Protein AF-A0A4P7NWT8-F1 (afdb_monomer)

Nearest PDB structures (foldseek):
  7plk-assembly1_A  TM=3.158E-01  e=3.268E+00  Bos taurus
  7odd-assembly1_A  TM=3.317E-01  e=7.642E+00  Bos taurus
  3gts-assembly1_C  TM=2.173E-01  e=6.448E+00  Stenotrophomonas maltophilia

Mean predicted aligned error: 17.66 Å

Structure (mmCIF, N/CA/C/O backbone):
data_AF-A0A4P7NWT8-F1
#
_entry.id   AF-A0A4P7NWT8-F1
#
loop_
_atom_site.group_PDB
_atom_site.id
_atom_site.type_symbol
_atom_site.label_atom_id
_atom_site.label_alt_id
_atom_site.label_comp_id
_atom_site.label_asym_id
_atom_site.label_entity_id
_atom_site.label_seq_id
_atom_site.pdbx_PDB_ins_code
_atom_site.Cartn_x
_atom_site.Cartn_y
_atom_site.Cartn_z
_atom_site.occupancy
_atom_site.B_iso_or_equiv
_atom_site.auth_seq_id
_atom_site.auth_comp_id
_atom_site.auth_asym_id
_atom_site.auth_atom_id
_atom_site.pdbx_PDB_model_num
ATOM 1 N N . MET A 1 1 ? 10.588 -19.090 16.408 1.00 28.27 1 MET A N 1
ATOM 2 C CA . MET A 1 1 ? 9.713 -18.128 17.111 1.00 28.27 1 MET A CA 1
ATOM 3 C C . MET A 1 1 ? 10.069 -16.781 16.525 1.00 28.27 1 MET A C 1
ATOM 5 O O . MET A 1 1 ? 11.246 -16.466 16.586 1.00 28.27 1 MET A O 1
ATOM 9 N N . ALA A 1 2 ? 9.125 -16.090 15.881 1.00 33.56 2 ALA A N 1
ATOM 10 C CA . ALA A 1 2 ? 9.376 -14.777 15.281 1.00 33.56 2 ALA A CA 1
ATOM 11 C C . ALA A 1 2 ? 9.919 -13.799 16.335 1.00 33.56 2 ALA A C 1
ATOM 13 O O . ALA A 1 2 ? 9.496 -13.862 17.500 1.00 33.56 2 ALA A O 1
ATOM 14 N N . GLU A 1 3 ? 10.863 -12.943 15.944 1.00 46.31 3 GLU A N 1
ATOM 15 C CA . GLU A 1 3 ? 11.406 -11.901 16.815 1.00 46.31 3 GLU A CA 1
ATOM 16 C C . GLU A 1 3 ? 10.260 -10.985 17.278 1.00 46.31 3 GLU A C 1
ATOM 18 O O . GLU A 1 3 ? 9.373 -10.598 16.512 1.00 46.31 3 GLU A O 1
ATOM 23 N N . LYS A 1 4 ? 10.201 -10.679 18.580 1.00 60.69 4 LYS A N 1
ATOM 24 C CA . LYS A 1 4 ? 9.101 -9.874 19.125 1.00 60.69 4 LYS A CA 1
ATOM 25 C C . LYS A 1 4 ? 9.410 -8.397 18.932 1.00 60.69 4 LYS A C 1
ATOM 27 O O . LYS A 1 4 ? 10.168 -7.819 19.703 1.00 60.69 4 LYS A O 1
ATOM 32 N N . PHE A 1 5 ? 8.771 -7.790 17.934 1.00 71.38 5 PHE A N 1
ATOM 33 C CA . PHE A 1 5 ? 8.735 -6.340 17.757 1.00 71.38 5 PHE A CA 1
ATOM 34 C C . PHE A 1 5 ? 8.366 -5.620 19.065 1.00 71.38 5 PHE A C 1
ATOM 36 O O . PHE A 1 5 ? 7.435 -6.018 19.778 1.00 71.38 5 PHE A O 1
ATOM 43 N N . LYS A 1 6 ? 9.098 -4.549 19.375 1.00 78.12 6 LYS A N 1
ATOM 44 C CA . LYS A 1 6 ? 8.936 -3.759 20.592 1.00 78.12 6 LYS A CA 1
ATOM 45 C C . LYS A 1 6 ? 8.785 -2.275 20.281 1.00 78.12 6 LYS A C 1
ATOM 47 O O . LYS A 1 6 ? 9.673 -1.622 19.730 1.00 78.12 6 LYS A O 1
ATOM 52 N N . LEU A 1 7 ? 7.661 -1.723 20.718 1.00 81.50 7 LEU A N 1
ATOM 53 C CA . LEU A 1 7 ? 7.388 -0.294 20.720 1.00 81.50 7 LEU A CA 1
ATOM 54 C C . LEU A 1 7 ? 8.038 0.342 21.944 1.00 81.50 7 LEU A C 1
ATOM 56 O O . LEU A 1 7 ? 7.560 0.192 23.072 1.00 81.50 7 LEU A O 1
ATOM 60 N N . LYS A 1 8 ? 9.115 1.090 21.716 1.00 79.69 8 LYS A N 1
ATOM 61 C CA . LYS A 1 8 ? 9.849 1.777 22.781 1.00 79.69 8 LYS A CA 1
ATOM 62 C C . LYS A 1 8 ? 8.971 2.801 23.503 1.00 79.69 8 LYS A C 1
ATOM 64 O O . LYS A 1 8 ? 8.842 2.738 24.721 1.00 79.69 8 LYS A O 1
ATOM 69 N N . ASN A 1 9 ? 8.272 3.648 22.745 1.00 80.94 9 ASN A N 1
ATOM 70 C CA . ASN A 1 9 ? 7.366 4.660 23.299 1.00 80.94 9 ASN A CA 1
ATOM 71 C C . ASN A 1 9 ? 6.251 4.041 24.150 1.00 80.94 9 ASN A C 1
ATOM 73 O O . ASN A 1 9 ? 5.823 4.642 25.131 1.00 80.94 9 ASN A O 1
ATOM 77 N N . PHE A 1 10 ? 5.797 2.834 23.796 1.00 85.38 10 PHE A N 1
ATOM 78 C CA . PHE A 1 10 ? 4.856 2.094 24.627 1.00 85.38 10 PHE A CA 1
ATOM 79 C C . PHE A 1 10 ? 5.516 1.683 25.942 1.00 85.38 10 PHE A C 1
ATOM 81 O O . PHE A 1 10 ? 4.969 1.974 26.997 1.00 85.38 10 PHE A O 1
ATOM 88 N N . ALA A 1 11 ? 6.684 1.033 25.893 1.00 84.56 11 ALA A N 1
ATOM 89 C CA . ALA A 1 11 ? 7.383 0.555 27.089 1.00 84.56 11 ALA A CA 1
ATOM 90 C C . ALA A 1 11 ? 7.729 1.686 28.076 1.00 84.56 11 ALA A C 1
ATOM 92 O O . ALA A 1 11 ? 7.771 1.451 29.279 1.00 84.56 11 ALA A O 1
ATOM 93 N N . GLU A 1 12 ? 7.957 2.901 27.573 1.00 87.25 12 GLU A N 1
ATOM 94 C CA . GLU A 1 12 ? 8.257 4.087 28.382 1.00 87.25 12 GLU A CA 1
ATOM 95 C C . GLU A 1 12 ? 7.019 4.733 29.023 1.00 87.25 12 GLU A C 1
ATOM 97 O O . GLU A 1 12 ? 7.140 5.353 30.078 1.00 87.25 12 GLU A O 1
ATOM 102 N N . GLN A 1 13 ? 5.842 4.614 28.399 1.00 89.62 13 GLN A N 1
ATOM 103 C CA . GLN A 1 13 ? 4.621 5.311 28.832 1.00 89.62 13 GLN A CA 1
ATOM 104 C C . GLN A 1 13 ? 3.587 4.395 29.495 1.00 89.62 13 GLN A C 1
ATOM 106 O O . GLN A 1 13 ? 2.712 4.879 30.211 1.00 89.62 13 GLN A O 1
ATOM 111 N N . CYS A 1 14 ? 3.652 3.084 29.259 1.00 90.69 14 CYS A N 1
ATOM 112 C CA . CYS A 1 14 ? 2.733 2.128 29.861 1.00 90.69 14 CYS A CA 1
ATOM 113 C C . CYS A 1 14 ? 3.093 1.837 31.323 1.00 90.69 14 CYS A C 1
ATOM 115 O O . CYS A 1 14 ? 4.263 1.815 31.705 1.00 90.69 14 CYS A O 1
ATOM 117 N N . GLU A 1 15 ? 2.087 1.511 32.130 1.00 90.94 15 GLU A N 1
ATOM 118 C CA . GLU A 1 15 ? 2.321 0.903 33.439 1.00 90.94 15 GLU A CA 1
ATOM 119 C C . GLU A 1 15 ? 3.072 -0.439 33.305 1.00 90.94 15 GLU A C 1
ATOM 121 O O . GLU A 1 15 ? 2.617 -1.315 32.554 1.00 90.94 15 GLU A O 1
ATOM 126 N N . PRO A 1 16 ? 4.179 -0.638 34.050 1.00 89.88 16 PRO A N 1
ATOM 127 C CA . PRO A 1 16 ? 4.937 -1.880 34.014 1.00 89.88 16 PRO A CA 1
ATOM 128 C C . PRO A 1 16 ? 4.078 -3.094 34.360 1.00 89.88 16 PRO A C 1
ATOM 130 O O . PRO A 1 16 ? 3.268 -3.076 35.286 1.00 89.88 16 PRO A O 1
ATOM 133 N N . ASP A 1 17 ? 4.291 -4.169 33.611 1.00 88.56 17 ASP A N 1
ATOM 134 C CA . ASP A 1 17 ? 3.651 -5.469 33.780 1.00 88.56 17 ASP A CA 1
ATOM 135 C C . ASP A 1 17 ? 2.124 -5.511 33.645 1.00 88.56 17 ASP A C 1
ATOM 137 O O . ASP A 1 17 ? 1.514 -6.549 33.922 1.00 88.56 17 ASP A O 1
ATOM 141 N N . LYS A 1 18 ? 1.515 -4.444 33.130 1.00 93.50 18 LYS A N 1
ATOM 142 C CA . LYS A 1 18 ? 0.091 -4.405 32.805 1.00 93.50 18 LYS A CA 1
ATOM 143 C C . LYS A 1 18 ? -0.190 -4.835 31.370 1.00 93.50 18 LYS A C 1
ATOM 145 O O . LYS A 1 18 ? 0.626 -4.647 30.466 1.00 93.50 18 LYS A O 1
ATOM 150 N N . PHE A 1 19 ? -1.382 -5.384 31.165 1.00 92.88 19 PHE A N 1
ATOM 151 C CA . PHE A 1 19 ? -1.878 -5.751 29.844 1.00 92.88 19 PHE A CA 1
ATOM 152 C C . PHE A 1 19 ? -2.690 -4.620 29.221 1.00 92.88 19 PHE A C 1
ATOM 154 O O . PHE A 1 19 ? -3.622 -4.093 29.830 1.00 92.88 19 PHE A O 1
ATOM 161 N N . TYR A 1 20 ? -2.381 -4.312 27.967 1.00 93.25 20 TYR A N 1
ATOM 162 C CA . TYR A 1 20 ? -3.104 -3.342 27.152 1.00 93.25 20 TYR A CA 1
ATOM 163 C C . TYR A 1 20 ? -3.642 -4.010 25.896 1.00 93.25 20 TYR A C 1
ATOM 165 O O . TYR A 1 20 ? -3.072 -4.977 25.392 1.00 93.25 20 TYR A O 1
ATOM 173 N N . ARG A 1 21 ? -4.721 -3.464 25.352 1.00 91.75 21 ARG A N 1
ATOM 174 C CA . ARG A 1 21 ? -5.255 -3.823 24.039 1.00 91.75 21 ARG A CA 1
ATOM 175 C C . ARG A 1 21 ? -4.975 -2.692 23.059 1.00 91.75 21 ARG A C 1
ATOM 177 O O . ARG A 1 21 ? -5.242 -1.538 23.385 1.00 91.75 21 ARG A O 1
ATOM 184 N N . LEU A 1 22 ? -4.464 -3.006 21.871 1.00 91.50 22 LEU A N 1
ATOM 185 C CA . LEU A 1 22 ? -4.384 -2.034 20.778 1.00 91.50 22 LEU A CA 1
ATOM 186 C C . LEU A 1 22 ? -5.789 -1.824 20.204 1.00 91.50 22 LEU A C 1
ATOM 188 O O . LEU A 1 22 ? -6.348 -2.734 19.601 1.00 91.50 22 LEU A O 1
ATOM 192 N N . ASP A 1 23 ? -6.375 -0.644 20.368 1.00 89.75 23 ASP A N 1
ATOM 193 C CA . ASP A 1 23 ? -7.777 -0.419 20.009 1.00 89.75 23 ASP A CA 1
ATOM 194 C C . ASP A 1 23 ? -7.965 0.019 18.564 1.00 89.75 23 ASP A C 1
ATOM 196 O O . ASP A 1 23 ? -8.865 -0.481 17.876 1.00 89.75 23 ASP A O 1
ATOM 200 N N . ILE A 1 24 ? -7.159 0.981 18.111 1.00 90.62 24 ILE A N 1
ATOM 201 C CA . ILE A 1 24 ? -7.237 1.527 16.757 1.00 90.62 24 ILE A CA 1
ATOM 202 C C . ILE A 1 24 ? -5.976 2.315 16.386 1.00 90.62 24 ILE A C 1
ATOM 204 O O . ILE A 1 24 ? -5.365 2.978 17.227 1.00 90.62 24 ILE A O 1
ATOM 208 N N . LEU A 1 25 ? -5.637 2.292 15.096 1.00 92.75 25 LEU A N 1
ATOM 209 C CA . LEU A 1 25 ? -4.708 3.232 14.474 1.00 92.75 25 LEU A CA 1
ATOM 210 C C . LEU A 1 25 ? -5.519 4.444 14.013 1.00 92.75 25 LEU A C 1
ATOM 212 O O . LEU A 1 25 ? -6.368 4.320 13.125 1.00 92.75 25 LEU A O 1
ATOM 216 N N . ARG A 1 26 ? -5.290 5.597 14.638 1.00 89.44 26 ARG A N 1
ATOM 217 C CA . ARG A 1 26 ? -6.160 6.772 14.538 1.00 89.44 26 ARG A CA 1
ATOM 218 C C . ARG A 1 26 ? -5.916 7.578 13.269 1.00 89.44 26 ARG A C 1
ATOM 220 O O . ARG A 1 26 ? -6.823 7.761 12.458 1.00 89.44 26 ARG A O 1
ATOM 227 N N . GLY A 1 27 ? -4.696 8.071 13.105 1.00 89.44 27 GLY A N 1
ATOM 228 C CA . GLY A 1 27 ? -4.334 8.975 12.021 1.00 89.44 27 GLY A CA 1
ATOM 229 C C . GLY A 1 27 ? -2.906 9.482 12.144 1.00 89.44 27 GLY A C 1
ATOM 230 O O . GLY A 1 27 ? -2.163 9.051 13.016 1.00 89.44 27 GLY A O 1
ATOM 231 N N . VAL A 1 28 ? -2.524 10.382 11.251 1.00 91.50 28 VAL A N 1
ATOM 232 C CA . VAL A 1 28 ? -1.189 10.972 11.173 1.00 91.50 28 VAL A CA 1
ATOM 233 C C . VAL A 1 28 ? -1.182 12.327 11.872 1.00 91.50 28 VAL A C 1
ATOM 235 O O . VAL A 1 28 ? -2.040 13.165 11.596 1.00 91.50 28 VAL A O 1
ATOM 238 N N . SER A 1 29 ? -0.201 12.543 12.746 1.00 89.25 29 SER A N 1
ATOM 239 C CA . SER A 1 29 ? 0.081 13.837 13.374 1.00 89.25 29 SER A CA 1
ATOM 240 C C . SER A 1 29 ? 0.807 14.767 12.398 1.00 89.25 29 SER A C 1
ATOM 242 O O . SER A 1 29 ? 1.692 14.340 11.652 1.00 89.25 29 SER A O 1
ATOM 244 N N . PHE A 1 30 ? 0.463 16.053 12.415 1.00 86.56 30 PHE A N 1
ATOM 245 C CA . PHE A 1 30 ? 1.136 17.102 11.644 1.00 86.56 30 PHE A CA 1
ATOM 246 C C . PHE A 1 30 ? 2.146 17.908 12.469 1.00 86.56 30 PHE A C 1
ATOM 248 O O . PHE A 1 30 ? 2.922 18.661 11.878 1.00 86.56 30 PHE A O 1
ATOM 255 N N . ASP A 1 31 ? 2.165 17.722 13.790 1.00 75.44 31 ASP A N 1
ATOM 256 C CA . ASP A 1 31 ? 2.935 18.538 14.738 1.00 75.44 31 ASP A CA 1
ATOM 257 C C . ASP A 1 31 ? 4.455 18.257 14.711 1.00 75.44 31 ASP A C 1
ATOM 259 O O . ASP A 1 31 ? 5.233 18.996 15.306 1.00 75.44 31 ASP A O 1
ATOM 263 N N . GLU A 1 32 ? 4.901 17.213 14.001 1.00 61.78 32 GLU A N 1
ATOM 264 C CA . GLU A 1 32 ? 6.276 16.675 14.065 1.00 61.78 32 GLU A CA 1
ATOM 265 C C . GLU A 1 32 ? 6.970 16.550 12.694 1.00 61.78 32 GLU A C 1
ATOM 267 O O . GLU A 1 32 ? 7.904 15.769 12.514 1.00 61.78 32 GLU A O 1
ATOM 272 N N . ALA A 1 33 ? 6.555 17.335 11.696 1.00 56.91 33 ALA A N 1
ATOM 273 C CA . ALA A 1 33 ? 7.225 17.364 10.392 1.00 56.91 33 ALA A CA 1
ATOM 274 C C . ALA A 1 33 ? 8.557 18.146 10.455 1.00 56.91 33 ALA A C 1
ATOM 276 O O . ALA A 1 33 ? 8.646 19.268 9.963 1.00 56.91 33 ALA A O 1
ATOM 277 N N . TYR A 1 34 ? 9.593 17.565 11.072 1.00 47.34 34 TYR A N 1
ATOM 278 C CA . TYR A 1 34 ? 10.941 18.158 11.153 1.00 47.34 34 TYR A CA 1
ATOM 279 C C . TYR A 1 34 ? 11.623 18.257 9.773 1.00 47.34 34 TYR A C 1
ATOM 281 O O . TYR A 1 34 ? 12.502 19.086 9.558 1.00 47.34 34 TYR A O 1
ATOM 289 N N . ASP A 1 35 ? 11.183 17.421 8.829 1.00 61.75 35 ASP A N 1
ATOM 290 C CA . ASP A 1 35 ? 11.680 17.340 7.461 1.00 61.75 35 ASP A CA 1
ATOM 291 C C . ASP A 1 35 ? 10.555 17.671 6.456 1.00 61.75 35 ASP A C 1
ATOM 293 O O . ASP A 1 35 ? 9.595 16.904 6.325 1.00 61.75 35 ASP A O 1
ATOM 297 N N . PRO A 1 36 ? 10.657 18.786 5.707 1.00 62.72 36 PRO A N 1
ATOM 298 C CA . PRO A 1 36 ? 9.683 19.161 4.683 1.00 62.72 36 PRO A CA 1
ATOM 299 C C . PRO A 1 36 ? 9.519 18.131 3.556 1.00 62.72 36 PRO A C 1
ATOM 301 O O . PRO A 1 36 ? 8.478 18.120 2.895 1.00 62.72 36 PRO A O 1
ATOM 304 N N . SER A 1 37 ? 10.528 17.287 3.316 1.00 63.28 37 SER A N 1
ATOM 305 C CA . SER A 1 37 ? 10.500 16.234 2.295 1.00 63.28 37 SER A CA 1
ATOM 306 C C . SER A 1 37 ? 9.741 14.981 2.749 1.00 63.28 37 SER A C 1
ATOM 308 O O . SER A 1 37 ? 9.270 14.209 1.911 1.00 63.28 37 SER A O 1
ATOM 310 N N . MET A 1 38 ? 9.550 14.828 4.063 1.00 71.12 38 MET A N 1
ATOM 311 C CA . MET A 1 38 ? 8.790 13.747 4.684 1.00 71.12 38 MET A CA 1
ATOM 312 C C . MET A 1 38 ? 7.783 14.305 5.704 1.00 71.12 38 MET A C 1
ATOM 314 O O . MET A 1 38 ? 7.946 14.134 6.914 1.00 71.12 38 MET A O 1
ATOM 318 N N . PRO A 1 39 ? 6.735 15.004 5.235 1.00 74.75 39 PRO A N 1
ATOM 319 C CA . PRO A 1 39 ? 5.802 15.719 6.101 1.00 74.75 39 PRO A CA 1
ATOM 320 C C . PRO A 1 39 ? 4.871 14.823 6.932 1.00 74.75 39 PRO A C 1
ATOM 322 O O . PRO A 1 39 ? 4.141 15.355 7.771 1.00 74.75 39 PRO A O 1
ATOM 325 N N . PHE A 1 40 ? 4.850 13.510 6.687 1.00 88.25 40 PHE A N 1
ATOM 326 C CA . PHE A 1 40 ? 3.929 12.556 7.306 1.00 88.25 40 PHE A CA 1
ATOM 327 C C . PHE A 1 40 ? 4.705 11.351 7.863 1.00 88.25 40 PHE A C 1
ATOM 329 O O . PHE A 1 40 ? 4.826 10.323 7.198 1.00 88.25 40 PHE A O 1
ATOM 336 N N . ARG A 1 41 ? 5.270 11.501 9.071 1.00 84.19 41 ARG A N 1
ATOM 337 C CA . ARG A 1 41 ? 6.076 10.463 9.750 1.00 84.19 41 ARG A CA 1
ATOM 338 C C . ARG A 1 41 ? 5.423 9.872 10.995 1.00 84.19 41 ARG A C 1
ATOM 340 O O . ARG A 1 41 ? 5.677 8.718 11.300 1.00 84.19 41 ARG A O 1
ATOM 347 N N . THR A 1 42 ? 4.581 10.627 11.696 1.00 89.12 42 THR A N 1
ATOM 348 C CA . THR A 1 42 ? 4.054 10.205 12.999 1.00 89.12 42 THR A CA 1
ATOM 349 C C . THR A 1 42 ? 2.627 9.679 12.874 1.00 89.12 42 THR A C 1
ATOM 351 O O . THR A 1 42 ? 1.712 10.432 12.542 1.00 89.12 42 THR A O 1
ATOM 354 N N . LEU A 1 43 ? 2.422 8.403 13.184 1.00 91.12 43 LEU A N 1
ATOM 355 C CA . LEU A 1 43 ? 1.124 7.756 13.349 1.00 91.12 43 LEU A CA 1
ATOM 356 C C . LEU A 1 43 ? 0.702 7.794 14.823 1.00 91.12 43 LEU A C 1
ATOM 358 O O . LEU A 1 43 ? 1.497 7.525 15.719 1.00 91.12 43 LEU A O 1
ATOM 362 N N . ILE A 1 44 ? -0.566 8.095 15.073 1.00 92.56 44 ILE A N 1
ATOM 363 C CA . ILE A 1 44 ? -1.169 8.083 16.402 1.00 92.56 44 ILE A CA 1
ATOM 364 C C . ILE A 1 44 ? -1.963 6.791 16.574 1.00 92.56 44 ILE A C 1
ATOM 366 O O . ILE A 1 44 ? -2.807 6.449 15.737 1.00 92.56 44 ILE A O 1
ATOM 370 N N . VAL A 1 45 ? -1.712 6.082 17.668 1.00 92.62 45 VAL A N 1
ATOM 371 C CA . VAL A 1 45 ? -2.369 4.819 18.014 1.00 92.62 45 VAL A CA 1
ATOM 372 C C . VAL A 1 45 ? -2.910 4.865 19.434 1.00 92.62 45 VAL A C 1
ATOM 374 O O . VAL A 1 45 ? -2.340 5.514 20.308 1.00 92.62 45 VAL A O 1
ATOM 377 N N . ASN A 1 46 ? -4.012 4.159 19.663 1.00 93.06 46 ASN A N 1
ATOM 378 C CA . ASN A 1 46 ? -4.664 4.114 20.964 1.00 93.06 46 ASN A CA 1
ATOM 379 C C . ASN A 1 46 ? -4.532 2.730 21.585 1.00 93.06 46 ASN A C 1
ATOM 381 O O . ASN A 1 46 ? -4.915 1.733 20.968 1.00 93.06 46 ASN A O 1
ATOM 385 N N . PHE A 1 47 ? -4.096 2.698 22.835 1.00 92.94 47 PHE A N 1
ATOM 386 C CA . PHE A 1 47 ? -4.118 1.518 23.679 1.00 92.94 47 PHE A CA 1
ATOM 387 C C . PHE A 1 47 ? -5.068 1.722 24.852 1.00 92.94 47 PHE A C 1
ATOM 389 O O . PHE A 1 47 ? -5.122 2.803 25.432 1.00 92.94 47 PHE A O 1
ATOM 396 N N . SER A 1 48 ? -5.779 0.669 25.235 1.00 92.25 48 SER A N 1
ATOM 397 C CA . SER A 1 48 ? -6.617 0.678 26.431 1.00 92.25 48 SER A CA 1
ATOM 398 C C . SER A 1 48 ? -6.133 -0.362 27.426 1.00 92.25 48 SER A C 1
ATOM 400 O O . SER A 1 48 ? -5.916 -1.524 27.075 1.00 92.25 48 SER A O 1
ATOM 402 N N . LEU A 1 49 ? -5.952 0.076 28.670 1.00 92.94 49 LEU A N 1
ATOM 403 C CA . LEU A 1 49 ? -5.552 -0.768 29.789 1.00 92.94 49 LEU A CA 1
ATOM 404 C C . LEU A 1 49 ? -6.684 -1.746 30.118 1.00 92.94 49 LEU A C 1
ATOM 406 O O . LEU A 1 49 ? -7.840 -1.343 30.239 1.00 92.94 49 LEU A O 1
ATOM 410 N N . TYR A 1 50 ? -6.378 -3.033 30.265 1.00 91.88 50 TYR A N 1
ATOM 411 C CA . TYR A 1 50 ? -7.356 -3.992 30.776 1.00 91.88 50 TYR A CA 1
ATOM 412 C C . TYR A 1 50 ? -7.697 -3.694 32.241 1.00 91.88 50 TYR A C 1
ATOM 414 O O . TYR A 1 50 ? -6.835 -3.317 33.031 1.00 91.88 50 TYR A O 1
ATOM 422 N N . LYS A 1 51 ? -8.952 -3.905 32.642 1.00 90.75 51 LYS A N 1
ATOM 423 C CA . LYS A 1 51 ? -9.364 -3.732 34.044 1.00 90.75 51 LYS A CA 1
ATOM 424 C C . LYS A 1 51 ? -8.590 -4.666 34.982 1.00 90.75 51 LYS A C 1
ATOM 426 O O . LYS A 1 51 ? -8.130 -5.714 34.535 1.00 90.75 51 LYS A O 1
ATOM 431 N N . PRO A 1 52 ? -8.543 -4.384 36.299 1.00 89.50 52 PRO A N 1
ATOM 432 C CA . PRO A 1 52 ? -7.786 -5.187 37.265 1.00 89.50 52 PRO A CA 1
ATOM 433 C C . PRO A 1 52 ? -8.088 -6.696 37.271 1.00 89.50 52 PRO A C 1
ATOM 435 O O . PRO A 1 52 ? -7.207 -7.478 37.599 1.00 89.50 52 PRO A O 1
ATOM 438 N N . PHE A 1 53 ? -9.306 -7.104 36.894 1.00 88.38 53 PHE A N 1
ATOM 439 C CA . PHE A 1 53 ? -9.714 -8.515 36.794 1.00 88.38 53 PHE A CA 1
ATOM 440 C C . PHE A 1 53 ? -9.198 -9.234 35.526 1.00 88.38 53 PHE A C 1
ATOM 442 O O . PHE A 1 53 ? -9.349 -10.440 35.403 1.00 88.38 53 PHE A O 1
ATOM 449 N N . TYR A 1 54 ? -8.621 -8.507 34.567 1.00 87.75 54 TYR A N 1
ATOM 450 C CA . TYR A 1 54 ? -8.070 -9.039 33.315 1.00 87.75 54 TYR A CA 1
ATOM 451 C C . TYR A 1 54 ? -6.575 -8.709 33.214 1.00 87.75 54 TYR A C 1
ATOM 453 O O . TYR A 1 54 ? -6.115 -8.139 32.227 1.00 87.75 54 TYR A O 1
ATOM 461 N N . GLN A 1 55 ? -5.818 -9.003 34.272 1.00 88.81 55 GLN A N 1
ATOM 462 C CA . GLN A 1 55 ? -4.380 -8.709 34.352 1.00 88.81 55 GLN A CA 1
ATOM 463 C C . GLN A 1 55 ? -3.509 -9.974 34.352 1.00 88.81 55 GLN A C 1
ATOM 465 O O . GLN A 1 55 ? -2.312 -9.902 34.625 1.00 88.81 55 GLN A O 1
ATOM 470 N N . SER A 1 56 ? -4.079 -11.124 33.987 1.00 90.62 56 SER A N 1
ATOM 471 C CA . SER A 1 56 ? -3.340 -12.310 33.548 1.00 90.62 56 SER A CA 1
ATOM 472 C C . SER A 1 56 ? -3.677 -12.661 32.099 1.00 90.62 56 SER A C 1
ATOM 474 O O . SER A 1 56 ? -4.768 -12.376 31.597 1.00 90.62 56 SER A O 1
ATOM 476 N N . LEU A 1 57 ? -2.735 -13.306 31.408 1.00 87.81 57 LEU A N 1
ATOM 477 C CA . LEU A 1 57 ? -2.956 -13.703 30.022 1.00 87.81 57 LEU A CA 1
ATOM 478 C C . LEU A 1 57 ? -4.004 -14.820 29.922 1.00 87.81 57 LEU A C 1
ATOM 480 O O . LEU A 1 57 ? -4.735 -14.893 28.939 1.00 87.81 57 LEU A O 1
ATOM 484 N N . GLU A 1 58 ? -4.091 -15.677 30.935 1.00 90.50 58 GLU A N 1
ATOM 485 C CA . GLU A 1 58 ? -5.079 -16.745 31.060 1.00 90.50 58 GLU A CA 1
ATOM 486 C C . GLU A 1 58 ? -6.504 -16.185 31.142 1.00 90.50 58 GLU A C 1
ATOM 488 O O . GLU A 1 58 ? -7.378 -16.643 30.408 1.00 90.50 58 GLU A O 1
ATOM 493 N N . GLU A 1 59 ? -6.733 -15.161 31.971 1.00 90.56 59 GLU A N 1
ATOM 494 C CA . GLU A 1 59 ? -8.034 -14.485 32.074 1.00 90.56 59 GLU A CA 1
ATOM 495 C C . GLU A 1 59 ? -8.415 -13.802 30.763 1.00 90.56 59 GLU A C 1
ATOM 497 O O . GLU A 1 59 ? -9.559 -13.908 30.327 1.00 90.56 59 GLU A O 1
ATOM 502 N N . ILE A 1 60 ? -7.457 -13.141 30.106 1.00 88.25 60 ILE A N 1
ATOM 503 C CA . ILE A 1 60 ? -7.690 -12.481 28.816 1.00 88.25 60 ILE A CA 1
ATOM 504 C C . ILE A 1 60 ? -8.028 -13.512 27.733 1.00 88.25 60 ILE A C 1
ATOM 506 O O . ILE A 1 60 ? -8.977 -13.322 26.978 1.00 88.25 60 ILE A O 1
ATOM 510 N N . LYS A 1 61 ? -7.306 -14.637 27.678 1.00 87.62 61 LYS A N 1
ATOM 511 C CA . LYS A 1 61 ? -7.575 -15.740 26.736 1.00 87.62 61 LYS A CA 1
ATOM 512 C C . LYS A 1 61 ? -8.913 -16.431 26.985 1.00 87.62 61 LYS A C 1
ATOM 514 O O . LYS A 1 61 ? -9.465 -17.021 26.061 1.00 87.62 61 LYS A O 1
ATOM 519 N N . ALA A 1 62 ? -9.423 -16.386 28.214 1.00 87.31 62 ALA A N 1
ATOM 520 C CA . ALA A 1 62 ? -10.735 -16.923 28.555 1.00 87.31 62 ALA A CA 1
ATOM 521 C C . ALA A 1 62 ? -11.890 -16.025 28.077 1.00 87.31 62 ALA A C 1
ATOM 523 O O . ALA A 1 62 ? -13.042 -16.467 28.068 1.00 87.31 62 ALA A O 1
ATOM 524 N N . ILE A 1 63 ? -11.610 -14.782 27.669 1.00 83.88 63 ILE A N 1
ATOM 525 C CA . ILE A 1 63 ? -12.611 -13.896 27.083 1.00 83.88 63 ILE A CA 1
ATOM 526 C C . ILE A 1 63 ? -13.012 -14.448 25.706 1.00 83.88 63 ILE A C 1
ATOM 528 O O . ILE A 1 63 ? -12.147 -14.618 24.845 1.00 83.88 63 ILE A O 1
ATOM 532 N N . PRO A 1 64 ? -14.312 -14.683 25.441 1.00 76.12 64 PRO A N 1
ATOM 533 C CA . PRO A 1 64 ? -14.765 -15.037 24.101 1.00 76.12 64 PRO A CA 1
ATOM 534 C C . PRO A 1 64 ? -14.313 -13.976 23.094 1.00 76.12 64 PRO A C 1
ATOM 536 O O . PRO A 1 64 ? -14.475 -12.784 23.354 1.00 76.12 64 PRO A O 1
ATOM 539 N N . ALA A 1 65 ? -13.778 -14.364 21.936 1.00 66.75 65 ALA A N 1
ATOM 540 C CA . ALA A 1 65 ? -13.220 -13.389 20.997 1.00 66.75 65 ALA A CA 1
ATOM 541 C C . ALA A 1 65 ? -14.280 -12.394 20.475 1.00 66.75 65 ALA A C 1
ATOM 543 O O . ALA A 1 65 ? -13.995 -11.202 20.375 1.00 66.75 65 ALA A O 1
ATOM 544 N N . LYS A 1 66 ? -15.544 -12.810 20.327 1.00 67.31 66 LYS A N 1
ATOM 545 C CA . LYS A 1 66 ? -16.689 -11.891 20.117 1.00 67.31 66 LYS A CA 1
ATOM 546 C C . LYS A 1 66 ? -16.876 -10.799 21.189 1.00 67.31 66 LYS A C 1
ATOM 548 O O . LYS A 1 66 ? -17.530 -9.789 20.935 1.00 67.31 66 LYS A O 1
ATOM 553 N N . ASP A 1 67 ? -16.370 -11.017 22.401 1.00 73.50 67 ASP A N 1
ATOM 554 C CA . ASP A 1 67 ? -16.547 -10.145 23.561 1.00 73.50 67 ASP A CA 1
ATOM 555 C C . ASP A 1 67 ? -15.288 -9.341 23.894 1.00 73.50 67 ASP A C 1
ATOM 557 O O . ASP A 1 67 ? -15.406 -8.353 24.612 1.00 73.50 67 ASP A O 1
ATOM 561 N N . ILE A 1 68 ? -14.112 -9.702 23.367 1.00 67.88 68 ILE A N 1
ATOM 562 C CA . ILE A 1 68 ? -12.799 -9.142 23.758 1.00 67.88 68 ILE A CA 1
ATOM 563 C C . ILE A 1 68 ? -12.602 -7.651 23.465 1.00 67.88 68 ILE A C 1
ATOM 565 O O . ILE A 1 68 ? -11.659 -6.998 23.917 1.00 67.88 68 ILE A O 1
ATOM 569 N N . PHE A 1 69 ? -13.526 -7.088 22.701 1.00 67.50 69 PHE A N 1
ATOM 570 C CA . PHE A 1 69 ? -13.536 -5.691 22.305 1.00 67.50 69 PHE A CA 1
ATOM 571 C C . PHE A 1 69 ? -14.610 -4.875 23.013 1.00 67.50 69 PHE A C 1
ATOM 573 O O . PHE A 1 69 ? -14.812 -3.705 22.691 1.00 67.50 69 PHE A O 1
ATOM 580 N N . LYS A 1 70 ? -15.300 -5.448 24.002 1.00 75.06 70 LYS A N 1
ATOM 581 C CA . LYS A 1 70 ? -16.310 -4.716 24.762 1.00 75.06 70 LYS A CA 1
ATOM 582 C C . LYS A 1 70 ? -15.647 -3.778 25.768 1.00 75.06 70 LYS A C 1
ATOM 584 O O . LYS A 1 70 ? -14.684 -4.123 26.449 1.00 75.06 70 LYS A O 1
ATOM 589 N N . SER A 1 71 ? -16.193 -2.569 25.885 1.00 68.19 71 SER A N 1
ATOM 590 C CA . SER A 1 71 ? -15.638 -1.508 26.737 1.00 68.19 71 SER A CA 1
ATOM 591 C C . SER A 1 71 ? -15.610 -1.861 28.223 1.00 68.19 71 SER A C 1
ATOM 593 O O . SER A 1 71 ? -14.815 -1.303 28.964 1.00 68.19 71 SER A O 1
ATOM 595 N N . PHE A 1 72 ? -16.435 -2.807 28.684 1.00 75.94 72 PHE A N 1
ATOM 596 C CA . PHE A 1 72 ? -16.451 -3.186 30.096 1.00 75.94 72 PHE A CA 1
ATOM 597 C C . PHE A 1 72 ? -15.200 -3.952 30.548 1.00 75.94 72 PHE A C 1
ATOM 599 O O . PHE A 1 72 ? -15.045 -4.132 31.755 1.00 75.94 72 PHE A O 1
ATOM 606 N N . GLN A 1 73 ? -14.342 -4.405 29.630 1.00 77.56 73 GLN A N 1
ATOM 607 C CA . GLN A 1 73 ? -13.109 -5.148 29.931 1.00 77.56 73 GLN A CA 1
ATOM 608 C C . GLN A 1 73 ? -11.891 -4.250 30.114 1.00 77.56 73 GLN A C 1
ATOM 610 O O . GLN A 1 73 ? -10.905 -4.682 30.703 1.00 77.56 73 GLN A O 1
ATOM 615 N N . VAL A 1 74 ? -11.970 -3.015 29.627 1.00 83.69 74 VAL A N 1
ATOM 616 C CA . VAL A 1 74 ? -10.882 -2.041 29.669 1.00 83.69 74 VAL A CA 1
ATOM 617 C C . VAL A 1 74 ? -11.251 -0.862 30.558 1.00 83.69 74 VAL A C 1
ATOM 619 O O . VAL A 1 74 ? -12.425 -0.633 30.863 1.00 83.69 74 VAL A O 1
ATOM 622 N N . GLU A 1 75 ? -10.245 -0.146 31.028 1.00 85.00 75 GLU A N 1
ATOM 623 C CA . GLU A 1 75 ? -10.424 1.109 31.742 1.00 85.00 75 GLU A CA 1
ATOM 624 C C . GLU A 1 75 ? -10.913 2.217 30.794 1.00 85.00 75 GLU A C 1
ATOM 626 O O . GLU A 1 75 ? -10.902 2.075 29.568 1.00 85.00 75 GLU A O 1
ATOM 631 N N . ASN A 1 76 ? -11.424 3.308 31.370 1.00 79.25 76 ASN A N 1
ATOM 632 C CA . ASN A 1 76 ? -11.941 4.445 30.599 1.00 79.25 76 ASN A CA 1
ATOM 633 C C . ASN A 1 76 ? -10.836 5.390 30.102 1.00 79.25 76 ASN A C 1
ATOM 635 O O . ASN A 1 76 ? -11.140 6.333 29.372 1.00 79.25 76 ASN A O 1
ATOM 639 N N . ASP A 1 77 ? -9.591 5.142 30.506 1.00 81.06 77 ASP A N 1
ATOM 640 C CA . ASP A 1 77 ? -8.438 5.926 30.097 1.00 81.06 77 ASP A CA 1
ATOM 641 C C . ASP A 1 77 ? -7.751 5.260 28.897 1.00 81.06 77 ASP A C 1
ATOM 643 O O . ASP A 1 77 ? -7.494 4.051 28.872 1.00 81.06 77 ASP A O 1
ATOM 647 N N . VAL A 1 78 ? -7.465 6.073 27.878 1.00 87.62 78 VAL A N 1
ATOM 648 C CA . VAL A 1 78 ? -6.741 5.662 26.671 1.00 87.62 78 VAL A CA 1
ATOM 649 C C . VAL A 1 78 ? -5.308 6.150 26.768 1.00 87.62 78 VAL A C 1
ATOM 651 O O . VAL A 1 78 ? -5.065 7.348 26.908 1.00 87.62 78 VAL A O 1
ATOM 654 N N . LEU A 1 79 ? -4.365 5.232 26.595 1.00 92.56 79 LEU A N 1
ATOM 655 C CA . LEU A 1 79 ? -2.976 5.560 26.326 1.00 92.56 79 LEU A CA 1
ATOM 656 C C . LEU A 1 79 ? -2.827 5.881 24.833 1.00 92.56 79 LEU A C 1
ATOM 658 O O . LEU A 1 79 ? -2.856 4.995 23.977 1.00 92.56 79 LEU A O 1
ATOM 662 N N . GLU A 1 80 ? -2.699 7.166 24.520 1.00 92.50 80 GLU A N 1
ATOM 663 C CA . GLU A 1 80 ? -2.385 7.649 23.177 1.00 92.50 80 GLU A CA 1
ATOM 664 C C . GLU A 1 80 ? -0.873 7.620 22.954 1.00 92.50 80 GLU A C 1
ATOM 666 O O . GLU A 1 80 ? -0.124 8.249 23.696 1.00 92.50 80 GLU A O 1
ATOM 671 N N . LEU A 1 81 ? -0.425 6.927 21.908 1.00 91.38 81 LEU A N 1
ATOM 672 C CA . LEU A 1 81 ? 0.984 6.853 21.542 1.00 91.38 81 LEU A CA 1
ATOM 673 C C . LEU A 1 81 ? 1.216 7.391 20.140 1.00 91.38 81 LEU A C 1
ATOM 675 O O . LEU A 1 81 ? 0.493 7.078 19.195 1.00 91.38 81 LEU A O 1
ATOM 679 N N . LYS A 1 82 ? 2.298 8.151 20.011 1.00 90.06 82 LYS A N 1
ATOM 680 C CA . LYS A 1 82 ? 2.870 8.562 18.735 1.00 90.06 82 LYS A CA 1
ATOM 681 C C . LYS A 1 82 ? 3.972 7.583 18.357 1.00 90.06 82 LYS A C 1
ATOM 683 O O . LYS A 1 82 ? 4.892 7.349 19.141 1.00 90.06 82 LYS A O 1
ATOM 688 N N . VAL A 1 83 ? 3.868 6.995 17.177 1.00 88.25 83 VAL A N 1
ATOM 689 C CA . VAL A 1 83 ? 4.829 6.030 16.634 1.00 88.25 83 VAL A CA 1
ATOM 690 C C . VAL A 1 83 ? 5.193 6.412 15.208 1.00 88.25 83 VAL A C 1
ATOM 692 O O . VAL A 1 83 ? 4.460 7.157 14.561 1.00 88.25 83 VAL A O 1
ATOM 695 N N . ASP A 1 84 ? 6.309 5.904 14.696 1.00 85.56 84 ASP A N 1
ATOM 696 C CA . ASP A 1 84 ? 6.627 6.092 13.281 1.00 85.56 84 ASP A CA 1
ATOM 697 C C . ASP A 1 84 ? 5.579 5.381 12.400 1.00 85.56 84 ASP A C 1
ATOM 699 O O . ASP A 1 84 ? 5.126 4.278 12.715 1.00 85.56 84 ASP A O 1
ATOM 703 N N . VAL A 1 85 ? 5.165 6.016 11.305 1.00 86.81 85 VAL A N 1
ATOM 704 C CA . VAL A 1 85 ? 4.153 5.503 10.373 1.00 86.81 85 VAL A CA 1
ATOM 705 C C . VAL A 1 85 ? 4.560 4.174 9.748 1.00 86.81 85 VAL A C 1
ATOM 707 O O . VAL A 1 85 ? 3.705 3.352 9.425 1.00 86.81 85 VAL A O 1
ATOM 710 N N . THR A 1 86 ? 5.859 3.913 9.644 1.00 82.88 86 THR A N 1
ATOM 711 C CA . THR A 1 86 ? 6.393 2.631 9.183 1.00 82.88 86 THR A CA 1
ATOM 712 C C . THR A 1 86 ? 6.026 1.468 10.101 1.00 82.88 86 THR A C 1
ATOM 714 O O . THR A 1 86 ? 5.862 0.350 9.615 1.00 82.88 86 THR A O 1
ATOM 717 N N . ASN A 1 87 ? 5.777 1.721 11.392 1.00 83.44 87 ASN A N 1
ATOM 718 C CA . ASN A 1 87 ? 5.352 0.686 12.336 1.00 83.44 87 ASN A CA 1
ATOM 719 C C . ASN A 1 87 ? 3.939 0.178 12.069 1.00 83.44 87 ASN A C 1
ATOM 721 O O . ASN A 1 87 ? 3.569 -0.866 12.598 1.00 83.44 87 ASN A O 1
ATOM 725 N N . GLN A 1 88 ? 3.148 0.879 11.250 1.00 86.62 88 GLN A N 1
ATOM 726 C CA . GLN A 1 88 ? 1.783 0.488 10.906 1.00 86.62 88 GLN A CA 1
ATOM 727 C C . GLN A 1 88 ? 1.683 -0.987 10.510 1.00 86.62 88 GLN A C 1
ATOM 729 O O . GLN A 1 88 ? 0.736 -1.652 10.921 1.00 86.62 88 GLN A O 1
ATOM 734 N N . ILE A 1 89 ? 2.678 -1.510 9.786 1.00 79.31 89 ILE A N 1
ATOM 735 C CA . ILE A 1 89 ? 2.744 -2.905 9.338 1.00 79.31 89 ILE A CA 1
ATOM 736 C C . ILE A 1 89 ? 2.662 -3.933 10.485 1.00 79.31 89 ILE A C 1
ATOM 738 O O . ILE A 1 89 ? 2.080 -5.003 10.293 1.00 79.31 89 ILE A O 1
ATOM 742 N N . PHE A 1 90 ? 3.171 -3.592 11.674 1.00 81.06 90 PHE A N 1
ATOM 743 C CA . PHE A 1 90 ? 3.218 -4.453 12.865 1.00 81.06 90 PHE A CA 1
ATOM 744 C C . PHE A 1 90 ? 2.014 -4.272 13.800 1.00 81.06 90 PHE A C 1
ATOM 746 O O . PHE A 1 90 ? 1.790 -5.069 14.710 1.00 81.06 90 PHE A O 1
ATOM 753 N N . LEU A 1 91 ? 1.228 -3.213 13.604 1.00 87.25 91 LEU A N 1
ATOM 754 C CA . LEU A 1 91 ? 0.175 -2.798 14.527 1.00 87.25 91 LEU A CA 1
ATOM 755 C C . LEU A 1 91 ? -1.177 -3.359 14.080 1.00 87.25 91 LEU A C 1
ATOM 757 O O . LEU A 1 91 ? -1.903 -2.720 13.322 1.00 87.25 91 LEU A O 1
ATOM 761 N N . LYS A 1 92 ? -1.528 -4.552 14.567 1.00 88.06 92 LYS A N 1
ATOM 762 C CA . LYS A 1 92 ? -2.846 -5.170 14.346 1.00 88.06 92 LYS A CA 1
ATOM 763 C C . LYS A 1 92 ? -3.839 -4.765 15.447 1.00 88.06 92 LYS A C 1
ATOM 765 O O . LYS A 1 92 ? -3.648 -5.185 16.595 1.00 88.06 92 LYS A O 1
ATOM 770 N N . PRO A 1 93 ? -4.908 -4.002 15.155 1.00 88.94 93 PRO A N 1
ATOM 771 C CA . PRO A 1 93 ? -5.955 -3.730 16.131 1.00 88.94 93 PRO A CA 1
ATOM 772 C C . PRO A 1 93 ? -6.505 -5.010 16.763 1.00 88.94 93 PRO A C 1
ATOM 774 O O . PRO A 1 93 ? -6.849 -5.981 16.098 1.00 88.94 93 PRO A O 1
ATOM 777 N N . GLY A 1 94 ? -6.590 -4.983 18.082 1.00 85.62 94 GLY A N 1
ATOM 778 C CA . GLY A 1 94 ? -7.109 -6.037 18.927 1.00 85.62 94 GLY A CA 1
ATOM 779 C C . GLY A 1 94 ? -6.087 -7.017 19.485 1.00 85.62 94 GLY A C 1
ATOM 780 O O . GLY A 1 94 ? -6.438 -7.864 20.305 1.00 85.62 94 GLY A O 1
ATOM 781 N N . THR A 1 95 ? -4.823 -6.854 19.113 1.00 88.38 95 THR A N 1
ATOM 782 C CA . THR A 1 95 ? -3.701 -7.516 19.780 1.00 88.38 95 THR A CA 1
ATOM 783 C C . THR A 1 95 ? -3.545 -7.042 21.224 1.00 88.38 95 THR A C 1
ATOM 785 O O . THR A 1 95 ? -3.868 -5.902 21.577 1.00 88.38 95 THR A O 1
ATOM 788 N N . VAL A 1 96 ? -3.035 -7.937 22.066 1.00 90.06 96 VAL A N 1
ATOM 789 C CA . VAL A 1 96 ? -2.756 -7.697 23.482 1.00 90.06 96 VAL A CA 1
ATOM 790 C C . VAL A 1 96 ? -1.263 -7.486 23.665 1.00 90.06 96 VAL A C 1
ATOM 792 O O . VAL A 1 96 ? -0.454 -8.265 23.163 1.00 90.06 96 VAL A O 1
ATOM 795 N N . TRP A 1 97 ? -0.913 -6.431 24.390 1.00 91.88 97 TRP A N 1
ATOM 796 C CA . TRP A 1 97 ? 0.443 -5.932 24.564 1.00 91.88 97 TRP A CA 1
ATOM 797 C C . TRP A 1 97 ? 0.817 -5.877 26.037 1.00 91.88 97 TRP A C 1
ATOM 799 O O . TRP A 1 97 ? -0.020 -5.593 26.896 1.00 91.88 97 TRP A O 1
ATOM 809 N N . LYS A 1 98 ? 2.094 -6.129 26.316 1.00 91.31 98 LYS A N 1
ATOM 810 C CA . LYS A 1 98 ? 2.702 -5.997 27.641 1.00 91.31 98 LYS A CA 1
ATOM 811 C C . LYS A 1 98 ? 4.150 -5.550 27.472 1.00 91.31 98 LYS A C 1
ATOM 813 O O . LYS A 1 98 ? 4.863 -6.102 26.637 1.00 91.31 98 LYS A O 1
ATOM 818 N N . ASN A 1 99 ? 4.585 -4.567 28.262 1.00 87.38 99 ASN A N 1
ATOM 819 C CA . ASN A 1 99 ? 5.975 -4.086 28.301 1.00 87.38 99 ASN A CA 1
ATOM 820 C C . ASN A 1 99 ? 6.567 -3.740 26.912 1.00 87.38 99 ASN A C 1
ATOM 822 O O . ASN A 1 99 ? 7.740 -3.995 26.641 1.00 87.38 99 ASN A O 1
ATOM 826 N N . GLY A 1 100 ? 5.748 -3.178 26.019 1.00 84.81 100 GLY A N 1
ATOM 827 C CA . GLY A 1 100 ? 6.175 -2.746 24.686 1.00 84.81 100 GLY A CA 1
ATOM 828 C C . GLY A 1 100 ? 6.033 -3.779 23.579 1.00 84.81 100 GLY A C 1
ATOM 829 O O . GLY A 1 100 ? 6.233 -3.406 22.431 1.00 84.81 100 GLY A O 1
ATOM 830 N N . SER A 1 101 ? 5.652 -5.025 23.866 1.00 86.31 101 SER A N 1
ATOM 831 C CA . SER A 1 101 ? 5.575 -6.084 22.849 1.00 86.31 101 SER A CA 1
ATOM 832 C C . SER A 1 101 ? 4.196 -6.744 22.785 1.00 86.31 101 SER A C 1
ATOM 834 O O . SER A 1 101 ? 3.517 -6.846 23.816 1.00 86.31 101 SER A O 1
ATOM 836 N N . PRO A 1 102 ? 3.781 -7.244 21.605 1.00 86.56 102 PRO A N 1
ATOM 837 C CA . PRO A 1 102 ? 2.584 -8.058 21.490 1.00 86.56 102 PRO A CA 1
ATOM 838 C C . PRO A 1 102 ? 2.822 -9.408 22.179 1.00 86.56 102 PRO A C 1
ATOM 840 O O . PRO A 1 102 ? 3.842 -10.073 21.982 1.00 86.56 102 PRO A O 1
ATOM 843 N N . VAL A 1 103 ? 1.874 -9.818 23.016 1.00 88.88 103 VAL A N 1
ATOM 844 C CA . VAL A 1 103 ? 1.937 -11.073 23.782 1.00 88.88 103 VAL A CA 1
ATOM 845 C C . VAL A 1 103 ? 0.860 -12.070 23.380 1.00 88.88 103 VAL A C 1
ATOM 847 O O . VAL A 1 103 ? 1.016 -13.258 23.664 1.00 88.88 103 VAL A O 1
ATOM 850 N N . TRP A 1 104 ? -0.212 -11.616 22.723 1.00 86.88 104 TRP A N 1
ATOM 851 C CA . TRP A 1 104 ? -1.281 -12.479 22.226 1.00 86.88 104 TRP A CA 1
ATOM 852 C C . TRP A 1 104 ? -2.172 -11.774 21.194 1.00 86.88 104 TRP A C 1
ATOM 854 O O . TRP A 1 104 ? -2.335 -10.552 21.232 1.00 86.88 104 TRP A O 1
ATOM 864 N N . GLU A 1 105 ? -2.777 -12.557 20.303 1.00 82.31 105 GLU A N 1
ATOM 865 C CA . GLU A 1 105 ? -3.757 -12.108 19.315 1.00 82.31 105 GLU A CA 1
ATOM 866 C C . GLU A 1 105 ? -4.991 -13.035 19.300 1.00 82.31 105 GLU A C 1
ATOM 868 O O . GLU A 1 105 ? -4.848 -14.242 19.524 1.00 82.31 105 GLU A O 1
ATOM 873 N N . PRO A 1 106 ? -6.204 -12.502 19.059 1.00 75.81 106 PRO A N 1
ATOM 874 C CA . PRO A 1 106 ? -7.402 -13.321 18.882 1.00 75.81 106 PRO A CA 1
ATOM 875 C C . PRO A 1 106 ? -7.335 -14.189 17.619 1.00 75.81 106 PRO A C 1
ATOM 877 O O . PRO A 1 106 ? -6.799 -13.763 16.603 1.00 75.81 106 PRO A O 1
ATOM 880 N N . SER A 1 107 ? -7.958 -15.370 17.662 1.00 75.50 107 SER A N 1
ATOM 881 C CA . SER A 1 107 ? -7.952 -16.346 16.559 1.00 75.50 107 SER A CA 1
ATOM 882 C C . SER A 1 107 ? -9.347 -16.705 16.018 1.00 75.50 107 SER A C 1
ATOM 884 O O . SER A 1 107 ? -9.500 -17.736 15.369 1.00 75.50 107 SER A O 1
ATOM 886 N N . GLU A 1 108 ? -10.389 -15.930 16.340 1.00 80.56 108 GLU A N 1
ATOM 887 C CA . GLU A 1 108 ? -11.753 -16.156 15.829 1.00 80.56 108 GLU A CA 1
ATOM 888 C C . GLU A 1 108 ? -12.006 -15.272 14.603 1.00 80.56 108 GLU A C 1
ATOM 890 O O . GLU A 1 108 ? -12.258 -14.073 14.737 1.00 80.56 108 GLU A O 1
ATOM 895 N N . PHE A 1 109 ? -11.936 -15.872 13.414 1.00 85.31 109 PHE A N 1
ATOM 896 C CA . PHE A 1 109 ? -12.122 -15.175 12.145 1.00 85.31 109 PHE A CA 1
ATOM 897 C C . PHE A 1 109 ? -13.562 -15.265 11.626 1.00 85.31 109 PHE A C 1
ATOM 899 O O . PHE A 1 109 ? -14.272 -16.249 11.838 1.00 85.31 109 PHE A O 1
ATOM 906 N N . PHE A 1 110 ? -13.979 -14.229 10.901 1.00 88.88 110 PHE A N 1
ATOM 907 C CA . PHE A 1 110 ? -15.258 -14.142 10.208 1.00 88.88 110 PHE A CA 1
ATOM 908 C C . PHE A 1 110 ? -15.029 -14.085 8.702 1.00 88.88 110 PHE A C 1
ATOM 910 O O . PHE A 1 110 ? -14.173 -13.338 8.232 1.00 88.88 110 PHE A O 1
ATOM 917 N N . ASN A 1 111 ? -15.862 -14.803 7.952 1.00 91.69 111 ASN A N 1
ATOM 918 C CA . ASN A 1 111 ? -15.931 -14.659 6.504 1.00 91.69 111 ASN A CA 1
ATOM 919 C C . ASN A 1 111 ? -16.930 -13.557 6.153 1.00 91.69 111 ASN A C 1
ATOM 921 O O . ASN A 1 111 ? -18.107 -13.625 6.528 1.00 91.69 111 ASN A O 1
ATOM 925 N N . VAL A 1 112 ? -16.449 -12.538 5.447 1.00 93.94 112 VAL A N 1
ATOM 926 C CA . VAL A 1 112 ? -17.238 -11.381 5.022 1.00 93.94 112 VAL A CA 1
ATOM 927 C C . VAL A 1 112 ? -17.229 -11.269 3.504 1.00 93.94 112 VAL A C 1
ATOM 929 O O . VAL A 1 112 ? -16.166 -11.295 2.893 1.00 93.94 112 VAL A O 1
ATOM 932 N N . SER A 1 113 ? -18.400 -11.080 2.901 1.00 95.12 113 SER A N 1
ATOM 933 C CA . SER A 1 113 ? -18.528 -10.754 1.476 1.00 95.12 113 SER A CA 1
ATOM 934 C C . SER A 1 113 ? -18.771 -9.258 1.328 1.00 95.12 113 SER A C 1
ATOM 936 O O . SER A 1 113 ? -19.843 -8.760 1.691 1.00 95.12 113 SER A O 1
ATOM 938 N N . ILE A 1 114 ? -17.784 -8.527 0.814 1.00 94.31 114 ILE A N 1
ATOM 939 C CA . ILE A 1 114 ? -17.822 -7.068 0.682 1.00 94.31 114 ILE A CA 1
ATOM 940 C C . ILE A 1 114 ? -18.588 -6.654 -0.574 1.00 94.31 114 ILE A C 1
ATOM 942 O O . ILE A 1 114 ? -18.265 -7.082 -1.682 1.00 94.31 114 ILE A O 1
ATOM 946 N N . ASN A 1 115 ? -19.552 -5.745 -0.415 1.00 93.12 115 ASN A N 1
ATOM 947 C CA . ASN A 1 115 ? -20.196 -5.052 -1.530 1.00 93.12 115 ASN A CA 1
ATOM 948 C C . ASN A 1 115 ? -19.600 -3.649 -1.726 1.00 93.12 115 ASN A C 1
ATOM 950 O O . ASN A 1 115 ? -19.799 -2.748 -0.910 1.00 93.12 115 ASN A O 1
ATOM 954 N N . GLN A 1 116 ? -18.901 -3.451 -2.841 1.00 91.44 116 GLN A N 1
ATOM 955 C CA . GLN A 1 116 ? -18.193 -2.201 -3.133 1.00 91.44 116 GLN A CA 1
ATOM 956 C C . GLN A 1 116 ? -19.020 -1.129 -3.851 1.00 91.44 116 GLN A C 1
ATOM 958 O O . GLN A 1 116 ? -18.679 0.053 -3.777 1.00 91.44 116 GLN A O 1
ATOM 963 N N . SER A 1 117 ? -20.130 -1.511 -4.490 1.00 88.25 117 SER A N 1
ATOM 964 C CA . SER A 1 117 ? -20.927 -0.634 -5.370 1.00 88.25 117 SER A CA 1
ATOM 965 C C . SER A 1 117 ? -21.466 0.631 -4.692 1.00 88.25 117 SER A C 1
ATOM 967 O O . SER A 1 117 ? -21.720 1.636 -5.352 1.00 88.25 117 SER A O 1
ATOM 969 N N . GLN A 1 118 ? -21.636 0.587 -3.369 1.00 89.12 118 GLN A N 1
ATOM 970 C CA . GLN A 1 118 ? -22.160 1.683 -2.549 1.00 89.12 118 GLN A CA 1
ATOM 971 C C . GLN A 1 118 ? -21.175 2.114 -1.456 1.00 89.12 118 GLN A C 1
ATOM 973 O O . GLN A 1 118 ? -21.581 2.674 -0.431 1.00 89.12 118 GLN A O 1
ATOM 978 N N . SER A 1 119 ? -19.887 1.821 -1.650 1.00 94.12 119 SER A N 1
ATOM 979 C CA . SER A 1 119 ? -18.864 2.159 -0.671 1.00 94.12 119 SER A CA 1
ATOM 980 C C . SER A 1 119 ? -18.749 3.674 -0.473 1.00 94.12 119 SER A C 1
ATOM 982 O O . SER A 1 119 ? -18.912 4.469 -1.402 1.00 94.12 119 SER A O 1
ATOM 984 N N . LYS A 1 120 ? -18.509 4.101 0.769 1.00 95.25 120 LYS A N 1
ATOM 985 C CA . LYS A 1 120 ? -18.326 5.521 1.096 1.00 95.25 120 LYS A CA 1
ATOM 986 C C . LYS A 1 120 ? -17.441 5.728 2.311 1.00 95.25 120 LYS A C 1
ATOM 988 O O . LYS A 1 120 ? -17.486 4.958 3.268 1.00 95.25 120 LYS A O 1
ATOM 993 N N . PHE A 1 121 ? -16.699 6.829 2.310 1.00 95.69 121 PHE A N 1
ATOM 994 C CA . PHE A 1 121 ? -15.972 7.275 3.492 1.00 95.69 121 PHE A CA 1
ATOM 995 C C . PHE A 1 121 ? -16.936 7.798 4.556 1.00 95.69 121 PHE A C 1
ATOM 997 O O . PHE A 1 121 ? -17.791 8.640 4.274 1.00 95.69 121 PHE A O 1
ATOM 1004 N N . VAL A 1 122 ? -16.761 7.338 5.791 1.00 95.31 122 VAL A N 1
ATOM 1005 C CA . VAL A 1 122 ? -17.488 7.828 6.966 1.00 95.31 122 VAL A CA 1
ATOM 1006 C C . VAL A 1 122 ? -16.507 8.134 8.092 1.00 95.31 122 VAL A C 1
ATOM 1008 O O . VAL A 1 122 ? -15.487 7.465 8.261 1.00 95.31 122 VAL A O 1
ATOM 1011 N N . THR A 1 123 ? -16.795 9.167 8.877 1.00 93.06 123 THR A N 1
ATOM 1012 C CA . THR A 1 123 ? -16.036 9.472 10.097 1.00 93.06 123 THR A CA 1
ATOM 1013 C C . THR A 1 123 ? -16.691 8.795 11.295 1.00 93.06 123 THR A C 1
ATOM 1015 O O . THR A 1 123 ? -17.916 8.622 11.317 1.00 93.06 123 THR A O 1
ATOM 1018 N N . LEU A 1 124 ? -15.916 8.516 12.347 1.00 91.56 124 LEU A N 1
ATOM 1019 C CA . LEU A 1 124 ? -16.481 8.053 13.621 1.00 91.56 124 LEU A CA 1
ATOM 1020 C C . LEU A 1 124 ? -17.586 8.988 14.135 1.00 91.56 124 LEU A C 1
ATOM 1022 O O . LEU A 1 124 ? -18.619 8.532 14.618 1.00 91.56 124 LEU A O 1
ATOM 1026 N N . SER A 1 125 ? -17.388 10.302 14.007 1.00 89.94 125 SER A N 1
ATOM 1027 C CA . SER A 1 125 ? -18.372 11.300 14.429 1.00 89.94 125 SER A CA 1
ATOM 1028 C C . SER A 1 125 ? -19.673 11.231 13.624 1.00 89.94 125 SER A C 1
ATOM 1030 O O . SER A 1 125 ? -20.745 11.395 14.200 1.00 89.94 125 SER A O 1
ATOM 1032 N N . SER A 1 126 ? -19.607 10.965 12.316 1.00 91.69 126 SER A N 1
ATOM 1033 C CA . SER A 1 126 ? -20.793 10.810 11.465 1.00 91.69 126 SER A CA 1
ATOM 1034 C C . SER A 1 126 ? -21.570 9.526 11.767 1.00 91.69 126 SER A C 1
ATOM 1036 O O . SER A 1 126 ? -22.799 9.556 11.817 1.00 91.69 126 SER A O 1
ATOM 1038 N N . GLU A 1 127 ? -20.872 8.427 12.061 1.00 92.50 127 GLU A N 1
ATOM 1039 C CA . GLU A 1 127 ? -21.499 7.160 12.449 1.00 92.50 127 GLU A CA 1
ATOM 1040 C C . GLU A 1 127 ? -22.146 7.263 13.836 1.00 92.50 127 GLU A C 1
ATOM 1042 O O . GLU A 1 127 ? -23.305 6.886 13.989 1.00 92.50 127 GLU A O 1
ATOM 1047 N N . LYS A 1 128 ? -21.471 7.885 14.818 1.00 90.00 128 LYS A N 1
ATOM 1048 C CA . LYS A 1 128 ? -22.067 8.160 16.140 1.00 90.00 128 LYS A CA 1
ATOM 1049 C C . LYS A 1 128 ? -23.326 9.031 16.031 1.00 90.00 128 LYS A C 1
ATOM 1051 O O . LYS A 1 128 ? -24.318 8.746 16.689 1.00 90.00 128 LYS A O 1
ATOM 1056 N N . LYS A 1 129 ? -23.326 10.056 15.165 1.00 90.50 129 LYS A N 1
ATOM 1057 C CA . LYS A 1 129 ? -24.523 10.880 14.883 1.00 90.50 129 LYS A CA 1
ATOM 1058 C C . LYS A 1 129 ? -25.659 10.096 14.224 1.00 90.50 129 LYS A C 1
ATOM 1060 O O . LYS A 1 129 ? -26.811 10.478 14.375 1.00 90.50 129 LYS A O 1
ATOM 1065 N N . SER A 1 130 ? -25.332 9.025 13.507 1.00 88.19 130 SER A N 1
ATOM 1066 C CA . SER A 1 130 ? -26.302 8.132 12.863 1.00 88.19 130 SER A CA 1
ATOM 1067 C C . SER A 1 130 ? -26.793 7.018 13.802 1.00 88.19 130 SER A C 1
ATOM 1069 O O . SER A 1 130 ? -27.448 6.087 13.348 1.00 88.19 130 SER A O 1
ATOM 1071 N N . GLY A 1 131 ? -26.456 7.082 15.096 1.00 89.25 131 GLY A N 1
ATOM 1072 C CA . GLY A 1 131 ? -26.857 6.100 16.105 1.00 89.25 131 GLY A CA 1
ATOM 1073 C C . GLY A 1 131 ? -25.940 4.877 16.209 1.00 89.25 131 GLY A C 1
ATOM 1074 O O . GLY A 1 131 ? -26.177 4.024 17.059 1.00 89.25 131 GLY A O 1
ATOM 1075 N N . THR A 1 132 ? -24.881 4.766 15.394 1.00 89.38 132 THR A N 1
ATOM 1076 C CA . THR A 1 132 ? -23.927 3.647 15.477 1.00 89.38 132 THR A CA 1
ATOM 1077 C C . THR A 1 132 ? -23.106 3.738 16.766 1.00 89.38 132 THR A C 1
ATOM 1079 O O . THR A 1 132 ? -22.390 4.714 17.014 1.00 89.38 132 THR A O 1
ATOM 1082 N N . LYS A 1 133 ? -23.156 2.682 17.585 1.00 88.31 133 LYS A N 1
ATOM 1083 C CA . LYS A 1 133 ? -22.458 2.612 18.876 1.00 88.31 133 LYS A CA 1
ATOM 1084 C C . LYS A 1 133 ? -21.093 1.949 18.715 1.00 88.31 133 LYS A C 1
ATOM 1086 O O . LYS A 1 133 ? -20.994 0.801 18.303 1.00 88.31 133 LYS A O 1
ATOM 1091 N N . MET A 1 134 ? -20.027 2.656 19.090 1.00 86.69 134 MET A N 1
ATOM 1092 C CA . MET A 1 134 ? -18.647 2.138 19.075 1.00 86.69 134 MET A CA 1
ATOM 1093 C C . MET A 1 134 ? -17.989 2.356 20.443 1.00 86.69 134 MET A C 1
ATOM 1095 O O . MET A 1 134 ? -17.174 3.267 20.599 1.00 86.69 134 MET A O 1
ATOM 1099 N N . PRO A 1 135 ? -18.376 1.571 21.466 1.00 78.75 135 PRO A N 1
ATOM 1100 C CA . PRO A 1 135 ? -18.024 1.850 22.862 1.00 78.75 135 PRO A CA 1
ATOM 1101 C C . PRO A 1 135 ? -16.530 1.673 23.174 1.00 78.75 135 PRO A C 1
ATOM 1103 O O . PRO A 1 135 ? -16.052 2.150 24.195 1.00 78.75 135 PRO A O 1
ATOM 1106 N N . PHE A 1 136 ? -15.795 1.001 22.294 1.00 79.00 136 PHE A N 1
ATOM 1107 C CA . PHE A 1 136 ? -14.363 0.732 22.411 1.00 79.00 136 PHE A CA 1
ATOM 1108 C C . PHE A 1 136 ? -13.482 1.809 21.765 1.00 79.00 136 PHE A C 1
ATOM 1110 O O . PHE A 1 136 ? -12.276 1.769 21.936 1.00 79.00 136 PHE A O 1
ATOM 1117 N N . ILE A 1 137 ? -14.041 2.764 21.009 1.00 84.12 137 ILE A N 1
ATOM 1118 C CA . ILE A 1 137 ? -13.274 3.926 20.527 1.00 84.12 137 ILE A CA 1
ATOM 1119 C C . ILE A 1 137 ? -13.635 5.112 21.413 1.00 84.12 137 ILE A C 1
ATOM 1121 O O . ILE A 1 137 ? -14.574 5.870 21.125 1.00 84.12 137 ILE A O 1
ATOM 1125 N N . GLN A 1 138 ? -12.897 5.228 22.516 1.00 75.69 138 GLN A N 1
ATOM 1126 C CA . GLN A 1 138 ? -13.069 6.285 23.511 1.00 75.69 138 GLN A CA 1
ATOM 1127 C C . GLN A 1 138 ? -12.576 7.632 22.954 1.00 75.69 138 GLN A C 1
ATOM 1129 O O . GLN A 1 138 ? -13.382 8.549 22.796 1.00 75.69 138 GLN A O 1
ATOM 1134 N N . ASN A 1 139 ? -11.309 7.721 22.525 1.00 79.56 139 ASN A N 1
ATOM 1135 C CA . ASN A 1 139 ? -10.796 8.839 21.726 1.00 79.56 139 ASN A CA 1
ATOM 1136 C C . ASN A 1 139 ? -10.733 8.440 20.248 1.00 79.56 139 ASN A C 1
ATOM 1138 O O . ASN A 1 139 ? -9.979 7.553 19.869 1.00 79.56 139 ASN A O 1
ATOM 1142 N N . GLY A 1 140 ? -11.521 9.082 19.394 1.00 76.56 140 GLY A N 1
ATOM 1143 C CA . GLY A 1 140 ? -11.513 8.780 17.964 1.00 76.56 140 GLY A CA 1
ATOM 1144 C C . GLY A 1 140 ? -11.504 10.015 17.090 1.00 76.56 140 GLY A C 1
ATOM 1145 O O . GLY A 1 140 ? -12.103 10.001 16.012 1.00 76.56 140 GLY A O 1
ATOM 1146 N N . LEU A 1 141 ? -10.858 11.086 17.561 1.00 81.31 141 LEU A N 1
ATOM 1147 C CA . LEU A 1 141 ? -10.538 12.220 16.702 1.00 81.31 141 LEU A CA 1
ATOM 1148 C C . LEU A 1 141 ? -9.790 11.711 15.462 1.00 81.31 141 LEU A C 1
ATOM 1150 O O . LEU A 1 141 ? -9.038 10.751 15.529 1.00 81.31 141 LEU A O 1
ATOM 1154 N N . GLY A 1 142 ? -10.096 12.247 14.287 1.00 76.69 142 GLY A N 1
ATOM 1155 C CA . GLY A 1 142 ? -9.467 11.791 13.048 1.00 76.69 142 GLY A CA 1
ATOM 1156 C C . GLY A 1 142 ? -9.938 10.431 12.512 1.00 76.69 142 GLY A C 1
ATOM 1157 O O . GLY A 1 142 ? -9.924 10.293 11.296 1.00 76.69 142 GLY A O 1
ATOM 1158 N N . VAL A 1 143 ? -10.432 9.481 13.322 1.00 89.38 143 VAL A N 1
ATOM 1159 C CA . VAL A 1 143 ? -10.782 8.110 12.878 1.00 89.38 143 VAL A CA 1
ATOM 1160 C C . VAL A 1 143 ? -11.788 8.100 11.724 1.00 89.38 143 VAL A C 1
ATOM 1162 O O . VAL A 1 143 ? -12.877 8.690 11.802 1.00 89.38 143 VAL A O 1
ATOM 1165 N N . GLN A 1 144 ? -11.442 7.359 10.670 1.00 93.31 144 GLN A N 1
ATOM 1166 C CA . GLN A 1 144 ? -12.259 7.182 9.474 1.00 93.31 144 GLN A CA 1
ATOM 1167 C C . GLN A 1 144 ? -12.344 5.721 9.040 1.00 93.31 144 GLN A C 1
ATOM 1169 O O . GLN A 1 144 ? -11.437 4.920 9.263 1.00 93.31 144 GLN A O 1
ATOM 1174 N N . PHE A 1 145 ? -13.457 5.409 8.384 1.00 95.94 145 PHE A N 1
ATOM 1175 C CA . PHE A 1 145 ? -13.765 4.096 7.844 1.00 95.94 145 PHE A CA 1
ATOM 1176 C C . PHE A 1 145 ? -14.193 4.222 6.386 1.00 95.94 145 PHE A C 1
ATOM 1178 O O . PHE A 1 145 ? -14.761 5.242 5.980 1.00 95.94 145 PHE A O 1
ATOM 1185 N N . VAL A 1 146 ? -14.006 3.148 5.629 1.00 96.94 146 VAL A N 1
ATOM 1186 C CA . VAL A 1 146 ? -14.814 2.887 4.442 1.00 96.94 146 VAL A CA 1
ATOM 1187 C C . VAL A 1 146 ? -15.986 2.014 4.870 1.00 96.94 146 VAL A C 1
ATOM 1189 O O . VAL A 1 146 ? -15.802 0.955 5.475 1.00 96.94 146 VAL A O 1
ATOM 1192 N N . LYS A 1 147 ? -17.196 2.497 4.599 1.00 97.12 147 LYS A N 1
ATOM 1193 C CA . LYS A 1 147 ? -18.443 1.776 4.824 1.00 97.12 147 LYS A CA 1
ATOM 1194 C C . LYS A 1 147 ? -18.840 1.049 3.551 1.00 97.12 147 LYS A C 1
ATOM 1196 O O . LYS A 1 147 ? -18.904 1.688 2.506 1.00 97.12 147 LYS A O 1
ATOM 1201 N N . TYR A 1 148 ? -19.173 -0.230 3.676 1.00 96.88 148 TYR A N 1
ATOM 1202 C CA . TYR A 1 148 ? -19.650 -1.119 2.618 1.00 96.88 148 TYR A CA 1
ATOM 1203 C C . TYR A 1 148 ? -21.066 -1.603 2.959 1.00 96.88 148 TYR A C 1
ATOM 1205 O O . TYR A 1 148 ? -21.225 -2.634 3.626 1.00 96.88 148 TYR A O 1
ATOM 1213 N N . PRO A 1 149 ? -22.106 -0.843 2.572 1.00 95.50 149 PRO A N 1
ATOM 1214 C CA . PRO A 1 149 ? -23.491 -1.227 2.805 1.00 95.50 149 PRO A CA 1
ATOM 1215 C C . PRO A 1 149 ? -23.865 -2.489 2.035 1.00 95.50 149 PRO A C 1
ATOM 1217 O O . PRO A 1 149 ? -23.303 -2.770 0.977 1.00 95.50 149 PRO A O 1
ATOM 1220 N N . ASN A 1 150 ? -24.873 -3.208 2.526 1.00 95.19 150 ASN A N 1
ATOM 1221 C CA . ASN A 1 150 ? -25.412 -4.396 1.860 1.00 95.19 150 ASN A CA 1
ATOM 1222 C C . ASN A 1 150 ? -24.358 -5.493 1.598 1.00 95.19 150 ASN A C 1
ATOM 1224 O O . ASN A 1 150 ? -24.434 -6.211 0.598 1.00 95.19 150 ASN A O 1
ATOM 1228 N N . SER A 1 151 ? -23.368 -5.600 2.482 1.00 96.62 151 SER A N 1
ATOM 1229 C CA . SER A 1 151 ? -22.389 -6.691 2.505 1.00 96.62 151 SER A CA 1
ATOM 1230 C C . SER A 1 151 ? -22.983 -7.913 3.214 1.00 96.62 151 SER A C 1
ATOM 1232 O O . SER A 1 151 ? -24.101 -7.835 3.728 1.00 96.62 151 SER A O 1
ATOM 1234 N N . LYS A 1 152 ? -22.288 -9.057 3.241 1.00 95.88 152 LYS A N 1
ATOM 1235 C CA . LYS A 1 152 ? -22.815 -10.282 3.870 1.00 95.88 152 LYS A CA 1
ATOM 1236 C C . LYS A 1 152 ? -21.872 -10.892 4.896 1.00 95.88 152 LYS A C 1
ATOM 1238 O O . LYS A 1 152 ? -20.672 -10.972 4.664 1.00 95.88 152 LYS A O 1
ATOM 1243 N N . ILE A 1 153 ? -22.451 -11.390 5.988 1.00 93.50 153 ILE A N 1
ATOM 1244 C CA . ILE A 1 153 ? -21.795 -12.272 6.963 1.00 93.50 153 ILE A CA 1
ATOM 1245 C C . ILE A 1 153 ? -22.728 -13.448 7.216 1.00 93.50 153 ILE A C 1
ATOM 1247 O O . ILE A 1 153 ? -23.870 -13.248 7.626 1.00 93.50 153 ILE A O 1
ATOM 1251 N N . ASN A 1 154 ? -22.267 -14.673 6.949 1.00 86.50 154 ASN A N 1
ATOM 1252 C CA . ASN A 1 154 ? -23.076 -15.894 7.082 1.00 86.50 154 ASN A CA 1
ATOM 1253 C C . ASN A 1 154 ? -24.447 -15.798 6.373 1.00 86.50 154 ASN A C 1
ATOM 1255 O O . ASN A 1 154 ? -25.455 -16.283 6.876 1.00 86.50 154 ASN A O 1
ATOM 1259 N N . GLY A 1 155 ? -24.495 -15.120 5.220 1.00 85.12 155 GLY A N 1
ATOM 1260 C CA . GLY A 1 155 ? -25.718 -14.899 4.438 1.00 85.12 155 GLY A CA 1
ATOM 1261 C C . GLY A 1 155 ? -26.584 -13.709 4.875 1.00 85.12 155 GLY A C 1
ATOM 1262 O O . GLY A 1 155 ? -27.421 -13.275 4.085 1.00 85.12 155 GLY A O 1
ATOM 1263 N N . ASN A 1 156 ? -26.353 -13.133 6.058 1.00 90.75 156 ASN A N 1
ATOM 1264 C CA . ASN A 1 156 ? -27.097 -11.973 6.554 1.00 90.75 156 ASN A CA 1
ATOM 1265 C C . ASN A 1 156 ? -26.561 -10.672 5.955 1.00 90.75 156 ASN A C 1
ATOM 1267 O O . ASN A 1 156 ? -25.349 -10.452 5.941 1.00 90.75 156 ASN A O 1
ATOM 1271 N N . THR A 1 157 ? -27.463 -9.807 5.489 1.00 95.00 157 THR A N 1
ATOM 1272 C CA . THR A 1 157 ? -27.120 -8.502 4.913 1.00 95.00 157 THR A CA 1
ATOM 1273 C C . THR A 1 157 ? -26.805 -7.487 6.002 1.00 95.00 157 THR A C 1
ATOM 1275 O O . THR A 1 157 ? -27.648 -7.230 6.857 1.00 95.00 157 THR A O 1
ATOM 1278 N N . VAL A 1 158 ? -25.611 -6.893 5.952 1.00 95.31 158 VAL A N 1
ATOM 1279 C CA . VAL A 1 158 ? -25.103 -5.987 6.991 1.00 95.31 158 VAL A CA 1
ATOM 1280 C C . VAL A 1 158 ? -24.253 -4.852 6.426 1.00 95.31 158 VAL A C 1
ATOM 1282 O O . VAL A 1 158 ? -23.705 -4.938 5.324 1.00 95.31 158 VAL A O 1
ATOM 1285 N N . ASP A 1 159 ? -24.123 -3.784 7.207 1.00 95.62 159 ASP A N 1
ATOM 1286 C CA . ASP A 1 159 ? -23.157 -2.716 6.965 1.00 95.62 159 ASP A CA 1
ATOM 1287 C C . ASP A 1 159 ? -21.780 -3.140 7.493 1.00 95.62 159 ASP A C 1
ATOM 1289 O O . ASP A 1 159 ? -21.634 -3.413 8.685 1.00 95.62 159 ASP A O 1
ATOM 1293 N N . ILE A 1 160 ? -20.752 -3.138 6.640 1.00 97.12 160 ILE A N 1
ATOM 1294 C CA . ILE A 1 160 ? -19.369 -3.394 7.069 1.00 97.12 160 ILE A CA 1
ATOM 1295 C C . ILE A 1 160 ? -18.579 -2.090 7.128 1.00 97.12 160 ILE A C 1
ATOM 1297 O O . ILE A 1 160 ? -18.589 -1.304 6.183 1.00 97.12 160 ILE A O 1
ATOM 1301 N N . LEU A 1 161 ? -17.873 -1.862 8.233 1.00 96.81 161 LEU A N 1
ATOM 1302 C CA . LEU A 1 161 ? -16.957 -0.739 8.423 1.00 96.81 161 LEU A CA 1
ATOM 1303 C C . LEU A 1 161 ? -15.518 -1.248 8.478 1.00 96.81 161 LEU A C 1
ATOM 1305 O O . LEU A 1 161 ? -15.194 -2.054 9.346 1.00 96.81 161 LEU A O 1
ATOM 1309 N N . ILE A 1 162 ? -14.648 -0.747 7.602 1.00 96.94 162 ILE A N 1
ATOM 1310 C CA . ILE A 1 162 ? -13.211 -1.060 7.619 1.00 96.94 162 ILE A CA 1
ATOM 1311 C C . ILE A 1 162 ? -12.426 0.233 7.872 1.00 96.94 162 ILE A C 1
ATOM 1313 O O . ILE A 1 162 ? -12.589 1.182 7.099 1.00 96.94 162 ILE A O 1
ATOM 1317 N N . PRO A 1 163 ? -11.590 0.322 8.924 1.00 95.50 163 PRO A N 1
ATOM 1318 C CA . PRO A 1 163 ? -10.701 1.460 9.125 1.00 95.50 163 PRO A CA 1
ATOM 1319 C C . PRO A 1 163 ? -9.815 1.678 7.897 1.00 95.50 163 PRO A C 1
ATOM 1321 O O . PRO A 1 163 ? -9.240 0.729 7.365 1.00 95.50 163 PRO A O 1
ATOM 1324 N N . THR A 1 164 ? -9.653 2.923 7.453 1.00 96.00 164 THR A N 1
ATOM 1325 C CA . THR A 1 164 ? -8.767 3.208 6.308 1.00 96.00 164 THR A CA 1
ATOM 1326 C C . THR A 1 164 ? -7.314 2.849 6.620 1.00 96.00 164 THR A C 1
ATOM 1328 O O . THR A 1 164 ? -6.589 2.385 5.745 1.00 96.00 164 THR A O 1
ATOM 1331 N N . THR A 1 165 ? -6.899 2.983 7.881 1.00 94.81 165 THR A N 1
ATOM 1332 C CA . THR A 1 165 ? -5.588 2.546 8.377 1.00 94.81 165 THR A CA 1
ATOM 1333 C C . THR A 1 165 ? -5.398 1.033 8.293 1.00 94.81 165 THR A C 1
ATOM 1335 O O . THR A 1 165 ? -4.285 0.576 8.046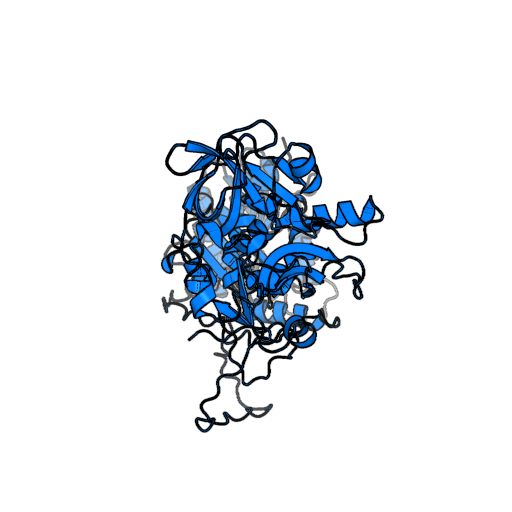 1.00 94.81 165 THR A O 1
ATOM 1338 N N . GLU A 1 166 ? -6.464 0.245 8.406 1.00 94.62 166 GLU A N 1
ATOM 1339 C CA . GLU A 1 166 ? -6.383 -1.204 8.222 1.00 94.62 166 GLU A CA 1
ATOM 1340 C C . GLU A 1 166 ? -6.227 -1.579 6.742 1.00 94.62 166 GLU A C 1
ATOM 1342 O O . GLU A 1 166 ? -5.407 -2.430 6.407 1.00 94.62 166 GLU A O 1
ATOM 1347 N N . ILE A 1 167 ? -6.924 -0.880 5.838 1.00 95.38 167 ILE A N 1
ATOM 1348 C CA . ILE A 1 167 ? -6.735 -1.059 4.388 1.00 95.38 167 ILE A CA 1
ATOM 1349 C C . ILE A 1 167 ? -5.277 -0.770 4.005 1.00 95.38 167 ILE A C 1
ATOM 1351 O O . ILE A 1 167 ? -4.665 -1.561 3.290 1.00 95.38 167 ILE A O 1
ATOM 1355 N N . ILE A 1 168 ? -4.702 0.324 4.518 1.00 94.25 168 ILE A N 1
ATOM 1356 C CA . ILE A 1 168 ? -3.295 0.673 4.276 1.00 94.25 168 ILE A CA 1
ATOM 1357 C C . ILE A 1 168 ? -2.365 -0.406 4.826 1.00 94.25 168 ILE A C 1
ATOM 1359 O O . ILE A 1 168 ? -1.517 -0.900 4.086 1.00 94.25 168 ILE A O 1
ATOM 1363 N N . ARG A 1 169 ? -2.550 -0.806 6.091 1.00 91.31 169 ARG A N 1
ATOM 1364 C CA . ARG A 1 169 ? -1.711 -1.824 6.732 1.00 91.31 169 ARG A CA 1
ATOM 1365 C C . ARG A 1 169 ? -1.709 -3.121 5.929 1.00 91.31 169 ARG A C 1
ATOM 1367 O O . ARG A 1 169 ? -0.648 -3.683 5.678 1.00 91.31 169 ARG A O 1
ATOM 1374 N N . TYR A 1 170 ? -2.890 -3.600 5.551 1.00 89.50 170 TYR A N 1
ATOM 1375 C CA . TYR A 1 170 ? -3.026 -4.894 4.902 1.00 89.50 170 TYR A CA 1
ATOM 1376 C C . TYR A 1 170 ? -2.546 -4.865 3.449 1.00 89.50 170 TYR A C 1
ATOM 1378 O O . TYR A 1 170 ? -1.702 -5.677 3.069 1.00 89.50 170 TYR A O 1
ATOM 1386 N N . TYR A 1 171 ? -3.055 -3.922 2.647 1.00 90.69 171 TYR A N 1
ATOM 1387 C CA . TYR A 1 171 ? -2.836 -3.914 1.200 1.00 90.69 171 TYR A CA 1
ATOM 1388 C C . TYR A 1 171 ? -1.609 -3.136 0.750 1.00 90.69 171 TYR A C 1
ATOM 1390 O O . TYR A 1 171 ? -1.128 -3.400 -0.345 1.00 90.69 171 TYR A O 1
ATOM 1398 N N . PHE A 1 172 ? -1.132 -2.158 1.521 1.00 89.06 172 PHE A N 1
ATOM 1399 C CA . PHE A 1 172 ? -0.160 -1.178 1.026 1.00 89.06 172 PHE A CA 1
ATOM 1400 C C . PHE A 1 172 ? 1.134 -1.127 1.846 1.00 89.06 172 PHE A C 1
ATOM 1402 O O . PHE A 1 172 ? 2.161 -0.715 1.319 1.00 89.06 172 PHE A O 1
ATOM 1409 N N . SER A 1 173 ? 1.134 -1.608 3.089 1.00 82.19 173 SER A N 1
ATOM 1410 C CA . SER A 1 173 ? 2.343 -1.699 3.914 1.00 82.19 173 SER A CA 1
ATOM 1411 C C . SER A 1 173 ? 3.061 -3.041 3.725 1.00 82.19 173 SER A C 1
ATOM 1413 O O . SER A 1 173 ? 2.786 -3.999 4.453 1.00 82.19 173 SER A O 1
ATOM 1415 N N . GLY A 1 174 ? 3.961 -3.103 2.735 1.00 72.88 174 GLY A N 1
ATOM 1416 C CA . GLY A 1 174 ? 4.842 -4.254 2.458 1.00 72.88 174 GLY A CA 1
ATOM 1417 C C . GLY A 1 174 ? 6.142 -4.234 3.268 1.00 72.88 174 GLY A C 1
ATOM 1418 O O . GLY A 1 174 ? 6.473 -5.214 3.928 1.00 72.88 174 GLY A O 1
ATOM 1419 N N . SER A 1 175 ? 6.812 -3.082 3.302 1.00 74.94 175 SER A N 1
ATOM 1420 C CA . SER A 1 175 ? 7.994 -2.810 4.123 1.00 74.94 175 SER A CA 1
ATOM 1421 C C . SER A 1 175 ? 7.886 -1.461 4.840 1.00 74.94 175 SER A C 1
ATOM 1423 O O . SER A 1 175 ? 7.009 -0.636 4.546 1.00 74.94 175 SER A O 1
ATOM 1425 N N . THR A 1 176 ? 8.803 -1.205 5.775 1.00 75.44 176 THR A N 1
ATOM 1426 C CA . THR A 1 176 ? 8.946 0.107 6.421 1.00 75.44 176 THR A CA 1
ATOM 1427 C C . THR A 1 176 ? 9.278 1.188 5.389 1.00 75.44 176 THR A C 1
ATOM 1429 O O . THR A 1 176 ? 8.594 2.210 5.339 1.00 75.44 176 THR A O 1
ATOM 1432 N N . TYR A 1 177 ? 10.240 0.935 4.495 1.00 75.69 177 TYR A N 1
ATOM 1433 C CA . TYR A 1 177 ? 10.629 1.874 3.440 1.00 75.69 177 TYR A CA 1
ATOM 1434 C C . TYR A 1 177 ? 9.455 2.221 2.521 1.00 75.69 177 TYR A C 1
ATOM 1436 O O . TYR A 1 177 ? 9.116 3.396 2.363 1.00 75.69 177 TYR A O 1
ATOM 1444 N N . PHE A 1 178 ? 8.780 1.222 1.948 1.00 80.44 178 PHE A N 1
ATOM 1445 C CA . PHE A 1 178 ? 7.673 1.474 1.027 1.00 80.44 178 PHE A CA 1
ATOM 1446 C C . PHE A 1 178 ? 6.501 2.171 1.719 1.00 80.44 178 PHE A C 1
ATOM 1448 O O . PHE A 1 178 ? 5.947 3.124 1.170 1.00 80.44 178 PHE A O 1
ATOM 1455 N N . THR A 1 179 ? 6.185 1.790 2.962 1.00 84.19 179 THR A N 1
ATOM 1456 C CA . THR A 1 179 ? 5.175 2.491 3.771 1.00 84.19 179 THR A CA 1
ATOM 1457 C C . THR A 1 179 ? 5.540 3.967 3.932 1.00 84.19 179 THR A C 1
ATOM 1459 O O . THR A 1 179 ? 4.721 4.838 3.640 1.00 84.19 179 THR A O 1
ATOM 1462 N N . GLN A 1 180 ? 6.783 4.284 4.303 1.00 84.38 180 GLN A N 1
ATOM 1463 C CA . GLN A 1 180 ? 7.249 5.669 4.414 1.00 84.38 180 GLN A CA 1
ATOM 1464 C C . GLN A 1 180 ? 7.091 6.432 3.090 1.00 84.38 180 GLN A C 1
ATOM 1466 O O . GLN A 1 180 ? 6.591 7.560 3.071 1.00 84.38 180 GLN A O 1
ATOM 1471 N N . GLN A 1 181 ? 7.475 5.815 1.970 1.00 84.62 181 GLN A N 1
ATOM 1472 C CA . GLN A 1 181 ? 7.384 6.414 0.638 1.00 84.62 181 GLN A CA 1
ATOM 1473 C C . GLN A 1 181 ? 5.932 6.670 0.201 1.00 84.62 181 GLN A C 1
ATOM 1475 O O . GLN A 1 181 ? 5.639 7.725 -0.372 1.00 84.62 181 GLN A O 1
ATOM 1480 N N . LEU A 1 182 ? 5.003 5.759 0.508 1.00 88.56 182 LEU A N 1
ATOM 1481 C CA . LEU A 1 182 ? 3.572 5.927 0.233 1.00 88.56 182 LEU A CA 1
ATOM 1482 C C . LEU A 1 182 ? 2.991 7.129 0.971 1.00 88.56 182 LEU A C 1
ATOM 1484 O O . LEU A 1 182 ? 2.339 7.980 0.360 1.00 88.56 182 LEU A O 1
ATOM 1488 N N . PHE A 1 183 ? 3.277 7.236 2.269 1.00 90.38 183 PHE A N 1
ATOM 1489 C CA . PHE A 1 183 ? 2.821 8.361 3.078 1.00 90.38 183 PHE A CA 1
ATOM 1490 C C . PHE A 1 183 ? 3.424 9.686 2.638 1.00 90.38 183 PHE A C 1
ATOM 1492 O O . PHE A 1 183 ? 2.806 10.708 2.896 1.00 90.38 183 PHE A O 1
ATOM 1499 N N . ASN A 1 184 ? 4.564 9.687 1.941 1.00 85.94 184 ASN A N 1
ATOM 1500 C CA . ASN A 1 184 ? 5.283 10.892 1.523 1.00 85.94 184 ASN A CA 1
ATOM 1501 C C . ASN A 1 184 ? 5.294 11.105 -0.004 1.00 85.94 184 ASN A C 1
ATOM 1503 O O . ASN A 1 184 ? 6.090 11.880 -0.534 1.00 85.94 184 ASN A O 1
ATOM 1507 N N . GLY A 1 185 ? 4.341 10.491 -0.713 1.00 84.44 185 GLY A N 1
ATOM 1508 C CA . GLY A 1 185 ? 3.969 10.888 -2.071 1.00 84.44 185 GLY A CA 1
ATOM 1509 C C . GLY A 1 185 ? 4.822 10.297 -3.189 1.00 84.44 185 GLY A C 1
ATOM 1510 O O . GLY A 1 185 ? 4.849 10.871 -4.277 1.00 84.44 185 GLY A O 1
ATOM 1511 N N . ALA A 1 186 ? 5.473 9.152 -2.975 1.00 82.88 186 ALA A N 1
ATOM 1512 C CA . ALA A 1 186 ? 6.295 8.500 -4.000 1.00 82.88 186 ALA A CA 1
ATOM 1513 C C . ALA A 1 186 ? 5.536 8.129 -5.289 1.00 82.88 186 ALA A C 1
ATOM 1515 O O . ALA A 1 186 ? 6.146 8.060 -6.354 1.00 82.88 186 ALA A O 1
ATOM 1516 N N . LEU A 1 187 ? 4.212 7.951 -5.208 1.00 82.56 187 LEU A N 1
ATOM 1517 C CA . LEU A 1 187 ? 3.339 7.667 -6.355 1.00 82.56 187 LEU A CA 1
ATOM 1518 C C . LEU A 1 187 ? 2.544 8.888 -6.852 1.00 82.56 187 LEU A C 1
ATOM 1520 O O . LEU A 1 187 ? 1.840 8.799 -7.852 1.00 82.56 187 LEU A O 1
ATOM 1524 N N . LYS A 1 188 ? 2.679 10.056 -6.210 1.00 73.56 188 LYS A N 1
ATOM 1525 C CA . LYS A 1 188 ? 1.856 11.252 -6.480 1.00 73.56 188 LYS A CA 1
ATOM 1526 C C . LYS A 1 188 ? 1.870 11.686 -7.950 1.00 73.56 188 LYS A C 1
ATOM 1528 O O . LYS A 1 188 ? 0.856 12.131 -8.474 1.00 73.56 188 LYS A O 1
ATOM 1533 N N . SER A 1 189 ? 3.034 11.628 -8.590 1.00 62.91 189 SER A N 1
ATOM 1534 C CA . SER A 1 189 ? 3.232 12.033 -9.986 1.00 62.91 189 SER A CA 1
ATOM 1535 C C . SER A 1 189 ? 2.980 10.909 -10.981 1.00 62.91 189 SER A C 1
ATOM 1537 O O . SER A 1 189 ? 2.964 11.171 -12.183 1.00 62.91 189 SER A O 1
ATOM 1539 N N . PHE A 1 190 ? 2.812 9.670 -10.515 1.00 68.56 190 PHE A N 1
ATOM 1540 C CA . PHE A 1 190 ? 2.826 8.517 -11.401 1.00 68.56 190 PHE A CA 1
ATOM 1541 C C . PHE A 1 190 ? 1.614 8.491 -12.334 1.00 68.56 190 PHE A C 1
ATOM 1543 O O . PHE A 1 190 ? 1.778 8.269 -13.529 1.00 68.56 190 PHE A O 1
ATOM 1550 N N . GLU A 1 191 ? 0.428 8.824 -11.819 1.00 58.28 191 GLU A N 1
ATOM 1551 C CA . GLU A 1 191 ? -0.819 8.869 -12.597 1.00 58.28 191 GLU A CA 1
ATOM 1552 C C . GLU A 1 191 ? -0.737 9.814 -13.814 1.00 58.28 191 GLU A C 1
ATOM 1554 O O . GLU A 1 191 ? -1.352 9.548 -14.842 1.00 58.28 191 GLU A O 1
ATOM 1559 N N . TYR A 1 192 ? 0.065 10.882 -13.726 1.00 57.69 192 TYR A N 1
ATOM 1560 C CA . TYR A 1 192 ? 0.150 11.923 -14.759 1.00 57.69 192 TYR A CA 1
ATOM 1561 C C . TYR A 1 192 ? 1.408 11.836 -15.622 1.00 57.69 192 TYR A C 1
ATOM 1563 O O . TYR A 1 192 ? 1.363 12.140 -16.811 1.00 57.69 192 TYR A O 1
ATOM 1571 N N . TYR A 1 193 ? 2.538 11.458 -15.028 1.00 56.78 193 TYR A N 1
ATOM 1572 C CA . TYR A 1 193 ? 3.851 11.552 -15.668 1.00 56.78 193 TYR A CA 1
ATOM 1573 C C . TYR A 1 193 ? 4.536 10.196 -15.853 1.00 56.78 193 TYR A C 1
ATOM 1575 O O . TYR A 1 193 ? 5.647 10.169 -16.377 1.00 56.78 193 TYR A O 1
ATOM 1583 N N . GLN A 1 194 ? 3.915 9.094 -15.401 1.00 60.47 194 GLN A N 1
ATOM 1584 C CA . GLN A 1 194 ? 4.511 7.747 -15.344 1.00 60.47 194 GLN A CA 1
ATOM 1585 C C . GLN A 1 194 ? 5.901 7.731 -14.686 1.00 60.47 194 GLN A C 1
ATOM 1587 O O . GLN A 1 194 ? 6.780 6.947 -15.027 1.00 60.47 194 GLN A O 1
ATOM 1592 N N . GLN A 1 195 ? 6.105 8.625 -13.720 1.00 57.69 195 GLN A N 1
ATOM 1593 C CA . GLN A 1 195 ? 7.365 8.798 -13.012 1.00 57.69 195 GLN A CA 1
ATOM 1594 C C . GLN A 1 195 ? 7.141 8.557 -11.524 1.00 57.69 195 GLN A C 1
ATOM 1596 O O . GLN A 1 195 ? 6.519 9.374 -10.838 1.00 57.69 195 GLN A O 1
ATOM 1601 N N . ALA A 1 196 ? 7.655 7.432 -11.032 1.00 58.28 196 ALA A N 1
ATOM 1602 C CA . ALA A 1 196 ? 7.774 7.118 -9.612 1.00 58.28 196 ALA A CA 1
ATOM 1603 C C . ALA A 1 196 ? 9.265 7.085 -9.269 1.00 58.28 196 ALA A C 1
ATOM 1605 O O . ALA A 1 196 ? 9.834 6.047 -8.931 1.00 58.28 196 ALA A O 1
ATOM 1606 N N . ASN A 1 197 ? 9.901 8.256 -9.383 1.00 64.25 197 ASN A N 1
ATOM 1607 C CA . ASN A 1 197 ? 11.358 8.437 -9.367 1.00 64.25 197 ASN A CA 1
ATOM 1608 C C . ASN A 1 197 ? 12.058 7.935 -8.087 1.00 64.25 197 ASN A C 1
ATOM 1610 O O . ASN A 1 197 ? 13.285 7.951 -8.032 1.00 64.25 197 ASN A O 1
ATOM 1614 N N . LYS A 1 198 ? 11.311 7.507 -7.061 1.00 71.75 198 LYS A N 1
ATOM 1615 C CA . LYS A 1 198 ? 11.844 6.967 -5.804 1.00 71.75 198 LYS A CA 1
ATOM 1616 C C . LYS A 1 198 ? 11.771 5.441 -5.679 1.00 71.75 198 LYS A C 1
ATOM 1618 O O . LYS A 1 198 ? 12.540 4.890 -4.908 1.00 71.75 198 LYS A O 1
ATOM 1623 N N . LEU A 1 199 ? 10.895 4.758 -6.420 1.00 81.50 199 LEU A N 1
ATOM 1624 C CA . LEU A 1 199 ? 10.605 3.334 -6.180 1.00 81.50 199 LEU A CA 1
ATOM 1625 C C . LEU A 1 199 ? 11.223 2.400 -7.224 1.00 81.50 199 LEU A C 1
ATOM 1627 O O . LEU A 1 199 ? 11.747 1.342 -6.883 1.00 81.50 199 LEU A O 1
ATOM 1631 N N . PHE A 1 200 ? 11.201 2.795 -8.494 1.00 85.88 200 PHE A N 1
ATOM 1632 C CA . PHE A 1 200 ? 11.718 1.984 -9.592 1.00 85.88 200 PHE A CA 1
ATOM 1633 C C . PHE A 1 200 ? 12.293 2.861 -10.708 1.00 85.88 200 PHE A C 1
ATOM 1635 O O . PHE A 1 200 ? 12.016 4.058 -10.797 1.00 85.88 200 PHE A O 1
ATOM 1642 N N . TYR A 1 201 ? 13.139 2.259 -11.534 1.00 83.31 201 TYR A N 1
ATOM 1643 C CA . TYR A 1 201 ? 13.728 2.844 -12.732 1.00 83.31 201 TYR A CA 1
ATOM 1644 C C . TYR A 1 201 ? 12.864 2.644 -13.964 1.00 83.31 201 TYR A C 1
ATOM 1646 O O . TYR A 1 201 ? 12.787 3.536 -14.804 1.00 83.31 201 TYR A O 1
ATOM 1654 N N . ASP A 1 202 ? 12.275 1.457 -14.085 1.00 86.00 202 ASP A N 1
ATOM 1655 C CA . ASP A 1 202 ? 11.531 1.047 -15.265 1.00 86.00 202 ASP A CA 1
ATOM 1656 C C . ASP A 1 202 ? 10.458 0.020 -14.905 1.00 86.00 202 ASP A C 1
ATOM 1658 O O . ASP A 1 202 ? 10.543 -0.665 -13.879 1.00 86.00 202 ASP A O 1
ATOM 1662 N N . PHE A 1 203 ? 9.447 -0.075 -15.756 1.00 90.31 203 PHE A N 1
ATOM 1663 C CA . PHE A 1 203 ? 8.337 -0.998 -15.613 1.00 90.31 203 PHE A CA 1
ATOM 1664 C C . PHE A 1 203 ? 7.725 -1.319 -16.979 1.00 90.31 203 PHE A C 1
ATOM 1666 O O . PHE A 1 203 ? 7.658 -0.477 -17.871 1.00 90.31 203 PHE A O 1
ATOM 1673 N N . ASN A 1 204 ? 7.211 -2.537 -17.121 1.00 90.62 204 ASN A N 1
ATOM 1674 C CA . ASN A 1 204 ? 6.387 -2.924 -18.258 1.00 90.62 204 ASN A CA 1
ATOM 1675 C C . ASN A 1 204 ? 5.300 -3.901 -17.801 1.00 90.62 204 ASN A C 1
ATOM 1677 O O . ASN A 1 204 ? 5.589 -4.833 -17.057 1.00 90.62 204 ASN A O 1
ATOM 1681 N N . PHE A 1 205 ? 4.068 -3.727 -18.274 1.00 92.88 205 PHE A N 1
ATOM 1682 C CA . PHE A 1 205 ? 3.004 -4.708 -18.092 1.00 92.88 205 PHE A CA 1
ATOM 1683 C C . PHE A 1 205 ? 2.552 -5.271 -19.436 1.00 92.88 205 PHE A C 1
ATOM 1685 O O . PHE A 1 205 ? 1.840 -4.615 -20.202 1.00 92.88 205 PHE A O 1
ATOM 1692 N N . ASP A 1 206 ? 2.906 -6.529 -19.687 1.00 93.19 206 ASP A N 1
ATOM 1693 C CA . ASP A 1 206 ? 2.356 -7.281 -20.803 1.00 93.19 206 ASP A CA 1
ATOM 1694 C C . ASP A 1 206 ? 0.952 -7.771 -20.438 1.00 93.19 206 ASP A C 1
ATOM 1696 O O . ASP A 1 206 ? 0.765 -8.744 -19.704 1.00 93.19 206 ASP A O 1
ATOM 1700 N N . LYS A 1 207 ? -0.058 -7.088 -20.980 1.00 90.81 207 LYS A N 1
ATOM 1701 C CA . LYS A 1 207 ? -1.472 -7.413 -20.759 1.00 90.81 207 LYS A CA 1
ATOM 1702 C C . LYS A 1 207 ? -1.883 -8.766 -21.345 1.00 90.81 207 LYS A C 1
ATOM 1704 O O . LYS A 1 207 ? -2.886 -9.313 -20.885 1.00 90.81 207 LYS A O 1
ATOM 1709 N N . THR A 1 208 ? -1.146 -9.281 -22.331 1.00 91.25 208 THR A N 1
ATOM 1710 C CA . THR A 1 208 ? -1.439 -10.552 -23.010 1.00 91.25 208 THR A CA 1
ATOM 1711 C C . THR A 1 208 ? -1.015 -11.718 -22.136 1.00 91.25 208 THR A C 1
ATOM 1713 O O . THR A 1 208 ? -1.827 -12.584 -21.823 1.00 91.25 208 THR A O 1
ATOM 1716 N N . THR A 1 209 ? 0.243 -11.713 -21.693 1.00 90.38 209 THR A N 1
ATOM 1717 C CA . THR A 1 209 ? 0.776 -12.760 -20.807 1.00 90.38 209 THR A CA 1
ATOM 1718 C C . THR A 1 209 ? 0.441 -12.517 -19.340 1.00 90.38 209 THR A C 1
ATOM 1720 O O . THR A 1 209 ? 0.639 -13.404 -18.513 1.00 90.38 209 THR A O 1
ATOM 1723 N N . LYS A 1 210 ? -0.088 -11.330 -19.008 1.00 91.56 210 LYS A N 1
ATOM 1724 C CA . LYS A 1 210 ? -0.343 -10.875 -17.636 1.00 91.56 210 LYS A CA 1
ATOM 1725 C C . LYS A 1 210 ? 0.930 -10.934 -16.789 1.00 91.56 210 LYS A C 1
ATOM 1727 O O . LYS A 1 210 ? 0.889 -11.339 -15.629 1.00 91.56 210 LYS A O 1
ATOM 1732 N N . THR A 1 211 ? 2.044 -10.513 -17.384 1.00 92.56 211 THR A N 1
ATOM 1733 C CA . THR A 1 211 ? 3.360 -10.459 -16.741 1.00 92.56 211 THR A CA 1
ATOM 1734 C C . THR A 1 211 ? 3.760 -9.010 -16.519 1.00 92.56 211 THR A C 1
ATOM 1736 O O . THR A 1 211 ? 3.771 -8.213 -17.459 1.00 92.56 211 THR A O 1
ATOM 1739 N N . VAL A 1 212 ? 4.102 -8.663 -15.282 1.00 92.12 212 VAL A N 1
ATOM 1740 C CA . VAL A 1 212 ? 4.671 -7.359 -14.935 1.00 92.12 212 VAL A CA 1
ATOM 1741 C C . VAL A 1 212 ? 6.173 -7.505 -14.795 1.00 92.12 212 VAL A C 1
ATOM 1743 O O . VAL A 1 212 ? 6.639 -8.324 -14.020 1.00 92.12 212 VAL A O 1
ATOM 1746 N N . TYR A 1 213 ? 6.935 -6.694 -15.508 1.00 92.38 213 TYR A N 1
ATOM 1747 C CA . TYR A 1 213 ? 8.347 -6.472 -15.247 1.00 92.38 213 TYR A CA 1
ATOM 1748 C C . TYR A 1 213 ? 8.519 -5.171 -14.467 1.00 92.38 213 TYR A C 1
ATOM 1750 O O . TYR A 1 213 ? 7.901 -4.160 -14.809 1.00 92.38 213 TYR A O 1
ATOM 1758 N N . ILE A 1 214 ? 9.375 -5.187 -13.450 1.00 90.06 214 ILE A N 1
ATOM 1759 C CA . ILE A 1 214 ? 9.722 -4.005 -12.665 1.00 90.06 214 ILE A CA 1
ATOM 1760 C C . ILE A 1 214 ? 11.215 -3.985 -12.345 1.00 90.06 214 ILE A C 1
ATOM 1762 O O . ILE A 1 214 ? 11.773 -4.976 -11.877 1.00 90.06 214 ILE A O 1
ATOM 1766 N N . TRP A 1 215 ? 11.857 -2.839 -12.576 1.00 89.50 215 TRP A N 1
ATOM 1767 C CA . TRP A 1 215 ? 13.245 -2.595 -12.198 1.00 89.50 215 TRP A CA 1
ATOM 1768 C C . TRP A 1 215 ? 13.315 -1.663 -10.990 1.00 89.50 215 TRP A C 1
ATOM 1770 O O . TRP A 1 215 ? 13.235 -0.446 -11.130 1.00 89.50 215 TRP A O 1
ATOM 1780 N N . LEU A 1 216 ? 13.463 -2.227 -9.798 1.00 83.25 216 LEU A N 1
ATOM 1781 C CA . LEU A 1 216 ? 13.484 -1.515 -8.524 1.00 83.25 216 LEU A CA 1
ATOM 1782 C C . LEU A 1 216 ? 14.747 -0.670 -8.315 1.00 83.25 216 LEU A C 1
ATOM 1784 O O . LEU A 1 216 ? 15.846 -1.012 -8.767 1.00 83.25 216 LEU A O 1
ATOM 1788 N N . LYS A 1 217 ? 14.578 0.415 -7.557 1.00 81.94 217 LYS A N 1
ATOM 1789 C CA . LYS A 1 217 ? 15.669 1.238 -7.013 1.00 81.94 217 LYS A CA 1
ATOM 1790 C C . LYS A 1 217 ? 16.289 0.599 -5.771 1.00 81.94 217 LYS A C 1
ATOM 1792 O O . LYS A 1 217 ? 15.664 -0.253 -5.147 1.00 81.94 217 LYS A O 1
ATOM 1797 N N . ARG A 1 218 ? 17.505 1.026 -5.401 1.00 68.12 218 ARG A N 1
ATOM 1798 C CA . ARG A 1 218 ? 18.357 0.388 -4.371 1.00 68.12 218 ARG A CA 1
ATOM 1799 C C . ARG A 1 218 ? 17.654 0.138 -3.030 1.00 68.12 218 ARG A C 1
ATOM 1801 O O . ARG A 1 218 ? 17.879 -0.883 -2.404 1.00 68.12 218 ARG A O 1
ATOM 1808 N N . HIS A 1 219 ? 16.783 1.045 -2.597 1.00 66.88 219 HIS A N 1
ATOM 1809 C CA . HIS A 1 219 ? 16.141 0.959 -1.280 1.00 66.88 219 HIS A CA 1
ATOM 1810 C C . HIS A 1 219 ? 14.778 0.261 -1.278 1.00 66.88 219 HIS A C 1
ATOM 1812 O O . HIS A 1 219 ? 14.172 0.123 -0.218 1.00 66.88 219 HIS A O 1
ATOM 1818 N N . CYS A 1 220 ? 14.277 -0.163 -2.440 1.00 72.69 220 CYS A N 1
ATOM 1819 C CA . CYS A 1 220 ? 13.000 -0.855 -2.522 1.00 72.69 220 CYS A CA 1
ATOM 1820 C C . CYS A 1 220 ? 13.212 -2.367 -2.429 1.00 72.69 220 CYS A C 1
ATOM 1822 O O . CYS A 1 220 ? 13.984 -2.932 -3.205 1.00 72.69 220 CYS A O 1
ATOM 1824 N N . TYR A 1 221 ? 12.508 -3.019 -1.506 1.00 72.50 221 TYR A N 1
ATOM 1825 C CA . TYR A 1 221 ? 12.621 -4.460 -1.310 1.00 72.50 221 TYR A CA 1
ATOM 1826 C C . TYR A 1 221 ? 11.928 -5.232 -2.437 1.00 72.50 221 TYR A C 1
ATOM 1828 O O . TYR A 1 221 ? 10.890 -4.803 -2.949 1.00 72.50 221 TYR A O 1
ATOM 1836 N N . ASP A 1 222 ? 12.454 -6.413 -2.778 1.00 72.38 222 ASP A N 1
ATOM 1837 C CA . ASP A 1 222 ? 11.801 -7.334 -3.719 1.00 72.38 222 ASP A CA 1
ATOM 1838 C C . ASP A 1 222 ? 10.375 -7.705 -3.234 1.00 72.38 222 ASP A C 1
ATOM 1840 O O . ASP A 1 222 ? 9.463 -7.870 -4.044 1.00 72.38 222 ASP A O 1
ATOM 1844 N N . SER A 1 223 ? 10.139 -7.748 -1.916 1.00 69.94 223 SER A N 1
ATOM 1845 C CA . SER A 1 223 ? 8.814 -7.977 -1.316 1.00 69.94 223 SER A CA 1
ATOM 1846 C C . SER A 1 223 ? 7.805 -6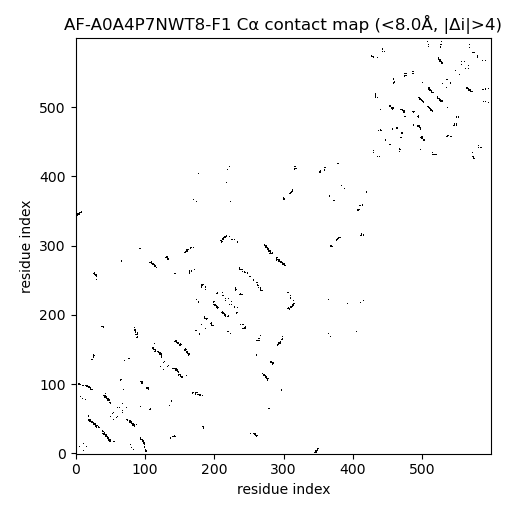.852 -1.596 1.00 69.94 223 SER A C 1
ATOM 1848 O O . SER A 1 223 ? 6.607 -7.111 -1.724 1.00 69.94 223 SER A O 1
ATOM 1850 N N . ASP A 1 224 ? 8.266 -5.611 -1.780 1.00 77.75 224 ASP A N 1
ATOM 1851 C CA . ASP A 1 224 ? 7.412 -4.480 -2.164 1.00 77.75 224 ASP A CA 1
ATOM 1852 C C . ASP A 1 224 ? 7.060 -4.501 -3.656 1.00 77.75 224 ASP A C 1
ATOM 1854 O O . ASP A 1 224 ? 6.056 -3.911 -4.073 1.00 77.75 224 ASP A O 1
ATOM 1858 N N . ALA A 1 225 ? 7.856 -5.198 -4.474 1.00 82.94 225 ALA A N 1
ATOM 1859 C CA . ALA A 1 225 ? 7.718 -5.217 -5.927 1.00 82.94 225 ALA A CA 1
ATOM 1860 C C . ALA A 1 225 ? 6.326 -5.651 -6.375 1.00 82.94 225 ALA A C 1
ATOM 1862 O O . ALA A 1 225 ? 5.805 -5.121 -7.348 1.00 82.94 225 ALA A O 1
ATOM 1863 N N . VAL A 1 226 ? 5.710 -6.598 -5.666 1.00 84.56 226 VAL A N 1
ATOM 1864 C CA . VAL A 1 226 ? 4.386 -7.128 -6.009 1.00 84.56 226 VAL A CA 1
ATOM 1865 C C . VAL A 1 226 ? 3.288 -6.095 -5.747 1.00 84.56 226 VAL A C 1
ATOM 1867 O O . VAL A 1 226 ? 2.368 -5.946 -6.554 1.00 84.56 226 VAL A O 1
ATOM 1870 N N . LEU A 1 227 ? 3.395 -5.331 -4.656 1.00 86.44 227 LEU A N 1
ATOM 1871 C CA . LEU A 1 227 ? 2.478 -4.225 -4.374 1.00 86.44 227 LEU A CA 1
ATOM 1872 C C . LEU A 1 227 ? 2.631 -3.120 -5.407 1.00 86.44 227 LEU A C 1
ATOM 1874 O O . LEU A 1 227 ? 1.638 -2.654 -5.966 1.00 86.44 227 LEU A O 1
ATOM 1878 N N . ILE A 1 228 ? 3.870 -2.750 -5.715 1.00 89.62 228 ILE A N 1
ATOM 1879 C CA . ILE A 1 228 ? 4.148 -1.739 -6.731 1.00 89.62 228 ILE A CA 1
ATOM 1880 C C . ILE A 1 228 ? 3.638 -2.224 -8.092 1.00 89.62 228 ILE A C 1
ATOM 1882 O O . ILE A 1 228 ? 2.885 -1.511 -8.746 1.00 89.62 228 ILE A O 1
ATOM 1886 N N . ALA A 1 229 ? 3.933 -3.464 -8.482 1.00 90.56 229 ALA A N 1
ATOM 1887 C CA . ALA A 1 229 ? 3.425 -4.088 -9.700 1.00 90.56 229 ALA A CA 1
ATOM 1888 C C . ALA A 1 229 ? 1.895 -4.056 -9.768 1.00 90.56 229 ALA A C 1
ATOM 1890 O O . ALA A 1 229 ? 1.341 -3.800 -10.835 1.00 90.56 229 ALA A O 1
ATOM 1891 N N . ARG A 1 230 ? 1.197 -4.261 -8.642 1.00 90.44 230 ARG A N 1
ATOM 1892 C CA . ARG A 1 230 ? -0.272 -4.199 -8.593 1.00 90.44 230 ARG A CA 1
ATOM 1893 C C . ARG A 1 230 ? -0.761 -2.806 -8.933 1.00 90.44 230 ARG A C 1
ATOM 1895 O O . ARG A 1 230 ? -1.638 -2.671 -9.776 1.00 90.44 230 ARG A O 1
ATOM 1902 N N . ALA A 1 231 ? -0.168 -1.792 -8.315 1.00 90.69 231 ALA A N 1
ATOM 1903 C CA . ALA A 1 231 ? -0.485 -0.405 -8.612 1.00 90.69 231 ALA A CA 1
ATOM 1904 C C . ALA A 1 231 ? -0.219 -0.081 -10.090 1.00 90.69 231 ALA A C 1
ATOM 1906 O O . ALA A 1 231 ? -1.016 0.578 -10.741 1.00 90.69 231 ALA A O 1
ATOM 1907 N N . LEU A 1 232 ? 0.888 -0.565 -10.649 1.00 90.19 232 LEU A N 1
ATOM 1908 C CA . LEU A 1 232 ? 1.257 -0.281 -12.037 1.00 90.19 232 LEU A CA 1
ATOM 1909 C C . LEU A 1 232 ? 0.382 -1.017 -13.065 1.00 90.19 232 LEU A C 1
ATOM 1911 O O . LEU A 1 232 ? 0.176 -0.516 -14.170 1.00 90.19 232 LEU A O 1
ATOM 1915 N N . ALA A 1 233 ? -0.139 -2.192 -12.712 1.00 91.31 233 ALA A N 1
ATOM 1916 C CA . ALA A 1 233 ? -0.990 -3.006 -13.577 1.00 91.31 233 ALA A CA 1
ATOM 1917 C C . ALA A 1 233 ? -2.493 -2.689 -13.454 1.00 91.31 233 ALA A C 1
ATOM 1919 O O . ALA A 1 233 ? -3.254 -3.027 -14.364 1.00 91.31 233 ALA A O 1
ATOM 1920 N N . ASP A 1 234 ? -2.923 -2.047 -12.363 1.00 91.00 234 ASP A N 1
ATOM 1921 C CA . ASP A 1 234 ? -4.321 -1.726 -12.067 1.00 91.00 234 ASP A CA 1
ATOM 1922 C C . ASP A 1 234 ? -4.483 -0.275 -11.591 1.00 91.00 234 ASP A C 1
ATOM 1924 O O . ASP A 1 234 ? -3.969 0.143 -10.549 1.00 91.00 234 ASP A O 1
ATOM 1928 N N . SER A 1 235 ? -5.266 0.497 -12.348 1.00 90.62 235 SER A N 1
ATOM 1929 C CA . SER A 1 235 ? -5.542 1.897 -12.039 1.00 90.62 235 SER A CA 1
ATOM 1930 C C . SER A 1 235 ? -6.275 2.098 -10.714 1.00 90.62 235 SER A C 1
ATOM 1932 O O . SER A 1 235 ? -6.053 3.118 -10.067 1.00 90.62 235 SER A O 1
ATOM 1934 N N . GLU A 1 236 ? -7.135 1.170 -10.289 1.00 92.06 236 GLU A N 1
ATOM 1935 C CA . GLU A 1 236 ? -7.837 1.295 -9.005 1.00 92.06 236 GLU A CA 1
ATOM 1936 C C . GLU A 1 236 ? -6.864 1.123 -7.837 1.00 92.06 236 GLU A C 1
ATOM 1938 O O . GLU A 1 236 ? -6.878 1.915 -6.891 1.00 92.06 236 GLU A O 1
ATOM 1943 N N . ALA A 1 237 ? -5.925 0.180 -7.948 1.00 93.00 237 ALA A N 1
ATOM 1944 C CA . ALA A 1 237 ? -4.834 0.033 -6.991 1.00 93.00 237 ALA A CA 1
ATOM 1945 C C . ALA A 1 237 ? -3.922 1.276 -6.956 1.00 93.00 237 ALA A C 1
ATOM 1947 O O . ALA A 1 237 ? -3.603 1.768 -5.869 1.00 93.00 237 ALA A O 1
ATOM 1948 N N . MET A 1 238 ? -3.551 1.836 -8.117 1.00 91.88 238 MET A N 1
ATOM 1949 C CA . MET A 1 238 ? -2.760 3.076 -8.194 1.00 91.88 238 MET A CA 1
ATOM 1950 C C . MET A 1 238 ? -3.460 4.257 -7.521 1.00 91.88 238 MET A C 1
ATOM 1952 O O . MET A 1 238 ? -2.840 4.985 -6.737 1.00 91.88 238 MET A O 1
ATOM 1956 N N . LYS A 1 239 ? -4.753 4.451 -7.810 1.00 91.44 239 LYS A N 1
ATOM 1957 C CA . LYS A 1 239 ? -5.566 5.513 -7.205 1.00 91.44 239 LYS A CA 1
ATOM 1958 C C . LYS A 1 239 ? -5.644 5.335 -5.697 1.00 91.44 239 LYS A C 1
ATOM 1960 O O . LYS A 1 239 ? -5.406 6.296 -4.968 1.00 91.44 239 LYS A O 1
ATOM 1965 N N . ALA A 1 240 ? -5.924 4.121 -5.221 1.00 93.75 240 ALA A N 1
ATOM 1966 C CA . ALA A 1 240 ? -6.012 3.825 -3.796 1.00 93.75 240 ALA A CA 1
ATOM 1967 C C . ALA A 1 240 ? -4.702 4.164 -3.061 1.00 93.75 240 ALA A C 1
ATOM 1969 O O . ALA A 1 240 ? -4.733 4.885 -2.058 1.00 93.75 240 ALA A O 1
ATOM 1970 N N . MET A 1 241 ? -3.549 3.734 -3.583 1.00 93.31 241 MET A N 1
ATOM 1971 C CA . MET A 1 241 ? -2.245 4.043 -2.982 1.00 93.31 241 MET A CA 1
ATOM 1972 C C . MET A 1 241 ? -1.916 5.540 -3.029 1.00 93.31 241 MET A C 1
ATOM 1974 O O . MET A 1 241 ? -1.531 6.129 -2.019 1.00 93.31 241 MET A O 1
ATOM 1978 N N . SER A 1 242 ? -2.109 6.188 -4.180 1.00 90.62 242 SER A N 1
ATOM 1979 C CA . SER A 1 242 ? -1.810 7.617 -4.356 1.00 90.62 242 SER A CA 1
ATOM 1980 C C . SER A 1 242 ? -2.704 8.512 -3.490 1.00 90.62 242 SER A C 1
ATOM 1982 O O . SER A 1 242 ? -2.279 9.584 -3.037 1.00 90.62 242 SER A O 1
ATOM 1984 N N . TYR A 1 243 ? -3.933 8.068 -3.204 1.00 93.06 243 TYR A N 1
ATOM 1985 C CA . TYR A 1 243 ? -4.890 8.823 -2.400 1.00 93.06 243 TYR A CA 1
ATOM 1986 C C . TYR A 1 243 ? -4.482 8.958 -0.925 1.00 93.06 243 TYR A C 1
ATOM 1988 O O . TYR A 1 243 ? -4.870 9.937 -0.280 1.00 93.06 243 TYR A O 1
ATOM 1996 N N . ILE A 1 244 ? -3.620 8.071 -0.413 1.00 94.12 244 ILE A N 1
ATOM 1997 C CA . ILE A 1 244 ? -3.073 8.146 0.953 1.00 94.12 244 ILE A CA 1
ATOM 1998 C C . ILE A 1 244 ? -2.386 9.501 1.167 1.00 94.12 244 ILE A C 1
ATOM 2000 O O . ILE A 1 244 ? -2.826 10.305 1.990 1.00 94.12 244 ILE A O 1
ATOM 2004 N N . TYR A 1 245 ? -1.361 9.808 0.369 1.00 92.50 245 TYR A N 1
ATOM 2005 C CA . TYR A 1 245 ? -0.643 11.082 0.452 1.00 92.50 245 TYR A CA 1
ATOM 2006 C C . TYR A 1 245 ? -1.519 12.275 0.047 1.00 92.50 245 TYR A C 1
ATOM 2008 O O . TYR A 1 245 ? -1.467 13.342 0.674 1.00 92.50 245 TYR A O 1
ATOM 2016 N N . ALA A 1 246 ? -2.327 12.120 -1.009 1.00 90.81 246 ALA A N 1
ATOM 2017 C CA . ALA A 1 246 ? -3.160 13.207 -1.515 1.00 90.81 246 ALA A CA 1
ATOM 2018 C C . ALA A 1 246 ? -4.185 13.672 -0.468 1.00 90.81 246 ALA A C 1
ATOM 2020 O O . ALA A 1 246 ? -4.359 14.876 -0.275 1.00 90.81 246 ALA A O 1
ATOM 2021 N N . SER A 1 247 ? -4.818 12.741 0.252 1.00 92.31 247 SER A N 1
ATOM 2022 C CA . SER A 1 247 ? -5.812 13.046 1.287 1.00 92.31 247 SER A CA 1
ATOM 2023 C C . SER A 1 247 ? -5.217 13.789 2.486 1.00 92.31 247 SER A C 1
ATOM 2025 O O . SER A 1 247 ? -5.795 14.787 2.934 1.00 92.31 247 SER A O 1
ATOM 2027 N N . LEU A 1 248 ? -4.037 13.373 2.954 1.00 91.88 248 LEU A N 1
ATOM 2028 C CA . LEU A 1 248 ? -3.298 14.043 4.028 1.00 91.88 248 LEU A CA 1
ATOM 2029 C C . LEU A 1 248 ? -2.859 15.450 3.615 1.00 91.88 248 LEU A C 1
ATOM 2031 O O . LEU A 1 248 ? -3.107 16.417 4.333 1.00 91.88 248 LEU A O 1
ATOM 2035 N N . THR A 1 249 ? -2.284 15.587 2.418 1.00 89.69 249 THR A N 1
ATOM 2036 C CA . THR A 1 249 ? -1.855 16.886 1.874 1.00 89.69 249 THR A CA 1
ATOM 2037 C C . THR A 1 249 ? -3.028 17.845 1.718 1.00 89.69 249 THR A C 1
ATOM 2039 O O . THR A 1 249 ? -2.921 19.017 2.074 1.00 89.69 249 THR A O 1
ATOM 2042 N N . ASN A 1 250 ? -4.153 17.358 1.195 1.00 88.56 250 ASN A N 1
ATOM 2043 C CA . ASN A 1 250 ? -5.357 18.159 1.015 1.00 88.56 250 ASN A CA 1
ATOM 2044 C C . ASN A 1 250 ? -5.907 18.640 2.365 1.00 88.56 250 ASN A C 1
ATOM 2046 O O . ASN A 1 250 ? -6.285 19.799 2.515 1.00 88.56 250 ASN A O 1
ATOM 2050 N N . THR A 1 251 ? -5.883 17.767 3.374 1.00 88.00 251 THR A N 1
ATOM 2051 C CA . THR A 1 251 ? -6.373 18.099 4.712 1.00 88.00 251 THR A CA 1
ATOM 2052 C C . THR A 1 251 ? -5.466 19.115 5.406 1.00 88.00 251 THR A C 1
ATOM 2054 O O . THR A 1 251 ? -5.962 20.124 5.896 1.00 88.00 251 THR A O 1
ATOM 2057 N N . LYS A 1 252 ? -4.143 18.914 5.360 1.00 85.88 252 LYS A N 1
ATOM 2058 C CA . LYS A 1 252 ? -3.148 19.843 5.917 1.00 85.88 252 LYS A CA 1
ATOM 2059 C C . LYS A 1 252 ? -3.202 21.238 5.279 1.00 85.88 252 LYS A C 1
ATOM 2061 O O . LYS A 1 252 ? -2.916 22.221 5.947 1.00 85.88 252 LYS A O 1
ATOM 2066 N N . LYS A 1 253 ? -3.545 21.336 3.988 1.00 85.25 253 LYS A N 1
ATOM 2067 C CA . LYS A 1 253 ? -3.645 22.622 3.272 1.00 85.25 253 LYS A CA 1
ATOM 2068 C C . LYS A 1 253 ? -4.941 23.378 3.544 1.00 85.25 253 LYS A C 1
ATOM 2070 O O . LYS A 1 253 ? -4.916 24.601 3.608 1.00 85.25 253 LYS A O 1
ATOM 2075 N N . ASN A 1 254 ? -6.061 22.667 3.649 1.00 80.75 254 ASN A N 1
ATOM 2076 C CA . ASN A 1 254 ? -7.383 23.297 3.679 1.00 80.75 254 ASN A CA 1
ATOM 2077 C C . ASN A 1 254 ? -7.939 23.491 5.090 1.00 80.75 254 ASN A C 1
ATOM 2079 O O . ASN A 1 254 ? -8.930 24.201 5.255 1.00 80.75 254 ASN A O 1
ATOM 2083 N N . PHE A 1 255 ? -7.346 22.852 6.097 1.00 76.56 255 PHE A N 1
ATOM 2084 C CA . PHE A 1 255 ? -7.853 22.878 7.460 1.00 76.56 255 PHE A CA 1
ATOM 2085 C C . PHE A 1 255 ? -6.721 23.070 8.467 1.00 76.56 255 PHE A C 1
ATOM 2087 O O . PHE A 1 255 ? -5.647 22.490 8.330 1.00 76.56 255 PHE A O 1
ATOM 2094 N N . ASN A 1 256 ? -7.001 23.819 9.533 1.00 76.06 256 ASN A N 1
ATOM 2095 C CA . ASN A 1 256 ? -6.097 23.987 10.673 1.00 76.06 256 ASN A CA 1
ATOM 2096 C C . ASN A 1 256 ? -6.227 22.804 11.646 1.00 76.06 256 ASN A C 1
ATOM 2098 O O . ASN A 1 256 ? -6.569 22.987 12.814 1.00 76.06 256 ASN A O 1
ATOM 2102 N N . PHE A 1 257 ? -6.031 21.582 11.151 1.00 81.44 257 PHE A N 1
ATOM 2103 C CA . PHE A 1 257 ? -5.980 20.391 11.997 1.00 81.44 257 PHE A CA 1
ATOM 2104 C C . PHE A 1 257 ? -4.537 20.078 12.391 1.00 81.44 257 PHE A C 1
ATOM 2106 O O . PHE A 1 257 ? -3.620 20.313 11.610 1.00 81.44 257 PHE A O 1
ATOM 2113 N N . THR A 1 258 ? -4.349 19.530 13.589 1.00 83.25 258 THR A N 1
ATOM 2114 C CA . THR A 1 258 ? -3.060 19.012 14.087 1.00 83.25 258 THR A CA 1
ATOM 2115 C C . THR A 1 258 ? -2.855 17.540 13.726 1.00 83.25 258 THR A C 1
ATOM 2117 O O . THR A 1 258 ? -1.754 17.011 13.830 1.00 83.25 258 THR A O 1
ATOM 2120 N N . GLU A 1 259 ? -3.905 16.872 13.245 1.00 88.44 259 GLU A N 1
ATOM 2121 C CA . GLU A 1 259 ? -3.876 15.478 12.819 1.00 88.44 259 GLU A CA 1
ATOM 2122 C C . GLU A 1 259 ? -4.927 15.184 11.746 1.00 88.44 259 GLU A C 1
ATOM 2124 O O . GLU A 1 259 ? -5.955 15.861 11.644 1.00 88.44 259 GLU A O 1
ATOM 2129 N N . ALA A 1 260 ? -4.700 14.133 10.961 1.00 89.69 260 ALA A N 1
ATOM 2130 C CA . ALA A 1 260 ? -5.675 13.634 10.000 1.00 89.69 260 ALA A CA 1
ATOM 2131 C C . ALA A 1 260 ? -5.525 12.132 9.766 1.00 89.69 260 ALA A C 1
ATOM 2133 O O . ALA A 1 260 ? -4.417 11.614 9.656 1.00 89.69 260 ALA A O 1
ATOM 2134 N N . CYS A 1 261 ? -6.639 11.422 9.603 1.00 91.00 261 CYS A N 1
ATOM 2135 C CA . CYS A 1 261 ? -6.585 10.036 9.150 1.00 91.00 261 CYS A CA 1
ATOM 2136 C C . CYS A 1 261 ? -6.359 9.976 7.631 1.00 91.00 261 CYS A C 1
ATOM 2138 O O . CYS A 1 261 ? -7.067 10.672 6.889 1.00 91.00 261 CYS A O 1
ATOM 2140 N N . PRO A 1 262 ? -5.393 9.168 7.156 1.00 92.88 262 PRO A N 1
ATOM 2141 C CA . PRO A 1 262 ? -5.203 8.946 5.730 1.00 92.88 262 PRO A CA 1
ATOM 2142 C C . PRO A 1 262 ? -6.433 8.253 5.136 1.00 92.88 262 PRO A C 1
ATOM 2144 O O . PRO A 1 262 ? -6.994 7.329 5.731 1.00 92.88 262 PRO A O 1
ATOM 2147 N N . ARG A 1 263 ? -6.855 8.688 3.948 1.00 94.06 263 ARG A N 1
ATOM 2148 C CA . ARG A 1 263 ? -7.976 8.085 3.216 1.00 94.06 263 ARG A CA 1
ATOM 2149 C C . ARG A 1 263 ? -7.470 7.201 2.091 1.00 94.06 263 ARG A C 1
ATOM 2151 O O . ARG A 1 263 ? -6.571 7.588 1.352 1.00 94.06 263 ARG A O 1
ATOM 2158 N N . THR A 1 264 ? -8.099 6.042 1.941 1.00 95.25 264 THR A N 1
ATOM 2159 C CA . THR A 1 264 ? -7.906 5.125 0.816 1.00 95.25 264 THR A CA 1
ATOM 2160 C C . THR A 1 264 ? -9.078 4.143 0.721 1.00 95.25 264 THR A C 1
ATOM 2162 O O . THR A 1 264 ? -9.821 3.987 1.689 1.00 95.25 264 THR A O 1
ATOM 2165 N N . ASN A 1 265 ? -9.233 3.497 -0.431 1.00 94.06 265 ASN A N 1
ATOM 2166 C CA . ASN A 1 265 ? -10.208 2.434 -0.678 1.00 94.06 265 ASN A CA 1
ATOM 2167 C C . ASN A 1 265 ? -9.487 1.097 -0.891 1.00 94.06 265 ASN A C 1
ATOM 2169 O O . ASN A 1 265 ? -8.257 1.047 -0.942 1.00 94.06 265 ASN A O 1
ATOM 2173 N N . LEU A 1 266 ? -10.252 0.013 -1.027 1.00 95.06 266 LEU A N 1
ATOM 2174 C CA . LEU A 1 266 ? -9.695 -1.256 -1.488 1.00 95.06 266 LEU A CA 1
ATOM 2175 C C . LEU A 1 266 ? -9.044 -1.084 -2.875 1.00 95.06 266 LEU A C 1
ATOM 2177 O O . LEU A 1 266 ? -9.520 -0.279 -3.676 1.00 95.06 266 LEU A O 1
ATOM 2181 N N . PRO A 1 267 ? -7.966 -1.827 -3.184 1.00 93.69 267 PRO A N 1
ATOM 2182 C CA . PRO A 1 267 ? -7.251 -1.714 -4.459 1.00 93.69 267 PRO A CA 1
ATOM 2183 C C . PRO A 1 267 ? -7.935 -2.458 -5.617 1.00 93.69 267 PRO A C 1
ATOM 2185 O O . PRO A 1 267 ? -7.264 -3.130 -6.398 1.00 93.69 267 PRO A O 1
ATOM 2188 N N . PHE A 1 268 ? -9.263 -2.450 -5.642 1.00 92.06 268 PHE A N 1
ATOM 2189 C CA . PHE A 1 268 ? -10.122 -3.121 -6.615 1.00 92.06 268 PHE A CA 1
ATOM 2190 C C . PHE A 1 268 ? -11.560 -2.625 -6.434 1.00 92.06 268 PHE A C 1
ATOM 2192 O O . PHE A 1 268 ? -11.924 -2.218 -5.334 1.00 92.06 268 PHE A O 1
ATOM 2199 N N . SER A 1 269 ? -12.377 -2.684 -7.487 1.00 88.62 269 SER A N 1
ATOM 2200 C CA . SER A 1 269 ? -13.768 -2.196 -7.504 1.00 88.62 269 SER A CA 1
ATOM 2201 C C . SER A 1 269 ? -14.830 -3.264 -7.249 1.00 88.62 269 SER A C 1
ATOM 2203 O O . SER A 1 269 ? -15.994 -2.941 -7.002 1.00 88.62 269 SER A O 1
ATOM 2205 N N . ASP A 1 270 ? -14.443 -4.530 -7.337 1.00 88.69 270 ASP A N 1
ATOM 2206 C CA . ASP A 1 270 ? -15.378 -5.646 -7.432 1.00 88.69 270 ASP A CA 1
ATOM 2207 C C . ASP A 1 270 ? -15.650 -6.235 -6.042 1.00 88.69 270 ASP A C 1
ATOM 2209 O O . ASP A 1 270 ? -14.870 -6.054 -5.104 1.00 88.69 270 ASP A O 1
ATOM 2213 N N . GLY A 1 271 ? -16.772 -6.935 -5.868 1.00 87.00 271 GLY A N 1
ATOM 2214 C CA . GLY A 1 271 ? -17.027 -7.637 -4.607 1.00 87.00 271 GLY A CA 1
ATOM 2215 C C . GLY A 1 271 ? -15.963 -8.706 -4.337 1.00 87.00 271 GLY A C 1
ATOM 2216 O O . GLY A 1 271 ? -15.441 -9.312 -5.269 1.00 87.00 271 GLY A O 1
ATOM 2217 N N . THR A 1 272 ? -15.645 -8.946 -3.066 1.00 90.81 272 THR A N 1
ATOM 2218 C CA . THR A 1 272 ? -14.716 -10.014 -2.672 1.00 90.81 272 THR A CA 1
ATOM 2219 C C . THR A 1 272 ? -15.113 -10.613 -1.340 1.00 90.81 272 THR A C 1
ATOM 2221 O O . THR A 1 272 ? -15.705 -9.932 -0.497 1.00 90.81 272 THR A O 1
ATOM 2224 N N . ASP A 1 273 ? -14.694 -11.853 -1.135 1.00 91.56 273 ASP A N 1
ATOM 2225 C CA . ASP A 1 273 ? -14.686 -12.483 0.171 1.00 91.56 273 ASP A CA 1
ATOM 2226 C C . ASP A 1 273 ? -13.367 -12.187 0.898 1.00 91.56 273 ASP A C 1
ATOM 2228 O O . ASP A 1 273 ? -12.292 -12.086 0.287 1.00 91.56 273 ASP A O 1
ATOM 2232 N N . MET A 1 274 ? -13.466 -11.975 2.209 1.00 91.44 274 MET A N 1
ATOM 2233 C CA . MET A 1 274 ? -12.335 -11.757 3.105 1.00 91.44 274 MET A CA 1
ATOM 2234 C C . MET A 1 274 ? -12.516 -12.549 4.394 1.00 91.44 274 MET A C 1
ATOM 2236 O O . MET A 1 274 ? -13.628 -12.684 4.905 1.00 91.44 274 MET A O 1
ATOM 2240 N N . GLU A 1 275 ? -11.397 -12.986 4.952 1.00 91.12 275 GLU A N 1
ATOM 2241 C CA . GLU A 1 275 ? -11.303 -13.497 6.312 1.00 91.12 275 GLU A CA 1
ATOM 2242 C C . GLU A 1 275 ? -10.791 -12.372 7.212 1.00 91.12 275 GLU A C 1
ATOM 2244 O O . GLU A 1 275 ? -9.731 -11.779 6.963 1.00 91.12 275 GLU A O 1
ATOM 2249 N N . VAL A 1 276 ? -11.569 -12.037 8.238 1.00 91.06 276 VAL A N 1
ATOM 2250 C CA . VAL A 1 276 ? -11.316 -10.869 9.085 1.00 91.06 276 VAL A CA 1
ATOM 2251 C C . VAL A 1 276 ? -11.466 -11.190 10.564 1.00 91.06 276 VAL A C 1
ATOM 2253 O O . VAL A 1 276 ? -12.327 -11.967 10.970 1.00 91.06 276 VAL A O 1
ATOM 2256 N N . LEU A 1 277 ? -10.694 -10.494 11.392 1.00 88.00 277 LEU A N 1
ATOM 2257 C CA . LEU A 1 277 ? -11.023 -10.287 12.797 1.00 88.00 277 LEU A CA 1
ATOM 2258 C C . LEU A 1 277 ? -11.911 -9.051 12.902 1.00 88.00 277 LEU A C 1
ATOM 2260 O O . LEU A 1 277 ? -11.591 -7.977 12.380 1.00 88.00 277 LEU A O 1
ATOM 2264 N N . GLY A 1 278 ? -13.027 -9.179 13.605 1.00 88.69 278 GLY A N 1
ATOM 2265 C CA . GLY A 1 278 ? -13.975 -8.088 13.747 1.00 88.69 278 GLY A CA 1
ATOM 2266 C C . GLY A 1 278 ? -14.953 -8.304 14.885 1.00 88.69 278 GLY A C 1
ATOM 2267 O O . GLY A 1 278 ? -14.834 -9.243 15.667 1.00 88.69 278 GLY A O 1
ATOM 2268 N N . GLN A 1 279 ? -15.912 -7.394 14.995 1.00 87.25 279 GLN A N 1
ATOM 2269 C CA . GLN A 1 279 ? -16.963 -7.488 16.000 1.00 87.25 279 GLN A CA 1
ATOM 2270 C C . GLN A 1 279 ? -18.266 -6.874 15.500 1.00 87.25 279 GLN A C 1
ATOM 2272 O O . GLN A 1 279 ? -18.282 -5.906 14.733 1.00 87.25 279 GLN A O 1
ATOM 2277 N N . TRP A 1 280 ? -19.366 -7.400 16.022 1.00 89.31 280 TRP A N 1
ATOM 2278 C CA . TRP A 1 280 ? -20.682 -6.802 15.876 1.00 89.31 280 TRP A CA 1
ATOM 2279 C C . TRP A 1 280 ? -20.788 -5.534 16.720 1.00 89.31 280 TRP A C 1
ATOM 2281 O O . TRP A 1 280 ? -20.465 -5.536 17.911 1.00 89.31 280 TRP A O 1
ATOM 2291 N N . LEU A 1 281 ? -21.248 -4.446 16.107 1.00 89.50 281 LEU A N 1
ATOM 2292 C CA . LEU A 1 281 ? -21.564 -3.222 16.832 1.00 89.50 281 LEU A CA 1
ATOM 2293 C C . LEU A 1 281 ? -22.960 -3.332 17.445 1.00 89.50 281 LEU A C 1
ATOM 2295 O O . LEU A 1 281 ? -23.850 -3.874 16.790 1.00 89.50 281 LEU A O 1
ATOM 2299 N N . PRO A 1 282 ? -23.181 -2.811 18.668 1.00 88.25 282 PRO A N 1
ATOM 2300 C CA . PRO A 1 282 ? -24.509 -2.797 19.266 1.00 88.25 282 PRO A CA 1
ATOM 2301 C C . PRO A 1 282 ? -25.554 -2.176 18.328 1.00 88.25 282 PRO A C 1
ATOM 2303 O O . PRO A 1 282 ? -25.197 -1.261 17.573 1.00 88.25 282 PRO A O 1
ATOM 2306 N N . PRO A 1 283 ? -26.827 -2.611 18.421 1.00 87.62 283 PRO A N 1
ATOM 2307 C CA . PRO A 1 283 ? -27.909 -2.035 17.638 1.00 87.62 283 PRO A CA 1
ATOM 2308 C C . PRO A 1 283 ? -27.928 -0.512 17.747 1.00 87.62 283 PRO A C 1
ATOM 2310 O O . PRO A 1 283 ? -27.654 0.066 18.817 1.00 87.62 283 PRO A O 1
ATOM 2313 N N . ARG A 1 284 ? -28.227 0.137 16.621 1.00 87.44 284 ARG A N 1
ATOM 2314 C CA . ARG A 1 284 ? -28.355 1.593 16.579 1.00 87.44 284 ARG A CA 1
ATOM 2315 C C . ARG A 1 284 ? -29.504 2.047 17.471 1.00 87.44 284 ARG A C 1
ATOM 2317 O O . ARG A 1 284 ? -30.341 1.258 17.907 1.00 87.44 284 ARG A O 1
ATOM 2324 N N . ASP A 1 285 ? -29.535 3.334 17.784 1.00 78.44 285 ASP A N 1
ATOM 2325 C CA . ASP A 1 285 ? -30.651 3.893 18.543 1.00 78.44 285 ASP A CA 1
ATOM 2326 C C . ASP A 1 285 ? -31.979 3.665 17.804 1.00 78.44 285 ASP A C 1
ATOM 2328 O O . ASP A 1 285 ? -32.160 4.126 16.681 1.00 78.44 285 ASP A O 1
ATOM 2332 N N . GLY A 1 286 ? -32.894 2.933 18.446 1.00 79.56 286 GLY A N 1
ATOM 2333 C CA . GLY A 1 286 ? -34.183 2.549 17.866 1.00 79.56 286 GLY A CA 1
ATOM 2334 C C . GLY A 1 286 ? -34.178 1.251 17.047 1.00 79.56 286 GLY A C 1
ATOM 2335 O O . GLY A 1 286 ? -35.230 0.886 16.533 1.00 79.56 286 GLY A O 1
ATOM 2336 N N . GLU A 1 287 ? -33.047 0.546 16.942 1.00 85.56 287 GLU A N 1
ATOM 2337 C CA . GLU A 1 287 ? -32.947 -0.776 16.305 1.00 85.56 287 GLU A CA 1
ATOM 2338 C C . GLU A 1 287 ? -32.797 -1.887 17.362 1.00 85.56 287 GLU A C 1
ATOM 2340 O O . GLU A 1 287 ? -32.175 -1.687 18.407 1.00 85.56 287 GLU A O 1
ATOM 2345 N N . GLU A 1 288 ? -33.347 -3.073 17.084 1.00 84.00 288 GLU A N 1
ATOM 2346 C CA . GLU A 1 288 ? -33.188 -4.271 17.931 1.00 84.00 288 GLU A CA 1
ATOM 2347 C C . GLU A 1 288 ? -32.124 -5.240 17.386 1.00 84.00 288 GLU A C 1
ATOM 2349 O O . GLU A 1 288 ? -31.544 -6.025 18.138 1.00 84.00 288 GLU A O 1
ATOM 2354 N N . GLU A 1 289 ? -31.833 -5.169 16.085 1.00 86.31 289 GLU A N 1
ATOM 2355 C CA . GLU A 1 289 ? -30.931 -6.089 15.395 1.00 86.31 289 GLU A CA 1
ATOM 2356 C C . GLU A 1 289 ? -29.502 -5.544 15.273 1.00 86.31 289 GLU A C 1
ATOM 2358 O O . GLU A 1 289 ? -29.250 -4.340 15.190 1.00 86.31 289 GLU A O 1
ATOM 2363 N N . PHE A 1 290 ? -28.533 -6.460 15.226 1.00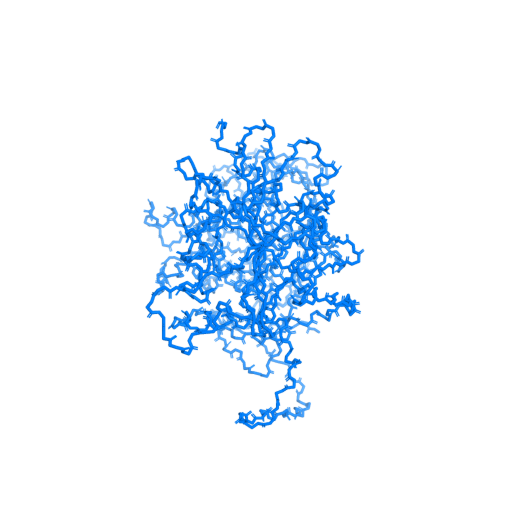 87.50 290 PHE A N 1
ATOM 2364 C CA . PHE A 1 290 ? -27.135 -6.139 14.953 1.00 87.50 290 PHE A CA 1
ATOM 2365 C C . PHE A 1 290 ? -26.936 -5.967 13.443 1.00 87.50 290 PHE A C 1
ATOM 2367 O O . PHE A 1 290 ? -26.679 -6.925 12.721 1.00 87.50 290 PHE A O 1
ATOM 2374 N N . THR A 1 291 ? -27.054 -4.732 12.963 1.00 90.81 291 THR A N 1
ATOM 2375 C CA . THR A 1 291 ? -27.015 -4.405 11.525 1.00 90.81 291 THR A CA 1
ATOM 2376 C C . THR A 1 291 ? -25.631 -3.992 11.020 1.00 90.81 291 THR A C 1
ATOM 2378 O O . THR A 1 291 ? -25.424 -3.864 9.813 1.00 90.81 291 THR A O 1
ATOM 2381 N N . THR A 1 292 ? -24.671 -3.756 11.923 1.00 93.31 292 THR A N 1
ATOM 2382 C CA . THR A 1 292 ? -23.347 -3.216 11.582 1.00 93.31 292 THR A CA 1
ATOM 2383 C C . THR A 1 292 ? -22.217 -4.062 12.168 1.00 93.31 292 THR A C 1
ATOM 2385 O O . THR A 1 292 ? -22.202 -4.365 13.363 1.00 93.31 292 THR A O 1
ATOM 2388 N N . PHE A 1 293 ? -21.229 -4.380 11.337 1.00 93.62 293 PHE A N 1
ATOM 2389 C CA . PHE A 1 293 ? -20.011 -5.094 11.707 1.00 93.62 293 PHE A CA 1
ATOM 2390 C C . PHE A 1 293 ? -18.784 -4.224 11.428 1.00 93.62 293 PHE A C 1
ATOM 2392 O O . PHE A 1 293 ? -18.684 -3.588 10.378 1.00 93.62 293 PHE A O 1
ATOM 2399 N N . ILE A 1 294 ? -17.835 -4.184 12.360 1.00 93.06 294 ILE A N 1
ATOM 2400 C CA . ILE A 1 294 ? -16.559 -3.487 12.170 1.00 93.06 294 ILE A CA 1
ATOM 2401 C C . ILE A 1 294 ? -15.437 -4.506 11.977 1.00 93.06 294 ILE A C 1
ATOM 2403 O O . ILE A 1 294 ? -15.204 -5.364 12.830 1.00 93.06 294 ILE A O 1
ATOM 2407 N N . VAL A 1 295 ? -14.719 -4.376 10.866 1.00 93.69 295 VAL A N 1
ATOM 2408 C CA . VAL A 1 295 ? -13.459 -5.076 10.616 1.00 93.69 295 VAL A CA 1
ATOM 2409 C C . VAL A 1 295 ? -12.365 -4.384 11.414 1.00 93.69 295 VAL A C 1
ATOM 2411 O O . VAL A 1 295 ? -12.239 -3.160 11.394 1.00 93.69 295 VAL A O 1
ATOM 2414 N N . ARG A 1 296 ? -11.579 -5.165 12.142 1.00 89.12 296 ARG A N 1
ATOM 2415 C CA . ARG A 1 296 ? -10.409 -4.685 12.883 1.00 89.12 296 ARG A CA 1
ATOM 2416 C C . ARG A 1 296 ? -9.133 -4.991 12.136 1.00 89.12 296 ARG A C 1
ATOM 2418 O O . ARG A 1 296 ? -8.317 -4.094 11.958 1.00 89.12 296 ARG A O 1
ATOM 2425 N N . THR A 1 297 ? -9.040 -6.232 11.684 1.00 89.69 297 THR A N 1
ATOM 2426 C CA . THR A 1 297 ? -7.867 -6.771 11.018 1.00 89.69 297 THR A CA 1
ATOM 2427 C C . THR A 1 297 ? -8.340 -7.643 9.870 1.00 89.69 297 THR A C 1
ATOM 2429 O O . THR A 1 297 ? -9.207 -8.496 10.049 1.00 89.69 297 THR A O 1
ATOM 2432 N N . ILE A 1 298 ? -7.794 -7.407 8.687 1.00 91.12 298 ILE A N 1
ATOM 2433 C CA . ILE A 1 298 ? -7.902 -8.295 7.539 1.00 91.12 298 ILE A CA 1
ATOM 2434 C C . ILE A 1 298 ? -6.747 -9.287 7.647 1.00 91.12 298 ILE A C 1
ATOM 2436 O O . ILE A 1 298 ? -5.599 -8.897 7.884 1.00 91.12 298 ILE A O 1
ATOM 2440 N N . GLU A 1 299 ? -7.061 -10.566 7.488 1.00 86.38 299 GLU A N 1
ATOM 2441 C CA . GLU A 1 299 ? -6.073 -11.646 7.532 1.00 86.38 299 GLU A CA 1
ATOM 2442 C C . GLU A 1 299 ? -5.918 -12.270 6.149 1.00 86.38 299 GLU A C 1
ATOM 2444 O O . GLU A 1 299 ? -4.801 -12.399 5.644 1.00 86.38 299 GLU A O 1
ATOM 2449 N N . LYS A 1 300 ? -7.036 -12.525 5.464 1.00 86.62 300 LYS A N 1
ATOM 2450 C CA . LYS A 1 300 ? -7.040 -13.069 4.106 1.00 86.62 300 LYS A CA 1
ATOM 2451 C C . LYS A 1 300 ? -8.014 -12.319 3.208 1.00 86.62 300 LYS A C 1
ATOM 2453 O O . LYS A 1 300 ? -9.091 -11.909 3.635 1.00 86.62 300 LYS A O 1
ATOM 2458 N N . CYS A 1 301 ? -7.656 -12.201 1.937 1.00 87.25 301 CYS A N 1
ATOM 2459 C CA . CYS A 1 301 ? -8.538 -11.731 0.880 1.00 87.25 301 CYS A CA 1
ATOM 2460 C C . CYS A 1 301 ? -8.419 -12.646 -0.340 1.00 87.25 301 CYS A C 1
ATOM 2462 O O . CYS A 1 301 ? -7.314 -13.051 -0.717 1.00 87.25 301 CYS A O 1
ATOM 2464 N N . GLU A 1 302 ? -9.556 -12.962 -0.957 1.00 82.69 302 GLU A N 1
ATOM 2465 C CA . GLU A 1 302 ? -9.621 -13.831 -2.139 1.00 82.69 302 GLU A CA 1
ATOM 2466 C C . GLU A 1 302 ? -9.535 -13.063 -3.466 1.00 82.69 302 GLU A C 1
ATOM 2468 O O . GLU A 1 302 ? -9.453 -13.670 -4.534 1.00 82.69 302 GLU A O 1
ATOM 2473 N N . HIS A 1 303 ? -9.495 -11.727 -3.424 1.00 87.25 303 HIS A N 1
ATOM 2474 C CA . HIS A 1 303 ? -9.386 -10.922 -4.633 1.00 87.25 303 HIS A CA 1
ATOM 2475 C C . HIS A 1 303 ? -8.049 -11.166 -5.345 1.00 87.25 303 HIS A C 1
ATOM 2477 O O . HIS A 1 303 ? -6.976 -10.928 -4.787 1.00 87.25 303 HIS A O 1
ATOM 2483 N N . SER A 1 304 ? -8.125 -11.567 -6.613 1.00 85.50 304 SER A N 1
ATOM 2484 C CA . SER A 1 304 ? -6.955 -11.858 -7.447 1.00 85.50 304 SER A CA 1
ATOM 2485 C C . SER A 1 304 ? -6.143 -10.602 -7.787 1.00 85.50 304 SER A C 1
ATOM 2487 O O . SER A 1 304 ? -6.661 -9.482 -7.794 1.00 85.50 304 SER A O 1
ATOM 2489 N N . PHE A 1 305 ? -4.860 -10.778 -8.106 1.00 88.69 305 PHE A N 1
ATOM 2490 C CA . PHE A 1 305 ? -4.036 -9.707 -8.672 1.00 88.69 305 PHE A CA 1
ATOM 2491 C C . PHE A 1 305 ? -4.347 -9.502 -10.164 1.00 88.69 305 PHE A C 1
ATOM 2493 O O . PHE A 1 305 ? -4.804 -10.425 -10.839 1.00 88.69 305 PHE A O 1
ATOM 2500 N N . PRO A 1 306 ? -4.060 -8.311 -10.717 1.00 90.00 306 PRO A N 1
ATOM 2501 C CA . PRO A 1 306 ? -4.255 -8.021 -12.141 1.00 90.00 306 PRO A CA 1
ATOM 2502 C C . PRO A 1 306 ? -3.249 -8.738 -13.066 1.00 90.00 306 PRO A C 1
ATOM 2504 O O . PRO A 1 306 ? -3.331 -8.588 -14.289 1.00 90.00 306 PRO A O 1
ATOM 2507 N N . PHE A 1 307 ? -2.302 -9.497 -12.506 1.00 90.94 307 PHE A N 1
ATOM 2508 C CA . PHE A 1 307 ? -1.241 -10.224 -13.202 1.00 90.94 307 PHE A CA 1
ATOM 2509 C C . PHE A 1 307 ? -1.089 -11.653 -12.661 1.00 90.94 307 PHE A C 1
ATOM 2511 O O . PHE A 1 307 ? -1.471 -11.940 -11.528 1.00 90.94 307 PHE A O 1
ATOM 2518 N N . HIS A 1 308 ? -0.475 -12.531 -13.457 1.00 88.62 308 HIS A N 1
ATOM 2519 C CA . HIS A 1 308 ? -0.108 -13.894 -13.057 1.00 88.62 308 HIS A CA 1
ATOM 2520 C C . HIS A 1 308 ? 1.373 -14.024 -12.690 1.00 88.62 308 HIS A C 1
ATOM 2522 O O . HIS A 1 308 ? 1.755 -14.984 -12.027 1.00 88.62 308 HIS A O 1
ATOM 2528 N N . ARG A 1 309 ? 2.214 -13.083 -13.136 1.00 88.69 309 ARG A N 1
ATOM 2529 C CA . ARG A 1 309 ? 3.660 -13.140 -12.920 1.00 88.69 309 ARG A CA 1
ATOM 2530 C C . ARG A 1 309 ? 4.265 -11.752 -12.732 1.00 88.69 309 ARG A C 1
ATOM 2532 O O .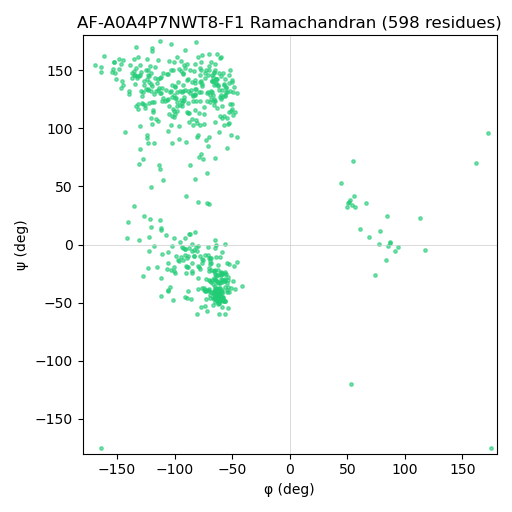 ARG A 1 309 ? 3.890 -10.815 -13.434 1.00 88.69 309 ARG A O 1
ATOM 2539 N N . VAL A 1 310 ? 5.226 -11.645 -11.821 1.00 88.12 310 VAL A N 1
ATOM 2540 C CA . VAL A 1 310 ? 6.071 -10.472 -11.590 1.00 88.12 310 VAL A CA 1
ATOM 2541 C C . VAL A 1 310 ? 7.526 -10.863 -11.816 1.00 88.12 310 VAL A C 1
ATOM 2543 O O . VAL A 1 310 ? 8.048 -11.774 -11.180 1.00 88.12 310 VAL A O 1
ATOM 2546 N N . GLU A 1 311 ? 8.184 -10.164 -12.727 1.00 89.44 311 GLU A N 1
ATOM 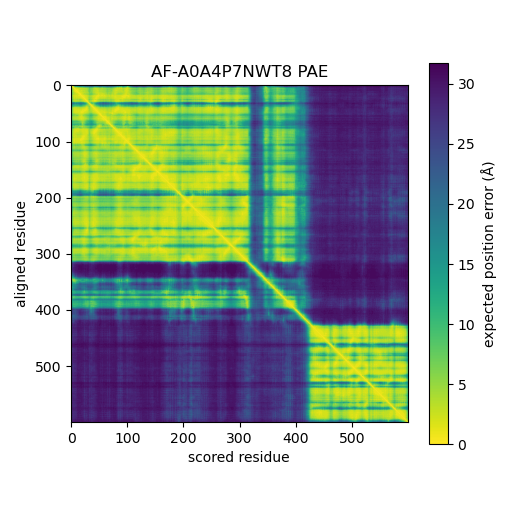2547 C CA . GLU A 1 311 ? 9.607 -10.255 -13.004 1.00 89.44 311 GLU A CA 1
ATOM 2548 C C . GLU A 1 311 ? 10.318 -9.063 -12.359 1.00 89.44 311 GLU A C 1
ATOM 2550 O O . GLU A 1 311 ? 10.155 -7.922 -12.793 1.00 89.44 311 GLU A O 1
ATOM 2555 N N . ILE A 1 312 ? 11.098 -9.331 -11.317 1.00 85.31 312 ILE A N 1
ATOM 2556 C CA . ILE A 1 312 ? 11.784 -8.320 -10.516 1.00 85.31 312 ILE A CA 1
ATOM 2557 C C . ILE A 1 312 ? 13.235 -8.216 -10.968 1.00 85.31 312 ILE A C 1
ATOM 2559 O O . ILE A 1 312 ? 13.979 -9.196 -10.958 1.00 85.31 312 ILE A O 1
ATOM 2563 N N . GLU A 1 313 ? 13.662 -7.010 -11.307 1.00 83.81 313 GLU A N 1
ATOM 2564 C CA . GLU A 1 313 ? 15.068 -6.646 -11.399 1.00 83.81 313 GLU A CA 1
ATOM 2565 C C . GLU A 1 313 ? 15.391 -5.646 -10.287 1.00 83.81 313 GLU A C 1
ATOM 2567 O O . GLU A 1 313 ? 14.684 -4.663 -10.110 1.00 83.81 313 GLU A O 1
ATOM 2572 N N . SER A 1 314 ? 16.458 -5.873 -9.524 1.00 76.06 314 SER A N 1
ATOM 2573 C CA . SER A 1 314 ? 16.893 -4.967 -8.454 1.00 76.06 314 SER A CA 1
ATOM 2574 C C . SER A 1 314 ? 18.406 -4.759 -8.508 1.00 76.06 314 SER A C 1
ATOM 2576 O O . SER A 1 314 ? 19.161 -5.658 -8.905 1.00 76.06 314 SER A O 1
ATOM 2578 N N . LEU A 1 315 ? 18.864 -3.553 -8.147 1.00 66.19 315 LEU A N 1
ATOM 2579 C CA . LEU A 1 315 ? 20.294 -3.210 -8.142 1.00 66.19 315 LEU A CA 1
ATOM 2580 C C . LEU A 1 315 ? 21.104 -4.092 -7.183 1.00 66.19 315 LEU A C 1
ATOM 2582 O O . LEU A 1 315 ? 22.231 -4.466 -7.502 1.00 66.19 315 LEU A O 1
ATOM 2586 N N . ASP A 1 316 ? 20.492 -4.507 -6.077 1.00 53.69 316 ASP A N 1
ATOM 2587 C CA . ASP A 1 316 ? 21.146 -5.268 -5.008 1.00 53.69 316 ASP A CA 1
ATOM 2588 C C . ASP A 1 316 ? 21.121 -6.792 -5.235 1.00 53.69 316 ASP A C 1
ATOM 2590 O O . ASP A 1 316 ? 21.601 -7.572 -4.416 1.00 53.69 316 ASP A O 1
ATOM 2594 N N . SER A 1 317 ? 20.688 -7.239 -6.422 1.00 39.53 317 SER A N 1
ATOM 2595 C CA . SER A 1 317 ? 20.982 -8.589 -6.939 1.00 39.53 317 SER A CA 1
ATOM 2596 C C . SER A 1 317 ? 22.483 -8.842 -7.185 1.00 39.53 317 SER A C 1
ATOM 2598 O O . SER A 1 317 ? 22.885 -9.941 -7.586 1.00 39.53 317 SER A O 1
ATOM 2600 N N . TYR A 1 318 ? 23.326 -7.840 -6.925 1.00 29.20 318 TYR A N 1
ATOM 2601 C CA . TYR A 1 318 ? 24.774 -7.903 -7.013 1.00 29.20 318 TYR A CA 1
ATOM 2602 C C . TYR A 1 318 ? 25.376 -8.635 -5.802 1.00 29.20 318 TYR A C 1
ATOM 2604 O O . TYR A 1 318 ? 26.007 -8.051 -4.921 1.00 29.20 318 TYR A O 1
ATOM 2612 N N . LYS A 1 319 ? 25.308 -9.971 -5.813 1.00 29.27 319 LYS A N 1
ATOM 2613 C CA . LYS A 1 319 ? 26.468 -10.721 -5.321 1.00 29.27 319 LYS A CA 1
ATOM 2614 C C . LYS A 1 319 ? 27.613 -10.387 -6.260 1.00 29.27 319 LYS A C 1
ATOM 2616 O O . LYS A 1 319 ? 27.543 -10.682 -7.449 1.00 29.27 319 LYS A O 1
ATOM 2621 N N . SER A 1 320 ? 28.647 -9.763 -5.706 1.00 26.73 320 SER A N 1
ATOM 2622 C CA . SER A 1 320 ? 29.979 -9.695 -6.290 1.00 26.73 320 SER A CA 1
ATOM 2623 C C . SER A 1 320 ? 30.397 -11.084 -6.787 1.00 26.73 320 SER A C 1
ATOM 2625 O O . SER A 1 320 ? 30.927 -11.910 -6.050 1.00 26.73 320 SER A O 1
ATOM 2627 N N . SER A 1 321 ? 30.122 -11.360 -8.055 1.00 27.45 321 SER A N 1
ATOM 2628 C CA . SER A 1 321 ? 30.839 -12.343 -8.853 1.00 27.45 321 SER A CA 1
ATOM 2629 C C . SER A 1 321 ? 31.652 -11.571 -9.883 1.00 27.45 321 SER A C 1
ATOM 2631 O O . SER A 1 321 ? 31.494 -11.733 -11.089 1.00 27.45 321 SER A O 1
ATOM 2633 N N . GLY A 1 322 ? 32.475 -10.653 -9.388 1.00 23.55 322 GLY A N 1
ATOM 2634 C CA . GLY A 1 322 ? 33.575 -10.082 -10.136 1.00 23.55 322 GLY A CA 1
ATOM 2635 C C . GLY A 1 322 ? 34.841 -10.521 -9.435 1.00 23.55 322 GLY A C 1
ATOM 2636 O O . GLY A 1 322 ? 35.146 -10.019 -8.358 1.00 23.55 322 GLY A O 1
ATOM 2637 N N . ALA A 1 323 ? 35.564 -11.467 -10.029 1.00 31.73 323 ALA A N 1
ATOM 2638 C CA . ALA A 1 323 ? 36.992 -11.549 -9.798 1.00 31.73 323 ALA A CA 1
ATOM 2639 C C . ALA A 1 323 ? 37.561 -10.151 -10.086 1.00 31.73 323 ALA A C 1
ATOM 2641 O O . ALA A 1 323 ? 37.587 -9.705 -11.231 1.00 31.73 323 ALA A O 1
ATOM 2642 N N . ILE A 1 324 ? 37.896 -9.425 -9.024 1.00 25.05 324 ILE A N 1
ATOM 2643 C CA . ILE A 1 324 ? 38.701 -8.219 -9.108 1.00 25.05 324 ILE A CA 1
ATOM 2644 C C . ILE A 1 324 ? 40.132 -8.726 -9.017 1.00 25.05 324 ILE A C 1
ATOM 2646 O O . ILE A 1 324 ? 40.527 -9.285 -7.992 1.00 25.05 324 ILE A O 1
ATOM 2650 N N . ASP A 1 325 ? 40.867 -8.578 -10.117 1.00 28.06 325 ASP A N 1
ATOM 2651 C CA . ASP A 1 325 ? 42.313 -8.724 -10.118 1.00 28.06 325 ASP A CA 1
ATOM 2652 C C . ASP A 1 325 ? 42.904 -7.889 -8.979 1.00 28.06 325 ASP A C 1
ATOM 2654 O O . ASP A 1 325 ? 42.548 -6.728 -8.758 1.00 28.06 325 ASP A O 1
ATOM 2658 N N . ASN A 1 326 ? 43.773 -8.549 -8.222 1.00 32.09 326 ASN A N 1
ATOM 2659 C CA . ASN A 1 326 ? 44.485 -8.016 -7.076 1.00 32.09 326 ASN A CA 1
ATOM 2660 C C . ASN A 1 326 ? 45.155 -6.682 -7.422 1.00 32.09 326 ASN A C 1
ATOM 2662 O O . ASN A 1 326 ? 46.002 -6.663 -8.304 1.00 32.09 326 ASN A O 1
ATOM 2666 N N . GLU A 1 327 ? 44.802 -5.609 -6.706 1.00 33.53 327 GLU A N 1
ATOM 2667 C CA . GLU A 1 327 ? 45.711 -4.574 -6.166 1.00 33.53 327 GLU A CA 1
ATOM 2668 C C . GLU A 1 327 ? 44.942 -3.294 -5.796 1.00 33.53 327 GLU A C 1
ATOM 2670 O O . GLU A 1 327 ? 45.033 -2.254 -6.437 1.00 33.53 327 GLU A O 1
ATOM 2675 N N . SER A 1 328 ? 44.131 -3.368 -4.740 1.00 31.86 328 SER A N 1
ATOM 2676 C CA . SER A 1 328 ? 43.907 -2.291 -3.754 1.00 31.86 328 SER A CA 1
ATOM 2677 C C . SER A 1 328 ? 42.769 -2.724 -2.836 1.00 31.86 328 SER A C 1
ATOM 2679 O O . SER A 1 328 ? 41.586 -2.624 -3.137 1.00 31.86 328 SER A O 1
ATOM 2681 N N . SER A 1 329 ? 43.155 -3.293 -1.703 1.00 26.28 329 SER A N 1
ATOM 2682 C CA . SER A 1 329 ? 42.238 -3.760 -0.673 1.00 26.28 329 SER A CA 1
ATOM 2683 C C . SER A 1 329 ? 41.679 -2.589 0.143 1.00 26.28 329 SER A C 1
ATOM 2685 O O . SER A 1 329 ? 42.446 -1.790 0.680 1.00 26.28 329 SER A O 1
ATOM 2687 N N . PRO A 1 330 ? 40.368 -2.593 0.420 1.00 24.06 330 PRO A N 1
ATOM 2688 C CA . PRO A 1 330 ? 39.872 -2.490 1.778 1.00 24.06 330 PRO A CA 1
ATOM 2689 C C . PRO A 1 330 ? 39.676 -3.918 2.278 1.00 24.06 330 PRO A C 1
ATOM 2691 O O . PRO A 1 330 ? 38.965 -4.728 1.686 1.00 24.06 330 PRO A O 1
ATOM 2694 N N . LYS A 1 331 ? 40.411 -4.244 3.337 1.00 25.34 331 LYS A N 1
ATOM 2695 C CA . LYS A 1 331 ? 40.488 -5.572 3.946 1.00 25.34 331 LYS A CA 1
ATOM 2696 C C . LYS A 1 331 ? 39.091 -6.121 4.285 1.00 25.34 331 LYS A C 1
ATOM 2698 O O . LYS A 1 331 ? 38.231 -5.348 4.708 1.00 25.34 331 LYS A O 1
ATOM 2703 N N . PRO A 1 332 ? 38.887 -7.446 4.184 1.00 25.03 332 PRO A N 1
ATOM 2704 C CA . PRO A 1 332 ? 37.650 -8.082 4.607 1.00 25.03 332 PRO A CA 1
ATOM 2705 C C . PRO A 1 332 ? 37.436 -7.809 6.098 1.00 25.03 332 PRO A C 1
ATOM 2707 O O . PRO A 1 332 ? 38.302 -8.100 6.928 1.00 25.03 332 PRO A O 1
ATOM 2710 N N . SER A 1 333 ? 36.278 -7.251 6.441 1.00 25.09 333 SER A N 1
ATOM 2711 C CA . SER A 1 333 ? 35.762 -7.344 7.801 1.00 25.09 333 SER A CA 1
ATOM 2712 C C . SER A 1 333 ? 35.614 -8.832 8.112 1.00 25.09 333 SER A C 1
ATOM 2714 O O . SER A 1 333 ? 34.807 -9.533 7.500 1.00 25.09 333 SER A O 1
ATOM 2716 N N . TYR A 1 334 ? 36.487 -9.324 8.987 1.00 25.94 334 TYR A N 1
ATOM 2717 C CA . TYR A 1 334 ? 36.512 -10.695 9.470 1.00 25.94 334 TYR A CA 1
ATOM 2718 C C . TYR A 1 334 ? 35.101 -11.161 9.850 1.00 25.94 334 TYR A C 1
ATOM 2720 O O . TYR A 1 334 ? 34.426 -10.517 10.655 1.00 25.94 334 TYR A O 1
ATOM 2728 N N . LYS A 1 335 ? 34.696 -12.335 9.348 1.00 27.41 335 LYS A N 1
ATOM 2729 C CA . LYS A 1 335 ? 33.658 -13.135 10.000 1.00 27.41 335 LYS A CA 1
ATOM 2730 C C . LYS A 1 335 ? 34.134 -13.415 11.423 1.00 27.41 335 LYS A C 1
ATOM 2732 O O . LYS A 1 335 ? 35.006 -14.253 11.639 1.00 27.41 335 LYS A O 1
ATOM 2737 N N . LYS A 1 336 ? 33.580 -12.700 12.398 1.00 25.67 336 LYS A N 1
ATOM 2738 C CA . LYS A 1 336 ? 33.573 -13.177 13.776 1.00 25.67 336 LYS A CA 1
ATOM 2739 C C . LYS A 1 336 ? 32.523 -14.280 13.810 1.00 25.67 336 LYS A C 1
ATOM 2741 O O . LYS A 1 336 ? 31.332 -13.985 13.774 1.00 25.67 336 LYS A O 1
ATOM 2746 N N . GLU A 1 337 ? 32.960 -15.534 13.829 1.00 28.06 337 GLU A N 1
ATOM 2747 C CA . GLU A 1 337 ? 32.111 -16.615 14.324 1.00 28.06 337 GLU A CA 1
ATOM 2748 C C . GLU A 1 337 ? 31.638 -16.195 15.719 1.00 28.06 337 GLU A C 1
ATOM 2750 O O . GLU A 1 337 ? 32.446 -15.981 16.633 1.00 28.06 337 GLU A O 1
ATOM 2755 N N . ARG A 1 338 ? 30.332 -15.956 15.866 1.00 31.67 338 ARG A N 1
ATOM 2756 C CA . ARG A 1 338 ? 29.749 -15.781 17.190 1.00 31.67 338 ARG A CA 1
ATOM 2757 C C . ARG A 1 338 ? 29.812 -17.140 17.876 1.00 31.67 338 ARG A C 1
ATOM 2759 O O . ARG A 1 338 ? 29.364 -18.140 17.330 1.00 31.67 338 ARG A O 1
ATOM 2766 N N . LYS A 1 339 ? 30.365 -17.142 19.090 1.00 33.06 339 LYS A N 1
ATOM 2767 C CA . LYS A 1 339 ? 30.000 -18.138 20.093 1.00 33.06 339 LYS A CA 1
ATOM 2768 C C . LYS A 1 339 ? 28.485 -18.065 20.261 1.00 33.06 339 LYS A C 1
ATOM 2770 O O . LYS A 1 339 ? 27.976 -16.956 20.429 1.00 33.06 339 LYS A O 1
ATOM 2775 N N . ASP A 1 340 ? 27.824 -19.215 20.221 1.00 31.78 340 ASP A N 1
ATOM 2776 C CA . ASP A 1 340 ? 26.444 -19.390 20.665 1.00 31.78 340 ASP A CA 1
ATOM 2777 C C . ASP A 1 340 ? 26.287 -18.805 22.075 1.00 31.78 340 ASP A C 1
ATOM 2779 O O . ASP A 1 340 ? 26.583 -19.454 23.076 1.00 31.78 340 ASP A O 1
ATOM 2783 N N . ASN A 1 341 ? 25.854 -17.549 22.147 1.00 32.84 341 ASN A N 1
ATOM 2784 C CA . ASN A 1 341 ? 25.108 -17.041 23.280 1.00 32.84 341 ASN A CA 1
ATOM 2785 C C . ASN A 1 341 ? 23.665 -16.952 22.793 1.00 32.84 341 ASN A C 1
ATOM 2787 O O . ASN A 1 341 ? 23.366 -16.283 21.807 1.00 32.84 341 ASN A O 1
ATOM 2791 N N . SER A 1 342 ? 22.809 -17.694 23.476 1.00 35.38 342 SER A N 1
ATOM 2792 C CA . SER A 1 342 ? 21.422 -18.031 23.167 1.00 35.38 342 SER A CA 1
ATOM 2793 C C . SER A 1 342 ? 20.421 -16.870 23.270 1.00 35.38 342 SER A C 1
ATOM 2795 O O . SER A 1 342 ? 19.282 -17.092 23.668 1.00 35.38 342 SER A O 1
ATOM 2797 N N . GLU A 1 343 ? 20.811 -15.642 22.937 1.00 38.34 343 GLU A N 1
ATOM 2798 C CA . GLU A 1 343 ? 19.905 -14.488 22.927 1.00 38.34 343 GLU A CA 1
ATOM 2799 C C . GLU A 1 343 ? 19.846 -13.904 21.513 1.00 38.34 343 GLU A C 1
ATOM 2801 O O . GLU A 1 343 ? 20.789 -13.269 21.035 1.00 38.34 343 GLU A O 1
ATOM 2806 N N . GLN A 1 344 ? 18.738 -14.189 20.821 1.00 40.44 344 GLN A N 1
ATOM 2807 C CA . GLN A 1 344 ? 18.381 -13.522 19.569 1.00 40.44 344 GLN A CA 1
ATOM 2808 C C . GLN A 1 344 ? 18.072 -12.038 19.857 1.00 40.44 344 GLN A C 1
ATOM 2810 O O . GLN A 1 344 ? 17.494 -11.746 20.907 1.00 40.44 344 GLN A O 1
ATOM 2815 N N . PRO A 1 345 ? 18.478 -11.100 18.983 1.00 43.22 345 PRO A N 1
ATOM 2816 C CA . PRO A 1 345 ? 18.216 -9.672 19.173 1.00 43.22 345 PRO A CA 1
ATOM 2817 C C . PRO A 1 345 ? 16.704 -9.351 19.141 1.00 43.22 345 PRO A C 1
ATOM 2819 O O . PRO A 1 345 ? 15.954 -9.953 18.385 1.00 43.22 345 PRO A O 1
ATOM 2822 N N . GLU A 1 346 ? 16.242 -8.409 19.977 1.00 50.97 346 GLU A N 1
ATOM 2823 C CA . GLU A 1 346 ? 14.862 -7.885 19.938 1.00 50.97 346 GLU A CA 1
ATOM 2824 C C . GLU A 1 346 ? 14.764 -6.733 18.918 1.00 50.97 346 GLU A C 1
ATOM 2826 O O . GLU A 1 346 ? 15.583 -5.815 18.947 1.00 50.97 346 GLU A O 1
ATOM 2831 N N . LEU A 1 347 ? 13.743 -6.730 18.051 1.00 57.28 347 LEU A N 1
ATOM 2832 C CA . LEU A 1 347 ? 13.463 -5.612 17.138 1.00 57.28 347 LEU A CA 1
ATOM 2833 C C . LEU A 1 347 ? 12.841 -4.436 17.904 1.00 57.28 347 LEU A C 1
ATOM 2835 O O . LEU A 1 347 ? 11.737 -4.563 18.439 1.00 57.28 347 LEU A O 1
ATOM 2839 N N . THR A 1 348 ? 13.498 -3.273 17.924 1.00 56.78 348 THR A N 1
ATOM 2840 C CA . THR A 1 348 ? 12.991 -2.068 18.604 1.00 56.78 348 THR A CA 1
ATOM 2841 C C . THR A 1 348 ? 12.801 -0.886 17.646 1.00 56.78 348 THR A C 1
ATOM 2843 O O . THR A 1 348 ? 13.537 -0.712 16.680 1.00 56.78 348 THR A O 1
ATOM 2846 N N . GLN A 1 349 ? 11.793 -0.054 17.929 1.00 49.06 349 GLN A N 1
ATOM 2847 C CA . GLN A 1 349 ? 11.338 1.064 17.086 1.00 49.06 349 GLN A CA 1
ATOM 2848 C C . GLN A 1 349 ? 12.414 2.117 16.712 1.00 49.06 349 GLN A C 1
ATOM 2850 O O . GLN A 1 349 ? 12.272 2.766 15.678 1.00 49.06 349 GLN A O 1
ATOM 2855 N N . ASP A 1 350 ? 13.475 2.290 17.513 1.00 49.56 350 ASP A N 1
ATOM 2856 C CA . ASP A 1 350 ? 14.434 3.405 17.371 1.00 49.56 350 ASP A CA 1
ATOM 2857 C C . ASP A 1 350 ? 15.914 2.980 17.375 1.00 49.56 350 ASP A C 1
ATOM 2859 O O . ASP A 1 350 ? 16.809 3.835 17.368 1.00 49.56 350 ASP A O 1
ATOM 2863 N N . GLU A 1 351 ? 16.214 1.681 17.430 1.00 47.78 351 GLU A N 1
ATOM 2864 C CA . GLU A 1 351 ? 17.603 1.227 17.393 1.00 47.78 351 GLU A CA 1
ATOM 2865 C C . GLU A 1 351 ? 18.121 1.166 15.966 1.00 47.78 351 GLU A C 1
ATOM 2867 O O . GLU A 1 351 ? 17.531 0.542 15.091 1.00 47.78 351 GLU A O 1
ATOM 2872 N N . LYS A 1 352 ? 19.290 1.774 15.747 1.00 39.91 352 LYS A N 1
ATOM 2873 C CA . LYS A 1 352 ? 20.011 1.597 14.493 1.00 39.91 352 LYS A CA 1
ATOM 2874 C C . LYS A 1 352 ? 20.453 0.128 14.398 1.00 39.91 352 LYS A C 1
ATOM 2876 O O . LYS A 1 352 ? 21.223 -0.298 15.264 1.00 39.91 352 LYS A O 1
ATOM 2881 N N . PRO A 1 353 ? 20.033 -0.641 13.381 1.00 40.50 353 PRO A N 1
ATOM 2882 C CA . PRO A 1 353 ? 20.460 -2.006 13.167 1.00 40.50 353 PRO A CA 1
ATOM 2883 C C . PRO A 1 353 ? 21.975 -2.039 13.113 1.00 40.50 353 PRO A C 1
ATOM 2885 O O . PRO A 1 353 ? 22.644 -1.226 12.470 1.00 40.50 353 PRO A O 1
ATOM 2888 N N . THR A 1 354 ? 22.519 -2.972 13.878 1.00 39.41 354 THR A N 1
ATOM 2889 C CA . THR A 1 354 ? 23.943 -3.257 13.854 1.00 39.41 354 THR A CA 1
ATOM 2890 C C . THR A 1 354 ? 24.194 -4.265 12.740 1.00 39.41 354 THR A C 1
ATOM 2892 O O . THR A 1 354 ? 23.354 -5.124 12.489 1.00 39.41 354 THR A O 1
ATOM 2895 N N . ASN A 1 355 ? 25.375 -4.231 12.116 1.00 37.03 355 ASN A N 1
ATOM 2896 C CA . ASN A 1 355 ? 25.788 -5.174 11.057 1.00 37.03 355 ASN A CA 1
ATOM 2897 C C . ASN A 1 355 ? 25.721 -6.675 11.459 1.00 37.03 355 ASN A C 1
ATOM 2899 O O . ASN A 1 355 ? 26.137 -7.539 10.691 1.00 37.03 355 ASN A O 1
ATOM 2903 N N . GLY A 1 356 ? 25.295 -6.995 12.686 1.00 35.28 356 GLY A N 1
ATOM 2904 C CA . GLY A 1 356 ? 25.138 -8.343 13.228 1.00 35.28 356 GLY A CA 1
ATOM 2905 C C . GLY A 1 356 ? 23.690 -8.771 13.494 1.00 35.28 356 GLY A C 1
ATOM 2906 O O . GLY A 1 356 ? 23.521 -9.766 14.202 1.00 35.28 356 GLY A O 1
ATOM 2907 N N . ILE A 1 357 ? 22.691 -8.036 12.994 1.00 38.69 357 ILE A N 1
ATOM 2908 C CA . ILE A 1 357 ? 21.272 -8.428 12.970 1.00 38.69 357 ILE A CA 1
ATOM 2909 C C . ILE A 1 357 ? 20.941 -8.744 11.506 1.00 38.69 357 ILE A C 1
ATOM 2911 O O . ILE A 1 357 ? 21.228 -7.932 10.626 1.00 38.69 357 ILE A O 1
ATOM 2915 N N . GLU A 1 358 ? 20.458 -9.956 11.219 1.00 35.72 358 GLU A N 1
ATOM 2916 C CA . GLU A 1 358 ? 19.963 -10.261 9.872 1.00 35.72 358 GLU A CA 1
ATOM 2917 C C . GLU A 1 358 ? 18.697 -9.447 9.631 1.00 35.72 358 GLU A C 1
ATOM 2919 O O . GLU A 1 358 ? 17.911 -9.248 10.553 1.00 35.72 358 GLU A O 1
ATOM 2924 N N . ALA A 1 359 ? 18.534 -8.927 8.418 1.00 38.81 359 ALA A N 1
ATOM 2925 C CA . ALA A 1 359 ? 17.265 -8.333 8.065 1.00 38.81 359 ALA A CA 1
ATOM 2926 C C . ALA A 1 359 ? 16.221 -9.466 8.029 1.00 38.81 359 ALA A C 1
ATOM 2928 O O . ALA A 1 359 ? 16.487 -10.555 7.515 1.00 38.81 359 ALA A O 1
ATOM 2929 N N . GLU A 1 360 ? 15.112 -9.265 8.741 1.00 38.69 360 GLU A N 1
ATOM 2930 C CA . GLU A 1 360 ? 14.024 -10.235 8.790 1.00 38.69 360 GLU A CA 1
ATOM 2931 C C . GLU A 1 360 ? 13.103 -9.932 7.609 1.00 38.69 360 GLU A C 1
ATOM 2933 O O . GLU A 1 360 ? 12.354 -8.949 7.614 1.00 38.69 360 GLU A O 1
ATOM 2938 N N . GLU A 1 361 ? 13.172 -10.771 6.575 1.00 40.69 361 GLU A N 1
ATOM 2939 C CA . GLU A 1 361 ? 12.150 -10.796 5.540 1.00 40.69 361 GLU A CA 1
ATOM 2940 C C . GLU A 1 361 ? 10.829 -11.150 6.227 1.00 40.69 361 GLU A C 1
ATOM 2942 O O . GLU A 1 361 ? 10.637 -12.259 6.728 1.00 40.69 361 GLU A O 1
ATOM 2947 N N . LEU A 1 362 ? 9.917 -10.181 6.302 1.00 44.19 362 LEU A N 1
ATOM 2948 C CA . LEU A 1 362 ? 8.593 -10.405 6.856 1.00 44.19 362 LEU A CA 1
ATOM 2949 C C . LEU A 1 362 ? 7.882 -11.461 5.991 1.00 44.19 362 LEU A C 1
ATOM 2951 O O . LEU A 1 362 ? 7.253 -11.119 4.988 1.00 44.19 362 LEU A O 1
ATOM 2955 N N . GLU A 1 363 ? 7.916 -12.736 6.418 1.00 41.62 363 GLU A N 1
ATOM 2956 C CA . GLU A 1 363 ? 7.169 -13.878 5.829 1.00 41.62 363 GLU A CA 1
ATOM 2957 C C . GLU A 1 363 ? 5.676 -13.550 5.601 1.00 41.62 363 GLU A C 1
ATOM 2959 O O . GLU A 1 363 ? 4.956 -14.168 4.814 1.00 41.62 363 GLU A O 1
ATOM 2964 N N . PHE A 1 364 ? 5.227 -12.514 6.297 1.00 49.81 364 PHE A N 1
ATOM 2965 C CA . PHE A 1 364 ? 3.956 -11.829 6.245 1.00 49.81 364 PHE A CA 1
ATOM 2966 C C . PHE A 1 364 ? 3.384 -11.590 4.835 1.00 49.81 364 PHE A C 1
ATOM 2968 O O . PHE A 1 364 ? 2.166 -11.658 4.678 1.00 49.81 364 PHE A O 1
ATOM 2975 N N . TYR A 1 365 ? 4.189 -11.309 3.803 1.00 52.38 365 TYR A N 1
ATOM 2976 C CA . TYR A 1 365 ? 3.630 -10.967 2.483 1.00 52.38 365 TYR A CA 1
ATOM 2977 C C . TYR A 1 365 ? 3.020 -12.173 1.748 1.00 52.38 365 TYR A C 1
ATOM 2979 O O . TYR A 1 365 ? 1.885 -12.098 1.269 1.00 52.38 365 TYR A O 1
ATOM 2987 N N . GLN A 1 366 ? 3.737 -13.302 1.715 1.00 51.84 366 GLN A N 1
ATOM 2988 C CA . GLN A 1 366 ? 3.250 -14.547 1.102 1.00 51.84 366 GLN A CA 1
ATOM 2989 C C . GLN A 1 366 ? 2.068 -15.135 1.889 1.00 51.84 366 GLN A C 1
ATOM 2991 O O . GLN A 1 366 ? 1.160 -15.724 1.307 1.00 51.84 366 GLN A O 1
ATOM 2996 N N . GLN A 1 367 ? 2.035 -14.914 3.208 1.00 56.78 367 GLN A N 1
ATOM 2997 C CA . GLN A 1 367 ? 0.926 -15.338 4.066 1.00 56.78 367 GLN A CA 1
ATOM 2998 C C . GLN A 1 367 ? -0.346 -14.488 3.859 1.00 56.78 367 GLN A C 1
ATOM 3000 O O . GLN A 1 367 ? -1.438 -15.052 3.799 1.00 56.78 367 GLN A O 1
ATOM 3005 N N . ARG A 1 368 ? -0.233 -13.157 3.679 1.00 64.38 368 ARG A N 1
ATOM 3006 C CA . ARG A 1 368 ? -1.387 -12.258 3.421 1.00 64.38 368 ARG A CA 1
ATOM 3007 C C . ARG A 1 368 ? -2.108 -12.601 2.122 1.00 64.38 368 ARG A C 1
ATOM 3009 O O . ARG A 1 368 ? -3.335 -12.646 2.076 1.00 64.38 368 ARG A O 1
ATOM 3016 N N . PHE A 1 369 ? -1.347 -12.855 1.063 1.00 67.81 369 PHE A N 1
ATOM 3017 C CA . PHE A 1 369 ? -1.882 -13.152 -0.261 1.00 67.81 369 PHE A CA 1
ATOM 3018 C C . PHE A 1 369 ? -1.564 -14.593 -0.637 1.00 67.81 369 PHE A C 1
ATOM 3020 O O . PHE A 1 369 ? -0.800 -14.845 -1.556 1.00 67.81 369 PHE A O 1
ATOM 3027 N N . SER A 1 370 ? -2.182 -15.545 0.062 1.00 60.56 370 SER A N 1
ATOM 3028 C CA . SER A 1 370 ? -1.966 -16.996 -0.127 1.00 60.56 370 SER A CA 1
ATOM 3029 C C . SER A 1 370 ? -2.110 -17.532 -1.566 1.00 60.56 370 SER A C 1
ATOM 3031 O O . SER A 1 370 ? -1.664 -18.641 -1.852 1.00 60.56 370 SER A O 1
ATOM 3033 N N . HIS A 1 371 ? -2.730 -16.769 -2.471 1.00 63.38 371 HIS A N 1
ATOM 3034 C CA . HIS A 1 371 ? -2.829 -17.088 -3.898 1.00 63.38 371 HIS A CA 1
ATOM 3035 C C . HIS A 1 371 ? -1.588 -16.669 -4.710 1.00 63.38 371 HIS A C 1
ATOM 3037 O O . HIS A 1 371 ? -1.475 -17.038 -5.875 1.00 63.38 371 HIS A O 1
ATOM 3043 N N . LEU A 1 372 ? -0.662 -15.904 -4.125 1.00 61.69 372 LEU A N 1
ATOM 3044 C CA . LEU A 1 372 ? 0.657 -15.639 -4.687 1.00 61.69 372 LEU A CA 1
ATOM 3045 C C . LEU A 1 372 ? 1.560 -16.843 -4.414 1.00 61.69 372 LEU A C 1
ATOM 3047 O O . LEU A 1 372 ? 2.171 -16.965 -3.354 1.00 61.69 372 LEU A O 1
ATOM 3051 N N . HIS A 1 373 ? 1.628 -17.759 -5.374 1.00 59.22 373 HIS A N 1
ATOM 3052 C CA . HIS A 1 373 ? 2.555 -18.886 -5.317 1.00 59.22 373 HIS A CA 1
ATOM 3053 C C . HIS A 1 373 ? 3.976 -18.436 -5.687 1.00 59.22 373 HIS A C 1
ATOM 3055 O O . HIS A 1 373 ? 4.142 -17.502 -6.470 1.00 59.22 373 HIS A O 1
ATOM 3061 N N . GLY A 1 374 ? 5.008 -19.108 -5.161 1.00 55.66 374 GLY A N 1
ATOM 3062 C CA . GLY A 1 374 ? 6.416 -18.748 -5.402 1.00 55.66 374 GLY A CA 1
ATOM 3063 C C . GLY A 1 374 ? 6.793 -18.629 -6.887 1.00 55.66 374 GLY A C 1
ATOM 3064 O O . GLY A 1 374 ? 7.595 -17.774 -7.247 1.00 55.66 374 GLY A O 1
ATOM 3065 N N . ASP A 1 375 ? 6.136 -19.392 -7.764 1.00 57.72 375 ASP A N 1
ATOM 3066 C CA . ASP A 1 375 ? 6.356 -19.351 -9.217 1.00 57.72 375 ASP A CA 1
ATOM 3067 C C . ASP A 1 375 ? 5.860 -18.049 -9.879 1.00 57.72 375 ASP A C 1
ATOM 3069 O O . ASP A 1 375 ? 6.261 -17.717 -10.998 1.00 57.72 375 ASP A O 1
ATOM 3073 N N . MET A 1 376 ? 5.004 -17.282 -9.194 1.00 73.19 376 MET A N 1
ATOM 3074 C CA . MET A 1 376 ? 4.495 -15.996 -9.677 1.00 73.19 376 MET A CA 1
ATOM 3075 C C . MET A 1 376 ? 5.527 -14.874 -9.550 1.00 73.19 376 MET A C 1
ATOM 3077 O O . MET A 1 376 ? 5.348 -13.836 -10.178 1.00 73.19 376 MET A O 1
ATOM 3081 N N . ILE A 1 377 ? 6.598 -15.042 -8.770 1.00 77.56 377 ILE A N 1
ATOM 3082 C CA . ILE A 1 377 ? 7.618 -14.009 -8.556 1.00 77.56 377 ILE A CA 1
ATOM 3083 C C . ILE A 1 377 ? 8.961 -14.542 -9.055 1.00 77.56 377 ILE A C 1
ATOM 3085 O O . ILE A 1 377 ? 9.497 -15.514 -8.537 1.00 77.56 377 ILE A O 1
ATOM 3089 N N . THR A 1 378 ? 9.532 -13.915 -10.083 1.00 81.31 378 THR A N 1
ATOM 3090 C CA . THR A 1 378 ? 10.821 -14.321 -10.660 1.00 81.31 378 THR A CA 1
ATOM 3091 C C . THR A 1 378 ? 11.812 -13.169 -10.637 1.00 81.31 378 THR A C 1
ATOM 3093 O O . THR A 1 378 ? 11.505 -12.079 -11.104 1.00 81.31 378 THR A O 1
ATOM 3096 N N . LYS A 1 379 ? 13.044 -13.414 -10.186 1.00 78.94 379 LYS A N 1
ATOM 3097 C CA . LYS A 1 379 ? 14.136 -12.442 -10.303 1.00 78.94 379 LYS A CA 1
ATOM 3098 C C . LYS A 1 379 ? 14.801 -12.548 -11.676 1.00 78.94 379 LYS A C 1
ATOM 3100 O O . LYS A 1 379 ? 15.188 -13.641 -12.086 1.00 78.94 379 LYS A O 1
ATOM 3105 N N . VAL A 1 380 ? 14.943 -11.433 -12.386 1.00 79.81 380 VAL A N 1
ATOM 3106 C CA . VAL A 1 380 ? 15.480 -11.379 -13.756 1.00 79.81 380 VAL A CA 1
ATOM 3107 C C . VAL A 1 380 ? 16.673 -10.426 -13.863 1.00 79.81 380 VAL A C 1
ATOM 3109 O O . VAL A 1 380 ? 16.878 -9.549 -13.025 1.00 79.81 380 VAL A O 1
ATOM 3112 N N . LYS A 1 381 ? 17.481 -10.606 -14.912 1.00 75.19 381 LYS A N 1
ATOM 3113 C CA . LYS A 1 381 ? 18.578 -9.702 -15.285 1.00 75.19 381 LYS A CA 1
ATOM 3114 C C . LYS A 1 381 ? 18.378 -9.249 -16.733 1.00 75.19 381 LYS A C 1
ATOM 3116 O O . LYS A 1 381 ? 18.825 -9.932 -17.647 1.00 75.19 381 LYS A O 1
ATOM 3121 N N . LYS A 1 382 ? 17.691 -8.129 -16.965 1.00 66.44 382 LYS A N 1
ATOM 3122 C CA . LYS A 1 382 ? 17.490 -7.558 -18.312 1.00 66.44 382 LYS A CA 1
ATOM 3123 C C . LYS A 1 382 ? 18.456 -6.409 -18.596 1.00 66.44 382 LYS A C 1
ATOM 3125 O O . LYS A 1 382 ? 18.780 -6.142 -19.759 1.00 66.44 382 LYS A O 1
ATOM 3130 N N . VAL A 1 383 ? 18.962 -5.741 -17.559 1.00 68.19 383 VAL A N 1
ATOM 3131 C CA . VAL A 1 383 ? 19.904 -4.627 -17.686 1.00 68.19 383 VAL A CA 1
ATOM 3132 C C . VAL A 1 383 ? 21.349 -5.096 -17.495 1.00 68.19 383 VAL A C 1
ATOM 3134 O O . VAL A 1 383 ? 21.675 -5.919 -16.645 1.00 68.19 383 VAL A O 1
ATOM 3137 N N . SER A 1 384 ? 22.254 -4.554 -18.314 1.00 69.50 384 SER A N 1
ATOM 3138 C CA . SER A 1 384 ? 23.682 -4.889 -18.258 1.00 69.50 384 SER A CA 1
ATOM 3139 C C . SER A 1 384 ? 24.332 -4.391 -16.969 1.00 69.50 384 SER A C 1
ATOM 3141 O O . SER A 1 384 ? 24.066 -3.264 -16.556 1.00 69.50 384 SER A O 1
ATOM 3143 N N . GLU A 1 385 ? 25.302 -5.137 -16.441 1.00 65.81 385 GLU A N 1
ATOM 3144 C CA . GLU A 1 385 ? 26.028 -4.777 -15.212 1.00 65.81 385 GLU A CA 1
ATOM 3145 C C . GLU A 1 385 ? 26.654 -3.373 -15.248 1.00 65.81 385 GLU A C 1
ATOM 3147 O O . GLU A 1 385 ? 26.597 -2.634 -14.272 1.00 65.81 385 GLU A O 1
ATOM 3152 N N . LYS A 1 386 ? 27.155 -2.928 -16.408 1.00 65.81 386 LYS A N 1
ATOM 3153 C CA . LYS A 1 386 ? 27.671 -1.558 -16.583 1.00 65.81 386 LYS A CA 1
ATOM 3154 C C . LYS A 1 386 ? 26.623 -0.478 -16.285 1.00 65.81 386 LYS A C 1
ATOM 3156 O O . LYS A 1 386 ? 26.951 0.566 -15.732 1.00 65.81 386 LYS A O 1
ATOM 3161 N N . GLU A 1 387 ? 25.384 -0.718 -16.693 1.00 67.94 387 GLU A N 1
ATOM 3162 C CA . GLU A 1 387 ? 24.278 0.216 -16.490 1.00 67.94 387 GLU A CA 1
ATOM 3163 C C . GLU A 1 387 ? 23.793 0.171 -15.037 1.00 67.94 387 GLU A C 1
ATOM 3165 O O . GLU A 1 387 ? 23.566 1.228 -14.455 1.00 67.94 387 GLU A O 1
ATOM 3170 N N . LYS A 1 388 ? 23.760 -1.011 -14.407 1.00 65.50 388 LYS A N 1
ATOM 3171 C CA . LYS A 1 388 ? 23.515 -1.134 -12.960 1.00 65.50 388 LYS A CA 1
ATOM 3172 C C . LYS A 1 388 ? 24.553 -0.362 -12.144 1.00 65.50 388 LYS A C 1
ATOM 3174 O O . LYS A 1 388 ? 24.179 0.427 -11.288 1.00 65.50 388 LYS A O 1
ATOM 3179 N N . VAL A 1 389 ? 25.843 -0.497 -12.470 1.00 70.44 389 VAL A N 1
ATOM 3180 C CA . VAL A 1 389 ? 26.935 0.262 -11.827 1.00 70.44 389 VAL A CA 1
ATOM 3181 C C . VAL A 1 389 ? 26.799 1.768 -12.062 1.00 70.44 389 VAL A C 1
ATOM 3183 O O . VAL A 1 389 ? 27.085 2.552 -11.161 1.00 70.44 389 VAL A O 1
ATOM 3186 N N . ARG A 1 390 ? 26.370 2.200 -13.256 1.00 74.81 390 ARG A N 1
ATOM 3187 C CA . ARG A 1 390 ? 26.120 3.623 -13.531 1.00 74.81 390 ARG A CA 1
ATOM 3188 C C . ARG A 1 390 ? 25.009 4.163 -12.634 1.00 74.81 390 ARG A C 1
ATOM 3190 O O . ARG A 1 390 ? 25.219 5.170 -11.973 1.00 74.81 390 ARG A O 1
ATOM 3197 N N . ARG A 1 391 ? 23.863 3.480 -12.592 1.00 76.50 391 ARG A N 1
ATOM 3198 C CA . ARG A 1 391 ? 22.718 3.863 -11.755 1.00 76.50 391 ARG A CA 1
ATOM 3199 C C . ARG A 1 391 ? 23.049 3.841 -10.269 1.00 76.50 391 ARG A C 1
ATOM 3201 O O . ARG A 1 391 ? 22.681 4.765 -9.561 1.00 76.50 391 ARG A O 1
ATOM 3208 N N . PHE A 1 392 ? 23.819 2.849 -9.835 1.00 70.12 392 PHE A N 1
ATOM 3209 C CA . PHE A 1 392 ? 24.330 2.769 -8.472 1.00 70.12 392 PHE A CA 1
ATOM 3210 C C . PHE A 1 392 ? 25.126 4.023 -8.084 1.00 70.12 392 PHE A C 1
ATOM 3212 O O . PHE A 1 392 ? 24.855 4.620 -7.048 1.00 70.12 392 PHE A O 1
ATOM 3219 N N . LYS A 1 393 ? 26.059 4.463 -8.940 1.00 67.75 393 LYS A N 1
ATOM 3220 C CA . LYS A 1 393 ? 26.839 5.689 -8.708 1.00 67.75 393 LYS A CA 1
ATOM 3221 C C . LYS A 1 393 ? 25.977 6.949 -8.746 1.00 67.75 393 LYS A C 1
ATOM 3223 O O . LYS A 1 393 ? 26.148 7.816 -7.908 1.00 67.75 393 LYS A O 1
ATOM 3228 N N . GLU A 1 394 ? 25.034 7.031 -9.684 1.00 70.00 394 GLU A N 1
ATOM 3229 C CA . GLU A 1 394 ? 24.096 8.160 -9.766 1.00 70.00 394 GLU A CA 1
ATOM 3230 C C . GLU A 1 394 ? 23.234 8.299 -8.508 1.00 70.00 394 GLU A C 1
ATOM 3232 O O . GLU A 1 394 ? 22.953 9.421 -8.096 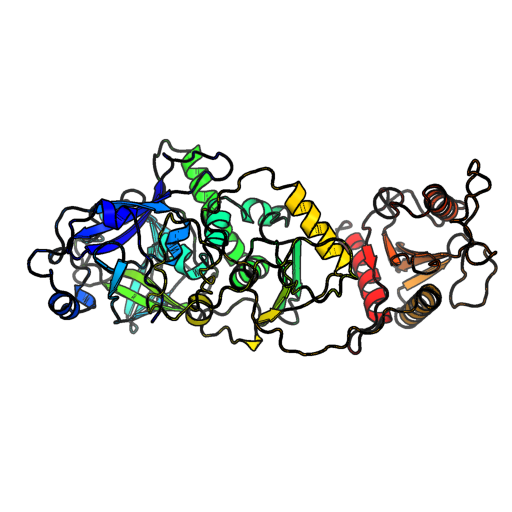1.00 70.00 394 GLU A O 1
ATOM 3237 N N . GLU A 1 395 ? 22.811 7.186 -7.903 1.00 67.19 395 GLU A N 1
ATOM 3238 C CA . GLU A 1 395 ? 22.073 7.220 -6.640 1.00 67.19 395 GLU A CA 1
ATOM 3239 C C . GLU A 1 395 ? 22.976 7.563 -5.452 1.00 67.19 395 GLU A C 1
ATOM 3241 O O . GLU A 1 395 ? 22.558 8.377 -4.637 1.00 67.19 395 GLU A O 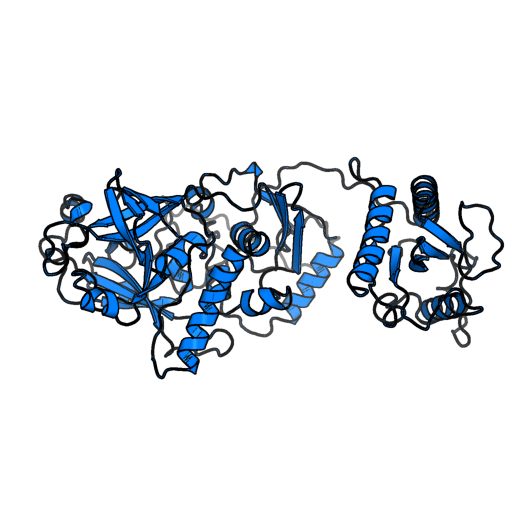1
ATOM 3246 N N . GLU A 1 396 ? 24.210 7.043 -5.381 1.00 64.06 396 GLU A N 1
ATOM 3247 C CA . GLU A 1 396 ? 25.177 7.438 -4.338 1.00 64.06 396 GLU A CA 1
ATOM 3248 C C . GLU A 1 396 ? 25.522 8.929 -4.387 1.00 64.06 396 GLU A C 1
ATOM 3250 O O . GLU A 1 396 ? 25.513 9.593 -3.352 1.00 64.06 396 GLU A O 1
ATOM 3255 N N . ASP A 1 397 ? 25.766 9.465 -5.584 1.00 55.00 397 ASP A N 1
ATOM 3256 C CA . ASP A 1 397 ? 26.110 10.875 -5.791 1.00 55.00 397 ASP A CA 1
ATOM 3257 C C . ASP A 1 397 ? 24.909 11.812 -5.537 1.00 55.00 397 ASP A C 1
ATOM 3259 O O . ASP A 1 397 ? 25.091 12.998 -5.260 1.00 55.00 397 ASP A O 1
ATOM 3263 N N . ALA A 1 398 ? 23.674 11.304 -5.638 1.00 56.03 398 ALA A N 1
ATOM 3264 C CA . ALA A 1 398 ? 22.453 12.060 -5.353 1.00 56.03 398 ALA A CA 1
ATOM 3265 C C . ALA A 1 398 ? 22.081 12.069 -3.858 1.00 56.03 398 ALA A C 1
ATOM 3267 O O . ALA A 1 398 ? 21.393 12.987 -3.404 1.00 56.03 398 ALA A O 1
ATOM 3268 N N . THR A 1 399 ? 22.523 11.073 -3.086 1.00 47.94 399 THR A N 1
ATOM 3269 C CA . THR A 1 399 ? 22.257 10.951 -1.645 1.00 47.94 399 THR A CA 1
ATOM 3270 C C . THR A 1 399 ? 23.279 11.714 -0.796 1.00 47.94 399 THR A C 1
ATOM 3272 O O . THR A 1 399 ? 24.056 11.117 -0.061 1.00 47.94 399 THR A O 1
ATOM 3275 N N . ASP A 1 400 ? 23.252 13.048 -0.857 1.00 33.53 400 ASP A N 1
ATOM 3276 C CA . ASP A 1 400 ? 23.838 13.919 0.186 1.00 33.53 400 ASP A CA 1
ATOM 3277 C C . ASP A 1 400 ? 22.780 14.305 1.252 1.00 33.53 400 ASP A C 1
ATOM 3279 O O . ASP A 1 400 ? 23.071 14.959 2.256 1.00 33.53 400 ASP A O 1
ATOM 3283 N N . SER A 1 401 ? 21.521 13.880 1.061 1.00 35.12 401 SER A N 1
ATOM 3284 C CA . SER A 1 401 ? 20.474 13.969 2.074 1.00 35.12 401 SER A CA 1
ATOM 3285 C C . SER A 1 401 ? 20.435 12.693 2.905 1.00 35.12 401 SER A C 1
ATOM 3287 O O . SER A 1 401 ? 20.294 11.575 2.416 1.00 35.12 401 SER A O 1
ATOM 3289 N N . ASN A 1 402 ? 20.559 12.891 4.210 1.00 35.56 402 ASN A N 1
ATOM 3290 C CA . ASN A 1 402 ? 20.317 11.909 5.250 1.00 35.56 402 ASN A CA 1
ATOM 3291 C C . ASN A 1 402 ? 18.817 11.535 5.224 1.00 35.56 402 ASN A C 1
ATOM 3293 O O . ASN A 1 402 ? 18.047 11.998 6.064 1.00 35.56 402 ASN A O 1
ATOM 3297 N N . ASP A 1 403 ? 18.395 10.744 4.230 1.00 33.00 403 ASP A N 1
ATOM 3298 C CA . ASP A 1 403 ? 17.009 10.335 3.930 1.00 33.00 403 ASP A CA 1
ATOM 3299 C C . ASP A 1 403 ? 16.455 9.322 4.953 1.00 33.00 403 ASP A C 1
ATOM 3301 O O . ASP A 1 403 ? 15.674 8.434 4.632 1.00 33.00 403 ASP A O 1
ATOM 3305 N N . GLY A 1 404 ? 16.844 9.479 6.222 1.00 29.98 404 GLY A N 1
ATOM 3306 C CA . GLY A 1 404 ? 15.985 9.213 7.369 1.00 29.98 404 GLY A CA 1
ATOM 3307 C C . GLY A 1 404 ? 15.330 7.837 7.438 1.00 29.98 404 GLY A C 1
ATOM 3308 O O . GLY A 1 404 ? 14.221 7.752 7.961 1.00 29.98 404 GLY A O 1
ATOM 3309 N N . SER A 1 405 ? 15.994 6.781 6.967 1.00 31.23 405 SER A N 1
ATOM 3310 C CA . SER A 1 405 ? 15.748 5.452 7.508 1.00 31.23 405 SER A CA 1
ATOM 3311 C C . SER A 1 405 ? 16.507 5.359 8.827 1.00 31.23 405 SER A C 1
ATOM 3313 O O . SER A 1 405 ? 17.740 5.381 8.852 1.00 31.23 405 SER A O 1
ATOM 3315 N N . SER A 1 406 ? 15.789 5.257 9.943 1.00 30.77 406 SER A N 1
ATOM 3316 C CA . SER A 1 406 ? 16.378 4.839 11.217 1.00 30.77 406 SER A CA 1
ATOM 3317 C C . SER A 1 406 ? 16.892 3.392 11.175 1.00 30.77 406 SER A C 1
ATOM 3319 O O . SER A 1 406 ? 17.531 2.973 12.135 1.00 30.77 406 SER A O 1
ATOM 3321 N N . LEU A 1 407 ? 16.712 2.654 10.067 1.00 31.11 407 LEU A N 1
ATOM 3322 C CA . LEU A 1 407 ? 17.141 1.267 9.921 1.00 31.11 407 LEU A CA 1
ATOM 3323 C C . LEU A 1 407 ? 17.950 1.009 8.626 1.00 31.11 407 LEU A C 1
ATOM 3325 O O . LEU A 1 407 ? 17.361 0.854 7.555 1.00 31.11 407 LEU A O 1
ATOM 3329 N N . PRO A 1 408 ? 19.295 0.895 8.661 1.00 32.81 408 PRO A N 1
ATOM 3330 C CA . PRO A 1 408 ? 20.023 0.161 7.630 1.00 32.81 408 PRO A CA 1
ATOM 3331 C C . PRO A 1 408 ? 19.788 -1.347 7.802 1.00 32.81 408 PRO A C 1
ATOM 3333 O O . PRO A 1 408 ? 20.530 -2.024 8.507 1.00 32.81 408 PRO A O 1
ATOM 3336 N N . GLY A 1 409 ? 18.747 -1.886 7.166 1.00 33.34 409 GLY A N 1
ATOM 3337 C CA . GLY A 1 409 ? 18.702 -3.324 6.905 1.00 33.34 409 GLY A CA 1
ATOM 3338 C C . GLY A 1 409 ? 19.906 -3.722 6.045 1.00 33.34 409 GLY A C 1
ATOM 3339 O O . GLY A 1 409 ? 20.356 -2.948 5.198 1.00 33.34 409 GLY A O 1
ATOM 3340 N N . ASP A 1 410 ? 20.461 -4.912 6.259 1.00 35.81 410 ASP A N 1
ATOM 3341 C CA . ASP A 1 410 ? 21.441 -5.484 5.335 1.00 35.81 410 ASP A CA 1
ATOM 3342 C C . ASP A 1 410 ? 20.710 -5.894 4.044 1.00 35.81 410 ASP A C 1
ATOM 3344 O O . ASP A 1 410 ? 20.303 -7.044 3.883 1.00 35.81 410 ASP A O 1
ATOM 3348 N N . TYR A 1 411 ? 20.524 -4.938 3.123 1.00 36.81 411 TYR A N 1
ATOM 3349 C CA . TYR A 1 411 ? 19.824 -5.112 1.838 1.00 36.81 411 TYR A CA 1
ATOM 3350 C C . TYR A 1 411 ? 20.385 -6.271 0.986 1.00 36.81 411 TYR A C 1
ATOM 3352 O O . TYR A 1 411 ? 19.737 -6.738 0.049 1.00 36.81 411 TYR A O 1
ATOM 3360 N N . SER A 1 412 ? 21.588 -6.766 1.305 1.00 36.72 412 SER A N 1
ATOM 3361 C CA . SER A 1 412 ? 22.208 -7.914 0.640 1.00 36.72 412 SER A CA 1
ATOM 3362 C C . SER A 1 412 ? 21.659 -9.275 1.100 1.00 36.72 412 SER A C 1
ATOM 3364 O O . SER A 1 412 ? 21.818 -10.271 0.384 1.00 36.72 412 SER A O 1
ATOM 3366 N N . LYS A 1 413 ? 21.013 -9.340 2.276 1.00 34.62 413 LYS A N 1
ATOM 3367 C CA . LYS A 1 413 ? 20.489 -10.579 2.870 1.00 34.62 413 LYS A CA 1
ATOM 3368 C C . LYS A 1 413 ? 19.045 -10.883 2.471 1.00 34.62 413 LYS A C 1
ATOM 3370 O O . LYS A 1 413 ? 18.822 -12.003 2.022 1.00 34.62 413 LYS A O 1
ATOM 3375 N N . ASP A 1 414 ? 18.142 -9.902 2.499 1.00 37.16 414 ASP A N 1
ATOM 3376 C CA . ASP A 1 414 ? 16.715 -10.070 2.131 1.00 37.16 414 ASP A CA 1
ATOM 3377 C C . ASP A 1 414 ? 16.492 -10.293 0.633 1.00 37.16 414 ASP A C 1
ATOM 3379 O O . ASP A 1 414 ? 15.496 -10.854 0.197 1.00 37.16 414 ASP A O 1
ATOM 3383 N N . ASN A 1 415 ? 17.465 -9.904 -0.190 1.00 39.53 415 ASN A N 1
ATOM 3384 C CA . ASN A 1 415 ? 17.445 -10.134 -1.631 1.00 39.53 415 ASN A CA 1
ATOM 3385 C C . ASN A 1 415 ? 17.929 -11.548 -2.029 1.00 39.53 415 ASN A C 1
ATOM 3387 O O . ASN A 1 415 ? 18.160 -11.795 -3.222 1.00 39.53 415 ASN A O 1
ATOM 3391 N N . ASN A 1 416 ? 18.089 -12.467 -1.059 1.00 38.38 416 ASN A N 1
ATOM 3392 C CA . ASN A 1 416 ? 18.452 -13.880 -1.251 1.00 38.38 416 ASN A CA 1
ATOM 3393 C C . ASN A 1 416 ? 17.239 -14.812 -1.420 1.00 38.38 416 ASN A C 1
ATOM 3395 O O . ASN A 1 416 ? 17.291 -15.968 -0.993 1.00 38.38 416 ASN A O 1
ATOM 3399 N N . LEU A 1 417 ? 16.215 -14.415 -2.178 1.00 32.81 417 LEU A N 1
ATOM 3400 C CA . LEU A 1 417 ? 15.558 -15.435 -2.993 1.00 32.81 417 LEU A CA 1
ATOM 3401 C C . LEU A 1 417 ? 16.666 -16.028 -3.862 1.00 32.81 417 LEU A C 1
ATOM 3403 O O . LEU A 1 417 ? 17.250 -15.325 -4.694 1.00 32.81 417 LEU A O 1
ATOM 3407 N N . GLN A 1 418 ? 17.050 -17.284 -3.602 1.00 26.44 418 GLN A N 1
ATOM 3408 C CA . GLN A 1 418 ? 17.968 -17.974 -4.494 1.00 26.44 418 GLN A CA 1
ATOM 3409 C C . GLN A 1 418 ? 17.327 -17.887 -5.867 1.00 26.44 418 GLN A C 1
ATOM 3411 O O . GLN A 1 418 ? 16.283 -18.494 -6.094 1.00 26.44 418 GLN A O 1
ATOM 3416 N N . ALA A 1 419 ? 17.925 -17.079 -6.749 1.00 24.97 419 ALA A N 1
ATOM 3417 C CA . ALA A 1 419 ? 17.570 -17.078 -8.149 1.00 24.97 419 ALA A CA 1
ATOM 3418 C C . ALA A 1 419 ? 17.560 -18.547 -8.539 1.00 24.97 419 ALA A C 1
ATOM 3420 O O . ALA A 1 419 ? 18.599 -19.210 -8.434 1.00 24.97 419 ALA A O 1
ATOM 3421 N N . TRP A 1 420 ? 16.382 -19.072 -8.880 1.00 22.61 420 TRP A N 1
ATOM 3422 C CA . TRP A 1 420 ? 16.310 -20.388 -9.473 1.00 22.61 420 TRP A CA 1
ATOM 3423 C C . TRP A 1 420 ? 17.320 -20.341 -10.606 1.00 22.61 420 TRP A C 1
ATOM 3425 O O . TRP A 1 420 ? 17.241 -19.470 -11.476 1.00 22.61 420 TRP A O 1
ATOM 3435 N N . GLN A 1 421 ? 18.350 -21.179 -10.504 1.00 24.31 421 GLN A N 1
ATOM 3436 C CA . GLN A 1 421 ? 19.419 -21.256 -11.483 1.00 24.31 421 GLN A CA 1
ATOM 3437 C C . GLN A 1 421 ? 18.866 -21.917 -12.744 1.00 24.31 421 GLN A C 1
ATOM 3439 O O . GLN A 1 421 ? 19.371 -22.933 -13.205 1.00 24.31 421 GLN A O 1
ATOM 3444 N N . ASN A 1 422 ? 17.875 -21.294 -13.366 1.00 22.39 422 ASN A N 1
ATOM 3445 C CA . ASN A 1 422 ? 17.833 -21.303 -14.802 1.00 22.39 422 ASN A CA 1
ATOM 3446 C C . ASN A 1 422 ? 18.998 -20.410 -15.209 1.00 22.39 422 ASN A C 1
ATOM 3448 O O . ASN A 1 422 ? 18.883 -19.190 -15.316 1.00 22.39 422 ASN A O 1
ATOM 3452 N N . ARG A 1 423 ? 20.154 -21.045 -15.424 1.00 22.58 423 ARG A N 1
ATOM 3453 C CA . ARG A 1 423 ? 21.022 -20.608 -16.510 1.00 22.58 423 ARG A CA 1
ATOM 3454 C C . ARG A 1 423 ? 20.153 -20.630 -17.767 1.00 22.58 423 ARG A C 1
ATOM 3456 O O . ARG A 1 423 ? 20.154 -21.603 -18.508 1.00 22.58 423 ARG A O 1
ATOM 3463 N N . ILE A 1 424 ? 19.384 -19.571 -17.991 1.00 24.59 424 ILE A N 1
ATOM 3464 C CA . ILE A 1 424 ? 19.209 -19.114 -19.354 1.00 24.59 424 ILE A CA 1
ATOM 3465 C C . ILE A 1 424 ? 20.622 -18.676 -19.693 1.00 24.59 424 ILE A C 1
ATOM 3467 O O . ILE A 1 424 ? 21.143 -17.736 -19.093 1.00 24.59 424 ILE A O 1
ATOM 3471 N N . ASN A 1 425 ? 21.305 -19.486 -20.497 1.00 24.53 425 ASN A N 1
ATOM 3472 C CA . ASN A 1 425 ? 22.559 -19.062 -21.081 1.00 24.53 425 ASN A CA 1
ATOM 3473 C C . ASN A 1 425 ? 22.255 -17.710 -21.723 1.00 24.53 425 ASN A C 1
ATOM 3475 O O . ASN A 1 425 ? 21.409 -17.649 -22.614 1.00 24.53 425 ASN A O 1
ATOM 3479 N N . ASP A 1 426 ? 22.861 -16.636 -21.212 1.00 31.02 426 ASP A N 1
ATOM 3480 C CA . ASP A 1 426 ? 22.861 -15.362 -21.913 1.00 31.02 426 ASP A CA 1
ATOM 3481 C C . ASP A 1 426 ? 23.304 -15.685 -23.338 1.00 31.02 426 ASP A C 1
ATOM 3483 O O . ASP A 1 426 ? 24.423 -16.157 -23.556 1.00 31.02 426 ASP A O 1
ATOM 3487 N N . ALA A 1 427 ? 22.387 -15.548 -24.290 1.00 43.91 427 ALA A N 1
ATOM 3488 C CA . ALA A 1 427 ? 22.702 -15.835 -25.668 1.00 43.91 427 ALA A CA 1
ATOM 3489 C C . ALA A 1 427 ? 23.801 -14.868 -26.106 1.00 43.91 427 ALA A C 1
ATOM 3491 O O . ALA A 1 427 ? 23.785 -13.678 -25.760 1.00 43.91 427 ALA A O 1
ATOM 3492 N N . GLU A 1 428 ? 24.791 -15.406 -26.812 1.00 47.44 428 GLU A N 1
ATOM 3493 C CA . GLU A 1 428 ? 25.971 -14.640 -27.165 1.00 47.44 428 GLU A CA 1
ATOM 3494 C C . GLU A 1 428 ? 25.550 -13.377 -27.937 1.00 47.44 428 GLU A C 1
ATOM 3496 O O . GLU A 1 428 ? 24.774 -13.455 -28.897 1.00 47.44 428 GLU A O 1
ATOM 3501 N N . PRO A 1 429 ? 26.006 -12.183 -27.513 1.00 64.88 429 PRO A N 1
ATOM 3502 C CA . PRO A 1 429 ? 25.724 -10.963 -28.248 1.00 64.88 429 PRO A CA 1
ATOM 3503 C C . PRO A 1 429 ? 26.240 -11.127 -29.674 1.00 64.88 429 PRO A C 1
ATOM 3505 O O . PRO A 1 429 ? 27.361 -11.604 -29.863 1.00 64.88 429 PRO A O 1
ATOM 3508 N N . ILE A 1 430 ? 25.456 -10.683 -30.664 1.00 71.25 430 ILE A N 1
ATOM 3509 C CA . ILE A 1 430 ? 25.874 -10.735 -32.069 1.00 71.25 430 ILE A CA 1
ATOM 3510 C C . ILE A 1 430 ? 27.258 -10.070 -32.151 1.00 71.25 430 ILE A C 1
ATOM 3512 O O . ILE A 1 430 ? 27.384 -8.898 -31.731 1.00 71.25 430 ILE A O 1
ATOM 3516 N N . PRO A 1 431 ? 28.292 -10.795 -32.629 1.00 78.44 431 PRO A N 1
ATOM 3517 C CA . PRO A 1 431 ? 29.648 -10.278 -32.693 1.00 78.44 431 PRO A CA 1
ATOM 3518 C C . PRO A 1 431 ? 29.659 -8.911 -33.364 1.00 78.44 431 PRO A C 1
ATOM 3520 O O . PRO A 1 431 ? 28.927 -8.677 -34.321 1.00 78.44 431 PRO A O 1
ATOM 3523 N N . ILE A 1 432 ? 30.467 -7.976 -32.856 1.00 74.50 432 ILE A N 1
ATOM 3524 C CA . ILE A 1 432 ? 30.486 -6.589 -33.355 1.00 74.50 432 ILE A CA 1
ATOM 3525 C C . ILE A 1 432 ? 30.733 -6.537 -34.874 1.00 74.50 432 ILE A C 1
ATOM 3527 O O . ILE A 1 432 ? 30.166 -5.676 -35.545 1.00 74.50 432 ILE A O 1
ATOM 3531 N N . SER A 1 433 ? 31.516 -7.479 -35.409 1.00 76.94 433 SER A N 1
ATOM 3532 C CA . SER A 1 433 ? 31.764 -7.655 -36.846 1.00 76.94 433 SER A CA 1
ATOM 3533 C C . SER A 1 433 ? 30.514 -7.995 -37.660 1.00 76.94 433 SER A C 1
ATOM 3535 O O . SER A 1 433 ? 30.451 -7.662 -38.840 1.00 76.94 433 SER A O 1
ATOM 3537 N N . ASP A 1 434 ? 29.513 -8.614 -37.037 1.00 82.75 434 ASP A N 1
ATOM 3538 C CA . ASP A 1 434 ? 28.387 -9.255 -37.720 1.00 82.75 434 ASP A CA 1
ATOM 3539 C C . ASP A 1 434 ? 27.098 -8.432 -37.603 1.00 82.75 434 ASP A C 1
ATOM 3541 O O . ASP A 1 434 ? 26.085 -8.754 -38.228 1.00 82.75 434 ASP A O 1
ATOM 3545 N N . ARG A 1 435 ? 27.109 -7.352 -36.811 1.00 87.06 435 ARG A N 1
ATOM 3546 C CA . ARG A 1 435 ? 25.916 -6.552 -36.487 1.00 87.06 435 ARG A CA 1
ATOM 3547 C C . ARG A 1 435 ? 25.295 -5.879 -37.698 1.00 87.06 435 ARG A C 1
ATOM 3549 O O . ARG A 1 435 ? 24.093 -6.015 -37.893 1.00 87.06 435 ARG A O 1
ATOM 3556 N N . ILE A 1 436 ? 26.098 -5.219 -38.534 1.00 88.75 436 ILE A N 1
ATOM 3557 C CA . ILE A 1 436 ? 25.603 -4.574 -39.761 1.00 88.75 436 ILE A CA 1
ATOM 3558 C C . ILE A 1 436 ? 24.931 -5.602 -40.673 1.00 88.75 436 ILE A C 1
ATOM 3560 O O . ILE A 1 436 ? 23.805 -5.386 -41.118 1.00 88.75 436 ILE A O 1
ATOM 3564 N N . THR A 1 437 ? 25.585 -6.741 -40.903 1.00 87.19 437 THR A N 1
ATOM 3565 C CA . THR A 1 437 ? 25.048 -7.824 -41.735 1.00 87.19 437 THR A CA 1
ATOM 3566 C C . THR A 1 437 ? 23.764 -8.396 -41.136 1.00 87.19 437 THR A C 1
ATOM 3568 O O . THR A 1 437 ? 22.786 -8.610 -41.849 1.00 87.19 437 THR A O 1
ATOM 3571 N N . SER A 1 438 ? 23.728 -8.583 -39.816 1.00 87.19 438 SER A N 1
ATOM 3572 C CA . SER A 1 438 ? 22.561 -9.107 -39.100 1.00 87.19 438 SER A CA 1
ATOM 3573 C C . SER A 1 438 ? 21.368 -8.152 -39.154 1.00 87.19 438 SER A C 1
ATOM 3575 O O . SER A 1 438 ? 20.249 -8.594 -39.401 1.00 87.19 438 SER A O 1
ATOM 3577 N N . VAL A 1 439 ? 21.593 -6.846 -38.974 1.00 91.25 439 VAL A N 1
ATOM 3578 C CA . VAL A 1 439 ? 20.555 -5.807 -39.101 1.00 91.25 439 VAL A CA 1
ATOM 3579 C C . VAL A 1 439 ? 20.053 -5.731 -40.539 1.00 91.25 439 VAL A C 1
ATOM 3581 O O . VAL A 1 439 ? 18.845 -5.732 -40.761 1.00 91.25 439 VAL A O 1
ATOM 3584 N N . SER A 1 440 ? 20.960 -5.734 -41.515 1.00 91.69 440 SER A N 1
ATOM 3585 C CA . SER A 1 440 ? 20.614 -5.711 -42.938 1.00 91.69 440 SER A CA 1
ATOM 3586 C C . SER A 1 440 ? 19.731 -6.902 -43.332 1.00 91.69 440 SER A C 1
ATOM 3588 O O . SER A 1 440 ? 18.652 -6.732 -43.903 1.00 91.69 440 SER A O 1
ATOM 3590 N N . ASN A 1 441 ? 20.120 -8.114 -42.931 1.00 89.75 441 ASN A N 1
ATOM 3591 C CA . ASN A 1 441 ? 19.333 -9.322 -43.172 1.00 89.75 441 ASN A CA 1
ATOM 3592 C C . ASN A 1 441 ? 17.978 -9.279 -42.454 1.00 89.75 441 ASN A C 1
ATOM 3594 O O . ASN A 1 441 ? 16.962 -9.635 -43.049 1.00 89.75 441 ASN A O 1
ATOM 3598 N N . ALA A 1 442 ? 17.940 -8.812 -41.203 1.00 91.31 442 ALA A N 1
ATOM 3599 C CA . ALA A 1 442 ? 16.700 -8.688 -40.444 1.00 91.31 442 ALA A CA 1
ATOM 3600 C C . ALA A 1 442 ? 15.700 -7.755 -41.134 1.00 91.31 442 ALA A C 1
ATOM 3602 O O . ALA A 1 442 ? 14.545 -8.134 -41.326 1.00 91.31 442 ALA A O 1
ATOM 3603 N N . VAL A 1 443 ? 16.141 -6.573 -41.572 1.00 93.75 443 VAL A N 1
ATOM 3604 C CA . VAL A 1 443 ? 15.274 -5.629 -42.289 1.00 93.75 443 VAL A CA 1
ATOM 3605 C C . VAL A 1 443 ? 14.820 -6.215 -43.629 1.00 93.75 443 VAL A C 1
ATOM 3607 O O . VAL A 1 443 ? 13.640 -6.121 -43.955 1.00 93.75 443 VAL A O 1
ATOM 3610 N N . SER A 1 444 ? 15.692 -6.908 -44.368 1.00 92.56 444 SER A N 1
ATOM 3611 C CA . SER A 1 444 ? 15.312 -7.571 -45.625 1.00 92.56 444 SER A CA 1
ATOM 3612 C C . SER A 1 444 ? 14.222 -8.633 -45.414 1.00 92.56 444 SER A C 1
ATOM 3614 O O . SER A 1 444 ? 13.230 -8.662 -46.144 1.00 92.56 444 SER A O 1
ATOM 3616 N N . ILE A 1 445 ? 14.343 -9.458 -44.367 1.00 90.94 445 ILE A N 1
ATOM 3617 C CA . ILE A 1 445 ? 13.317 -10.446 -43.995 1.00 90.94 445 ILE A CA 1
ATOM 3618 C C . ILE A 1 445 ? 11.996 -9.754 -43.636 1.00 90.94 445 ILE A C 1
ATOM 3620 O O . ILE A 1 445 ? 10.932 -10.232 -44.032 1.00 90.94 445 ILE A O 1
ATOM 3624 N N . ILE A 1 446 ? 12.046 -8.635 -42.909 1.00 93.19 446 ILE A N 1
ATOM 3625 C CA . ILE A 1 446 ? 10.853 -7.867 -42.527 1.00 93.19 446 ILE A CA 1
ATOM 3626 C C . ILE A 1 446 ? 10.133 -7.326 -43.761 1.00 93.19 446 ILE A C 1
ATOM 3628 O O . ILE A 1 446 ? 8.926 -7.528 -43.877 1.00 93.19 446 ILE A O 1
ATOM 3632 N N . LEU A 1 447 ? 10.850 -6.699 -44.697 1.00 92.38 447 LEU A N 1
ATOM 3633 C CA . LEU A 1 447 ? 10.255 -6.157 -45.925 1.00 92.38 447 LEU A CA 1
ATOM 3634 C C . LEU A 1 447 ? 9.647 -7.259 -46.799 1.00 92.38 447 LEU A C 1
ATOM 3636 O O . LEU A 1 447 ? 8.554 -7.092 -47.331 1.00 92.38 447 LEU A O 1
ATOM 3640 N N . ASN A 1 448 ? 10.290 -8.427 -46.878 1.00 91.12 448 ASN A N 1
ATOM 3641 C CA . ASN A 1 448 ? 9.729 -9.577 -47.595 1.00 91.12 448 ASN A CA 1
ATOM 3642 C C . ASN A 1 448 ? 8.432 -10.102 -46.951 1.00 91.12 448 ASN A C 1
ATOM 3644 O O . ASN A 1 448 ? 7.568 -10.630 -47.650 1.00 91.12 448 ASN A O 1
ATOM 3648 N N . LYS A 1 449 ? 8.282 -9.963 -45.626 1.00 90.25 449 LYS A N 1
ATOM 3649 C CA . LYS A 1 449 ? 7.073 -10.355 -44.882 1.00 90.25 449 LYS A CA 1
ATOM 3650 C C . LYS A 1 449 ? 5.983 -9.270 -44.866 1.00 90.25 449 LYS A C 1
ATOM 3652 O O . LYS A 1 449 ? 4.822 -9.602 -44.638 1.00 90.25 449 LYS A O 1
ATOM 3657 N N . ARG A 1 450 ? 6.326 -7.993 -45.071 1.00 89.06 450 ARG A N 1
ATOM 3658 C CA . ARG A 1 450 ? 5.429 -6.829 -44.931 1.00 89.06 450 ARG A CA 1
ATOM 3659 C C . ARG A 1 450 ? 5.384 -6.017 -46.226 1.00 89.06 450 ARG A C 1
ATOM 3661 O O . ARG A 1 450 ? 6.192 -5.121 -46.433 1.00 89.06 450 ARG A O 1
ATOM 3668 N N . GLN A 1 451 ? 4.390 -6.304 -47.068 1.00 87.88 451 GLN A N 1
ATOM 3669 C CA . GLN A 1 451 ? 4.188 -5.607 -48.351 1.00 87.88 451 GLN A CA 1
ATOM 3670 C C . GLN A 1 451 ? 3.746 -4.140 -48.201 1.00 87.88 451 GLN A C 1
ATOM 3672 O O . GLN A 1 451 ? 3.727 -3.391 -49.175 1.00 87.88 451 GLN A O 1
ATOM 3677 N N . ASP A 1 452 ? 3.362 -3.727 -46.995 1.00 90.00 452 ASP A N 1
ATOM 3678 C CA . ASP A 1 452 ? 3.002 -2.351 -46.658 1.00 90.00 452 ASP A CA 1
ATOM 3679 C C . ASP A 1 452 ? 4.208 -1.469 -46.304 1.00 90.00 452 ASP A C 1
ATOM 3681 O O . ASP A 1 452 ? 4.028 -0.267 -46.104 1.00 90.00 452 ASP A O 1
ATOM 3685 N N . LEU A 1 453 ? 5.412 -2.048 -46.231 1.00 93.19 453 LEU A N 1
ATOM 3686 C CA . LEU A 1 453 ? 6.652 -1.347 -45.920 1.00 93.19 453 LEU A CA 1
ATOM 3687 C C . LEU A 1 453 ? 7.597 -1.326 -47.126 1.00 93.19 453 LEU A C 1
ATOM 3689 O O . LEU A 1 453 ? 7.740 -2.308 -47.851 1.00 93.19 453 LEU A O 1
ATOM 3693 N N . SER A 1 454 ? 8.311 -0.220 -47.288 1.00 92.31 454 SER A N 1
ATOM 3694 C CA . SER A 1 454 ? 9.425 -0.075 -48.226 1.00 92.31 454 SER A CA 1
ATOM 3695 C C . SER A 1 454 ? 10.629 0.510 -47.504 1.00 92.31 454 SER A C 1
ATOM 3697 O O . SER A 1 454 ? 10.450 1.351 -46.628 1.00 92.31 454 SER A O 1
ATOM 3699 N N . ALA A 1 455 ? 11.843 0.113 -47.881 1.00 92.38 455 ALA A N 1
ATOM 3700 C CA . ALA A 1 455 ? 13.057 0.747 -47.378 1.00 92.38 455 ALA A CA 1
ATOM 3701 C C . ALA A 1 455 ? 13.845 1.410 -48.507 1.00 92.38 455 ALA A C 1
ATOM 3703 O O . ALA A 1 455 ? 13.933 0.868 -49.609 1.00 92.38 455 ALA A O 1
ATOM 3704 N N . GLN A 1 456 ? 14.442 2.553 -48.197 1.00 89.88 456 GLN A N 1
ATOM 3705 C CA . GLN A 1 456 ? 15.366 3.290 -49.046 1.00 89.88 456 GLN A CA 1
ATOM 3706 C C . GLN A 1 456 ? 16.692 3.477 -48.306 1.00 89.88 456 GLN A C 1
ATOM 3708 O O . GLN A 1 456 ? 16.708 3.864 -47.136 1.00 89.88 456 GLN A O 1
ATOM 3713 N N . GLU A 1 457 ? 17.816 3.223 -48.975 1.00 88.94 457 GLU A N 1
ATOM 3714 C CA . GLU A 1 457 ? 19.135 3.465 -48.393 1.00 88.94 457 GLU A CA 1
ATOM 3715 C C . GLU A 1 457 ? 19.516 4.944 -48.425 1.00 88.94 457 GLU A C 1
ATOM 3717 O O . GLU A 1 457 ? 19.320 5.650 -49.421 1.00 88.94 457 GLU A O 1
ATOM 3722 N N . LEU A 1 458 ? 20.127 5.397 -47.333 1.00 85.75 458 LEU A N 1
ATOM 3723 C CA . LEU A 1 458 ? 20.569 6.768 -47.149 1.00 85.75 458 LEU A CA 1
ATOM 3724 C C . LEU A 1 458 ? 22.076 6.849 -46.861 1.00 85.75 458 LEU A C 1
ATOM 3726 O O . LEU A 1 458 ? 22.616 6.021 -46.130 1.00 85.75 458 LEU A O 1
ATOM 3730 N N . PRO A 1 459 ? 22.764 7.894 -47.352 1.00 78.88 459 PRO A N 1
ATOM 3731 C CA . PRO A 1 459 ? 22.347 8.804 -48.420 1.00 78.88 459 PRO A CA 1
ATOM 3732 C C . PRO A 1 459 ? 22.332 8.113 -49.799 1.00 78.88 459 PRO A C 1
ATOM 3734 O O . PRO A 1 459 ? 23.087 7.175 -50.060 1.00 78.88 459 PRO A O 1
ATOM 3737 N N . VAL A 1 460 ? 21.490 8.616 -50.707 1.00 69.38 460 VAL A N 1
ATOM 3738 C CA . VAL A 1 460 ? 21.331 8.081 -52.070 1.00 69.38 460 VAL A CA 1
ATOM 3739 C C . VAL A 1 460 ? 22.661 8.152 -52.841 1.00 69.38 460 VAL A C 1
ATOM 3741 O O . VAL A 1 460 ? 23.255 9.222 -52.953 1.00 69.38 460 VAL A O 1
ATOM 3744 N N . GLY A 1 461 ? 23.113 7.023 -53.408 1.00 60.03 461 GLY A N 1
ATOM 3745 C CA . GLY A 1 461 ? 24.258 6.981 -54.338 1.00 60.03 461 GLY A CA 1
ATOM 3746 C C . GLY A 1 461 ? 25.536 6.258 -53.879 1.00 60.03 461 GLY A C 1
ATOM 3747 O O . GLY A 1 461 ? 26.599 6.540 -54.425 1.00 60.03 461 GLY A O 1
ATOM 3748 N N . CYS A 1 462 ? 25.476 5.323 -52.923 1.00 56.31 462 CYS A N 1
ATOM 3749 C CA . CYS A 1 462 ? 26.651 4.538 -52.490 1.00 56.31 462 CYS A CA 1
ATOM 3750 C C . CYS A 1 462 ? 26.854 3.211 -53.273 1.00 56.31 462 CYS A C 1
ATOM 3752 O O . CYS A 1 462 ? 25.963 2.802 -54.022 1.00 56.31 462 CYS A O 1
ATOM 3754 N N . THR A 1 463 ? 28.018 2.551 -53.138 1.00 53.41 463 THR A N 1
ATOM 3755 C CA . THR A 1 463 ? 28.591 1.580 -54.110 1.00 53.41 463 THR A CA 1
ATOM 3756 C C . THR A 1 463 ? 28.885 0.151 -53.598 1.00 53.41 463 THR A C 1
ATOM 3758 O O . THR A 1 463 ? 29.458 -0.636 -54.351 1.00 53.41 463 THR A O 1
ATOM 3761 N N . ASP A 1 464 ? 28.505 -0.229 -52.371 1.00 58.62 464 ASP A N 1
ATOM 3762 C CA . ASP A 1 464 ? 28.774 -1.580 -51.828 1.00 58.62 464 ASP A CA 1
ATOM 3763 C C . ASP A 1 464 ? 27.584 -2.547 -52.026 1.00 58.62 464 ASP A C 1
ATOM 3765 O O . ASP A 1 464 ? 26.489 -2.285 -51.532 1.00 58.62 464 ASP A O 1
ATOM 3769 N N . TYR A 1 465 ? 27.806 -3.660 -52.743 1.00 57.25 465 TYR A N 1
ATOM 3770 C CA . TYR A 1 465 ? 26.794 -4.673 -53.109 1.00 57.25 465 TYR A CA 1
ATOM 3771 C C . TYR A 1 465 ? 26.821 -5.935 -52.225 1.00 57.25 465 TYR A C 1
ATOM 3773 O O . TYR A 1 465 ? 26.139 -6.913 -52.523 1.00 57.25 465 TYR A O 1
ATOM 3781 N N . SER A 1 466 ? 27.636 -5.964 -51.168 1.00 59.97 466 SER A N 1
ATOM 3782 C CA . SER A 1 466 ? 27.865 -7.175 -50.360 1.00 59.97 466 SER A CA 1
ATOM 3783 C C . SER A 1 466 ? 26.764 -7.501 -49.336 1.00 59.97 466 SER A C 1
ATOM 3785 O O . SER A 1 466 ? 26.848 -8.512 -48.643 1.00 59.97 466 SER A O 1
ATOM 3787 N N . SER A 1 467 ? 25.723 -6.673 -49.241 1.00 68.75 467 SER A N 1
ATOM 3788 C CA . SER A 1 467 ? 24.643 -6.760 -48.252 1.00 68.75 467 SER A CA 1
ATOM 3789 C C . SER A 1 467 ? 23.290 -6.459 -48.920 1.00 68.75 467 SER A C 1
ATOM 3791 O O . SER A 1 467 ? 23.280 -5.745 -49.925 1.00 68.75 467 SER A O 1
ATOM 3793 N N . PRO A 1 468 ? 22.153 -6.964 -48.384 1.00 80.38 468 PRO A N 1
ATOM 3794 C CA . PRO A 1 468 ? 20.811 -6.641 -48.888 1.00 80.38 468 PRO A CA 1
ATOM 3795 C C . PRO A 1 468 ? 20.556 -5.142 -49.078 1.00 80.38 468 PRO A C 1
ATOM 3797 O O . PRO A 1 468 ? 19.825 -4.755 -49.983 1.00 80.38 468 PRO A O 1
ATOM 3800 N N . PHE A 1 469 ? 21.195 -4.320 -48.244 1.00 85.69 469 PHE A N 1
ATOM 3801 C CA . PHE A 1 469 ? 21.221 -2.866 -48.353 1.00 85.69 469 PHE A CA 1
ATOM 3802 C C . PHE A 1 469 ? 22.653 -2.344 -48.441 1.00 85.69 469 PHE A C 1
ATOM 3804 O O . PHE A 1 469 ? 23.580 -2.923 -47.857 1.00 85.69 469 PHE A O 1
ATOM 3811 N N . ARG A 1 470 ? 22.822 -1.212 -49.125 1.00 83.75 470 ARG A N 1
ATOM 3812 C CA . ARG A 1 470 ? 24.117 -0.537 -49.281 1.00 83.75 470 ARG A CA 1
ATOM 3813 C C . ARG A 1 470 ? 24.592 0.098 -47.973 1.00 83.75 470 ARG A C 1
ATOM 3815 O O . ARG A 1 470 ? 23.797 0.602 -47.183 1.00 83.75 470 ARG A O 1
ATOM 3822 N N . LEU A 1 471 ? 25.909 0.100 -47.775 1.00 87.50 471 LEU A N 1
ATOM 3823 C CA . LEU A 1 471 ? 26.574 0.709 -46.620 1.00 87.50 471 LEU A CA 1
ATOM 3824 C C . LEU A 1 471 ? 27.215 2.042 -47.000 1.00 87.50 471 LEU A C 1
ATOM 3826 O O . LEU A 1 471 ? 27.655 2.204 -48.134 1.00 87.50 471 LEU A O 1
ATOM 3830 N N . TYR A 1 472 ? 27.310 2.960 -46.043 1.00 87.12 472 TYR A N 1
ATOM 3831 C CA . TYR A 1 472 ? 27.896 4.285 -46.210 1.00 87.12 472 TYR A CA 1
ATOM 3832 C C . TYR A 1 472 ? 29.212 4.440 -45.447 1.00 87.12 472 TYR A C 1
ATOM 3834 O O . TYR A 1 472 ? 29.276 4.109 -44.266 1.00 87.12 472 TYR A O 1
ATOM 3842 N N . ASP A 1 473 ? 30.230 5.013 -46.088 1.00 89.00 473 ASP A N 1
ATOM 3843 C CA . ASP A 1 473 ? 31.515 5.326 -45.457 1.00 89.00 473 ASP A CA 1
ATOM 3844 C C . ASP A 1 473 ? 31.469 6.676 -44.728 1.00 89.00 473 ASP A C 1
ATOM 3846 O O . ASP A 1 473 ? 31.138 7.706 -45.318 1.00 89.00 473 ASP A O 1
ATOM 3850 N N . PHE A 1 474 ? 31.858 6.707 -43.453 1.00 90.00 474 PHE A N 1
ATOM 3851 C CA . PHE A 1 474 ? 31.982 7.964 -42.717 1.00 90.00 474 PHE A CA 1
ATOM 3852 C C . PHE A 1 474 ? 33.036 8.883 -43.342 1.00 90.00 474 PHE A C 1
ATOM 3854 O O . PHE A 1 474 ? 34.140 8.472 -43.687 1.00 90.00 474 PHE A O 1
ATOM 3861 N N . GLU A 1 475 ? 32.704 10.170 -43.428 1.00 89.19 475 GLU A N 1
ATOM 3862 C CA . GLU A 1 475 ? 33.640 11.198 -43.870 1.00 89.19 475 GLU A CA 1
ATOM 3863 C C . GLU A 1 475 ? 34.427 11.778 -42.702 1.00 89.19 475 GLU A C 1
ATOM 3865 O O . GLU A 1 475 ? 33.877 12.069 -41.635 1.00 89.19 475 GLU A O 1
ATOM 3870 N N . ARG A 1 476 ? 35.713 12.045 -42.942 1.00 89.31 476 ARG A N 1
ATOM 3871 C CA . ARG A 1 476 ? 36.557 12.749 -41.982 1.00 89.31 476 ARG A CA 1
ATOM 3872 C C . ARG A 1 476 ? 36.068 14.193 -41.790 1.00 89.31 476 ARG A C 1
ATOM 3874 O O . ARG A 1 476 ? 36.064 14.965 -42.753 1.00 89.31 476 ARG A O 1
ATOM 3881 N N . PRO A 1 477 ? 35.753 14.624 -40.555 1.00 90.56 477 PRO A N 1
ATOM 3882 C CA .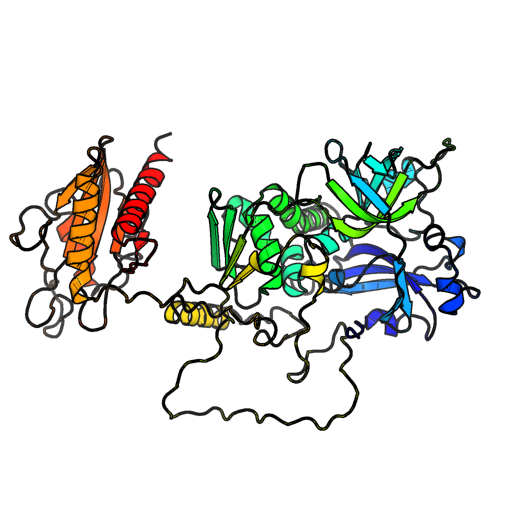 PRO A 1 477 ? 35.361 16.003 -40.302 1.00 90.56 477 PRO A CA 1
ATOM 3883 C C . PRO A 1 477 ? 36.508 16.993 -40.551 1.00 90.56 477 PRO A C 1
ATOM 3885 O O . PRO A 1 477 ? 37.651 16.771 -40.137 1.00 90.56 477 PRO A O 1
ATOM 3888 N N . LYS A 1 478 ? 36.198 18.123 -41.202 1.00 86.94 478 LYS A N 1
ATOM 3889 C CA . LYS A 1 478 ? 37.159 19.210 -41.450 1.00 86.94 478 LYS A CA 1
ATOM 3890 C C . LYS A 1 478 ? 37.667 19.782 -40.118 1.00 86.94 478 LYS A C 1
ATOM 3892 O O . LYS A 1 478 ? 36.877 20.063 -39.225 1.00 86.94 478 LYS A O 1
ATOM 3897 N N . GLY A 1 479 ? 38.982 19.965 -39.991 1.00 81.38 479 GLY A N 1
ATOM 3898 C CA . GLY A 1 479 ? 39.608 20.560 -38.799 1.00 81.38 479 GLY A CA 1
ATOM 3899 C C . GLY A 1 479 ? 39.942 19.585 -37.662 1.00 81.38 479 GLY A C 1
ATOM 3900 O O . GLY A 1 479 ? 40.472 20.013 -36.638 1.00 81.38 479 GLY A O 1
ATOM 3901 N N . LYS A 1 480 ? 39.689 18.278 -37.816 1.00 84.06 480 LYS A N 1
ATOM 3902 C CA . LYS A 1 480 ? 40.192 17.265 -36.872 1.00 84.06 480 LYS A CA 1
ATOM 3903 C C . LYS A 1 480 ? 41.699 17.053 -37.049 1.00 84.06 480 LYS A C 1
ATOM 3905 O O . LYS A 1 480 ? 42.206 17.071 -38.169 1.00 84.06 480 LYS A O 1
ATOM 3910 N N . SER A 1 481 ? 42.407 16.835 -35.938 1.00 82.19 481 SER A N 1
ATOM 3911 C CA . SER A 1 481 ? 43.862 16.622 -35.928 1.00 82.19 481 SER A CA 1
ATOM 3912 C C . SER A 1 481 ? 44.273 15.399 -36.758 1.00 82.19 481 SER A C 1
ATOM 3914 O O . SER A 1 481 ? 43.457 14.512 -37.009 1.00 82.19 481 SER A O 1
ATOM 3916 N N . GLY A 1 482 ? 45.548 15.309 -37.155 1.00 77.25 482 GLY A N 1
ATOM 3917 C CA . GLY A 1 482 ? 46.081 14.150 -37.893 1.00 77.25 482 GLY A CA 1
ATOM 3918 C C . GLY A 1 482 ? 45.872 12.805 -37.179 1.00 77.25 482 GLY A C 1
ATOM 3919 O O . GLY A 1 482 ? 45.711 11.785 -37.835 1.00 77.25 482 GLY A O 1
ATOM 3920 N N . ASN A 1 483 ? 45.747 12.822 -35.848 1.00 82.38 483 ASN A N 1
ATOM 3921 C CA . ASN A 1 483 ? 45.569 11.627 -35.016 1.00 82.38 483 ASN A CA 1
ATOM 3922 C C . ASN A 1 483 ? 44.100 11.194 -34.845 1.00 82.38 483 ASN A C 1
ATOM 3924 O O . ASN A 1 483 ? 43.825 10.186 -34.194 1.00 82.38 483 ASN A O 1
ATOM 3928 N N . TYR A 1 484 ? 43.136 11.940 -35.396 1.00 86.38 484 TYR A N 1
ATOM 3929 C CA . TYR A 1 484 ? 41.735 11.520 -35.397 1.00 86.38 484 TYR A CA 1
ATOM 3930 C C . TYR A 1 484 ? 41.570 10.258 -36.257 1.00 86.38 484 TYR A C 1
ATOM 3932 O O . TYR A 1 484 ? 41.988 10.234 -37.414 1.00 86.38 484 TYR A O 1
ATOM 3940 N N . SER A 1 485 ? 41.001 9.207 -35.668 1.00 86.50 485 SER A N 1
ATOM 3941 C CA . SER A 1 485 ? 40.877 7.873 -36.279 1.00 86.50 485 SER A CA 1
ATOM 3942 C C . SER A 1 485 ? 39.532 7.208 -35.974 1.00 86.50 485 SER A C 1
ATOM 3944 O O . SER A 1 485 ? 39.397 5.983 -36.031 1.00 86.50 485 SER A O 1
ATOM 3946 N N . TRP A 1 486 ? 38.532 8.003 -35.582 1.00 89.44 486 TRP A N 1
ATOM 3947 C CA . TRP A 1 486 ? 37.203 7.473 -35.285 1.00 89.44 486 TRP A CA 1
ATOM 3948 C C . TRP A 1 486 ? 36.472 7.069 -36.565 1.00 89.44 486 TRP A C 1
ATOM 3950 O O . TRP A 1 486 ? 35.850 6.009 -36.589 1.00 89.44 486 TRP A O 1
ATOM 3960 N N . ASP A 1 487 ? 36.622 7.867 -37.620 1.00 83.88 487 ASP A N 1
ATOM 3961 C CA . ASP A 1 487 ? 36.131 7.641 -38.982 1.00 83.88 487 ASP A CA 1
ATOM 3962 C C . ASP A 1 487 ? 36.705 6.381 -39.631 1.00 83.88 487 ASP A C 1
ATOM 3964 O O . ASP A 1 487 ? 36.197 5.963 -40.656 1.00 83.88 487 ASP A O 1
ATOM 3968 N N . THR A 1 488 ? 37.717 5.735 -39.038 1.00 87.00 488 THR A N 1
ATOM 3969 C CA . THR A 1 488 ? 38.395 4.577 -39.630 1.00 87.00 488 THR A CA 1
ATOM 3970 C C . THR A 1 488 ? 38.391 3.330 -38.741 1.00 87.00 488 THR A C 1
ATOM 3972 O O . THR A 1 488 ? 38.568 3.381 -37.515 1.00 87.00 488 THR A O 1
ATOM 3975 N N . VAL A 1 489 ? 38.245 2.169 -39.382 1.00 83.56 489 VAL A N 1
ATOM 3976 C CA . VAL A 1 489 ? 38.329 0.823 -38.797 1.00 83.56 489 VAL A CA 1
ATOM 3977 C C . VAL A 1 489 ? 39.360 0.030 -39.598 1.00 83.56 489 VAL A C 1
ATOM 3979 O O . VAL A 1 489 ? 39.211 -0.119 -40.804 1.00 83.56 489 VAL A O 1
ATOM 3982 N N . VAL A 1 490 ? 40.427 -0.445 -38.943 1.00 82.31 490 VAL A N 1
ATOM 3983 C CA . VAL A 1 490 ? 41.487 -1.287 -39.548 1.00 82.31 490 VAL A CA 1
ATOM 3984 C C . VAL A 1 490 ? 41.956 -0.764 -40.924 1.00 82.31 490 VAL A C 1
ATOM 3986 O O . VAL A 1 490 ? 41.930 -1.465 -41.929 1.00 82.31 490 VAL A O 1
ATOM 3989 N N . GLY A 1 491 ? 42.341 0.516 -40.991 1.00 78.88 491 GLY A N 1
ATOM 3990 C CA . GLY A 1 491 ? 42.915 1.122 -42.203 1.00 78.88 491 GLY A CA 1
ATOM 3991 C C . GLY A 1 491 ? 41.926 1.496 -43.316 1.00 78.88 491 GLY A C 1
ATOM 3992 O O . GLY A 1 491 ? 42.358 2.043 -44.327 1.00 78.88 491 GLY A O 1
ATOM 3993 N N . ARG A 1 492 ? 40.618 1.271 -43.138 1.00 87.50 492 ARG A N 1
ATOM 3994 C CA . ARG A 1 492 ? 39.562 1.748 -44.049 1.00 87.50 492 ARG A CA 1
ATOM 3995 C C . ARG A 1 492 ? 38.576 2.670 -43.343 1.00 87.50 492 ARG A C 1
ATOM 3997 O O . ARG A 1 492 ? 38.586 2.755 -42.117 1.00 87.50 492 ARG A O 1
ATOM 4004 N N . GLN A 1 493 ? 37.712 3.333 -44.109 1.00 87.94 493 GLN A N 1
ATOM 4005 C CA . GLN A 1 493 ? 36.612 4.104 -43.535 1.00 87.94 493 GLN A CA 1
ATOM 4006 C C . GLN A 1 493 ? 35.640 3.179 -42.788 1.00 87.94 493 GLN A C 1
ATOM 4008 O O . GLN A 1 493 ? 35.413 2.023 -43.171 1.00 87.94 493 GLN A O 1
ATOM 4013 N N . ARG A 1 494 ? 35.132 3.688 -41.668 1.00 90.38 494 ARG A N 1
ATOM 4014 C CA . ARG A 1 494 ? 34.069 3.089 -40.867 1.00 90.38 494 ARG A CA 1
ATOM 4015 C C . ARG A 1 494 ? 32.787 3.147 -41.679 1.00 90.38 494 ARG A C 1
ATOM 4017 O O . ARG A 1 494 ? 32.512 4.169 -42.305 1.00 90.38 494 ARG A O 1
ATOM 4024 N N . LYS A 1 495 ? 31.988 2.090 -41.604 1.00 90.56 495 LYS A N 1
ATOM 4025 C CA . LYS A 1 495 ? 30.718 1.990 -42.321 1.00 90.56 495 LYS A CA 1
ATOM 4026 C C . LYS A 1 495 ? 29.503 2.280 -41.435 1.00 90.56 495 LYS A C 1
ATOM 4028 O O . LYS A 1 495 ? 29.550 2.120 -40.215 1.00 90.56 495 LYS A O 1
ATOM 4033 N N . ALA A 1 496 ? 28.400 2.676 -42.055 1.00 92.00 496 ALA A N 1
ATOM 4034 C CA . ALA A 1 496 ? 27.068 2.734 -41.465 1.00 92.00 496 ALA A CA 1
ATOM 4035 C C . ALA A 1 496 ? 26.043 2.094 -42.404 1.00 92.00 496 ALA A C 1
ATOM 4037 O O . ALA A 1 496 ? 26.124 2.257 -43.619 1.00 92.00 496 ALA A O 1
ATOM 4038 N N . LEU A 1 497 ? 25.061 1.404 -41.839 1.00 92.62 497 LEU A N 1
ATOM 4039 C CA . LEU A 1 497 ? 23.819 1.072 -42.525 1.00 92.62 497 LEU A CA 1
ATOM 4040 C C . LEU A 1 497 ? 22.779 2.101 -42.087 1.00 92.62 497 LEU A C 1
ATOM 4042 O O . LEU A 1 497 ? 22.484 2.206 -40.897 1.00 92.62 497 LEU A O 1
ATOM 4046 N N . PHE A 1 498 ? 22.244 2.861 -43.037 1.00 92.88 498 PHE A N 1
ATOM 4047 C CA . PHE A 1 498 ? 21.258 3.895 -42.754 1.00 92.88 498 PHE A CA 1
ATOM 4048 C C . PHE A 1 498 ? 20.079 3.757 -43.715 1.00 92.88 498 PHE A C 1
ATOM 4050 O O . PHE A 1 498 ? 20.247 3.867 -44.928 1.00 92.88 498 PHE A O 1
ATOM 4057 N N . LEU A 1 499 ? 18.899 3.467 -43.170 1.00 93.19 499 LEU A N 1
ATOM 4058 C CA . LEU A 1 499 ? 17.685 3.180 -43.926 1.00 93.19 499 LEU A CA 1
ATOM 4059 C C . LEU A 1 499 ? 16.563 4.144 -43.542 1.00 93.19 499 LEU A C 1
ATOM 4061 O O . LEU A 1 499 ? 16.361 4.418 -42.360 1.00 93.19 499 LEU A O 1
ATOM 4065 N N . ALA A 1 500 ? 15.806 4.595 -44.536 1.00 92.56 500 ALA A N 1
ATOM 4066 C CA . ALA A 1 500 ? 14.476 5.165 -44.374 1.00 92.56 500 ALA A CA 1
ATOM 4067 C C . ALA A 1 500 ? 13.446 4.072 -44.665 1.00 92.56 500 ALA A C 1
ATOM 4069 O O . ALA A 1 500 ? 13.383 3.566 -45.782 1.00 92.56 500 ALA A O 1
ATOM 4070 N N . ILE A 1 501 ? 12.672 3.674 -43.661 1.00 93.31 501 ILE A N 1
ATOM 4071 C CA . ILE A 1 501 ? 11.624 2.659 -43.771 1.00 93.31 501 ILE A CA 1
ATOM 4072 C C . ILE A 1 501 ? 10.285 3.381 -43.759 1.00 93.31 501 ILE A C 1
ATOM 4074 O O . ILE A 1 501 ? 9.892 3.938 -42.736 1.00 93.31 501 ILE A O 1
ATOM 4078 N N . SER A 1 502 ? 9.582 3.358 -44.883 1.00 91.69 502 SER A N 1
ATOM 4079 C CA . SER A 1 502 ? 8.303 4.039 -45.053 1.00 91.69 502 SER A CA 1
ATOM 4080 C C . SER A 1 502 ? 7.146 3.057 -45.147 1.00 91.69 502 SER A C 1
ATOM 4082 O O . SER A 1 502 ? 7.303 1.956 -45.676 1.00 91.69 502 SER A O 1
ATOM 4084 N N . ASN A 1 503 ? 5.979 3.459 -44.648 1.00 91.12 503 ASN A N 1
ATOM 4085 C CA . ASN A 1 503 ? 4.736 2.709 -44.817 1.00 91.12 503 ASN A CA 1
ATOM 4086 C C . ASN A 1 503 ? 3.832 3.335 -45.896 1.00 91.12 503 ASN A C 1
ATOM 4088 O O . ASN A 1 503 ? 4.074 4.443 -46.376 1.00 91.12 503 ASN A O 1
ATOM 4092 N N . GLN A 1 504 ? 2.737 2.656 -46.248 1.00 85.88 504 GLN A N 1
ATOM 4093 C CA . GLN A 1 504 ? 1.758 3.155 -47.231 1.00 85.88 504 GLN A CA 1
ATOM 4094 C C . GLN A 1 504 ? 1.059 4.467 -46.829 1.00 85.88 504 GLN A C 1
ATOM 4096 O O . GLN A 1 504 ? 0.495 5.142 -47.687 1.00 85.88 504 GLN A O 1
ATOM 4101 N N . LYS A 1 505 ? 1.099 4.849 -45.544 1.00 84.31 505 LYS A N 1
ATOM 4102 C CA . LYS A 1 505 ? 0.566 6.130 -45.055 1.00 84.31 505 LYS A CA 1
ATOM 4103 C C . LYS A 1 505 ? 1.543 7.297 -45.269 1.00 84.31 505 LYS A C 1
ATOM 4105 O O . LYS A 1 505 ? 1.207 8.428 -44.933 1.00 84.31 505 LYS A O 1
ATOM 4110 N N . GLY A 1 506 ? 2.741 7.039 -45.801 1.00 83.75 506 GLY A N 1
ATOM 4111 C CA . GLY A 1 506 ? 3.784 8.047 -46.005 1.00 83.75 506 GLY A CA 1
ATOM 4112 C C . GLY A 1 506 ? 4.555 8.417 -44.735 1.00 83.75 506 GLY A C 1
ATOM 4113 O O . GLY A 1 506 ? 5.286 9.404 -44.740 1.00 83.75 506 GLY A O 1
ATOM 4114 N N . GLN A 1 507 ? 4.403 7.654 -43.648 1.00 87.38 507 GLN A N 1
ATOM 4115 C CA . GLN A 1 507 ? 5.241 7.805 -42.456 1.00 87.38 507 GLN A CA 1
ATOM 4116 C C . GLN A 1 507 ? 6.596 7.151 -42.707 1.00 87.38 507 GLN A C 1
ATOM 4118 O O . GLN A 1 507 ? 6.649 6.106 -43.355 1.00 87.38 507 GLN A O 1
ATOM 4123 N N . THR A 1 508 ? 7.662 7.719 -42.139 1.00 89.19 508 THR A N 1
ATOM 4124 C CA . THR A 1 508 ? 9.033 7.212 -42.289 1.00 89.19 508 THR A CA 1
ATOM 4125 C C . THR A 1 508 ? 9.704 7.034 -40.929 1.00 89.19 508 THR A C 1
ATOM 4127 O O . THR A 1 508 ? 9.757 7.962 -40.119 1.00 89.19 508 THR A O 1
ATOM 4130 N N . VAL A 1 509 ? 10.251 5.839 -40.710 1.00 91.88 509 VAL A N 1
ATOM 4131 C CA . VAL A 1 509 ? 11.137 5.480 -39.600 1.00 91.88 509 VAL A CA 1
ATOM 4132 C C . VAL A 1 509 ? 12.555 5.368 -40.134 1.00 91.88 509 VAL A C 1
ATOM 4134 O O . VAL A 1 509 ? 12.834 4.605 -41.056 1.00 91.88 509 VAL A O 1
ATOM 4137 N N . TYR A 1 510 ? 13.471 6.098 -39.525 1.00 93.50 510 TYR A N 1
ATOM 4138 C CA . TYR A 1 510 ? 14.888 6.037 -39.822 1.00 93.50 510 TYR A CA 1
ATOM 4139 C C . TYR A 1 510 ? 15.571 5.001 -38.936 1.00 93.50 510 TYR A C 1
ATOM 4141 O O . TYR A 1 510 ? 15.375 4.987 -37.723 1.00 93.50 510 TYR A O 1
ATOM 4149 N N . LEU A 1 511 ? 16.391 4.147 -39.539 1.00 94.56 511 LEU A N 1
ATOM 4150 C CA . LEU A 1 511 ? 17.157 3.103 -38.866 1.00 94.56 511 LEU A CA 1
ATOM 4151 C C . LEU A 1 511 ? 18.643 3.307 -39.149 1.00 94.56 511 LEU A C 1
ATOM 4153 O O . LEU A 1 511 ? 19.053 3.295 -40.307 1.00 94.56 511 LEU A O 1
ATOM 4157 N N . LEU A 1 512 ? 19.448 3.468 -38.100 1.00 94.44 512 LEU A N 1
ATOM 4158 C CA . LEU A 1 512 ? 20.883 3.725 -38.190 1.00 94.44 512 LEU A CA 1
ATOM 4159 C C . LEU A 1 512 ? 21.681 2.704 -37.375 1.00 94.44 512 LEU A C 1
ATOM 4161 O O . LEU A 1 512 ? 21.613 2.675 -36.145 1.00 94.44 512 LEU A O 1
ATOM 4165 N N . GLU A 1 513 ? 22.504 1.930 -38.070 1.00 94.50 513 GLU A N 1
ATOM 4166 C CA . GLU A 1 513 ? 23.506 1.035 -37.500 1.00 94.50 513 GLU A CA 1
ATOM 4167 C C . GLU A 1 513 ? 24.904 1.529 -37.878 1.00 94.50 513 GLU A C 1
ATOM 4169 O O . GLU A 1 513 ? 25.178 1.839 -39.038 1.00 94.50 513 GLU A O 1
ATOM 4174 N N . ILE A 1 514 ? 25.810 1.584 -36.903 1.00 91.88 514 ILE A N 1
ATOM 4175 C CA . ILE A 1 514 ? 27.180 2.063 -37.099 1.00 91.88 514 ILE A CA 1
ATOM 4176 C C . ILE A 1 514 ? 28.144 0.921 -36.827 1.00 91.88 514 ILE A C 1
ATOM 4178 O O . ILE A 1 514 ? 28.087 0.278 -35.779 1.00 91.88 514 ILE A O 1
ATOM 4182 N N . GLU A 1 515 ? 29.090 0.730 -37.736 1.00 88.38 515 GLU A N 1
ATOM 4183 C CA . GLU A 1 515 ? 30.129 -0.274 -37.591 1.00 88.38 515 GLU A CA 1
ATOM 4184 C C . GLU A 1 515 ? 30.940 -0.040 -36.316 1.00 88.38 515 GLU A C 1
ATOM 4186 O O . GLU A 1 515 ? 31.468 1.052 -36.078 1.00 88.38 515 GLU A O 1
ATOM 4191 N N . GLY A 1 516 ? 31.059 -1.076 -35.488 1.00 83.06 516 GLY A N 1
ATOM 4192 C CA . GLY A 1 516 ? 31.900 -1.027 -34.300 1.00 83.06 516 GLY A CA 1
ATOM 4193 C C . GLY A 1 516 ? 33.392 -1.150 -34.620 1.00 83.06 516 GLY A C 1
ATOM 4194 O O . GLY A 1 516 ? 33.800 -1.567 -35.700 1.00 83.06 516 GLY A O 1
ATOM 4195 N N . LYS A 1 517 ? 34.234 -0.779 -33.656 1.00 78.12 517 LYS A N 1
ATOM 4196 C CA . LYS A 1 517 ? 35.695 -0.919 -33.726 1.00 78.12 517 LYS A CA 1
ATOM 4197 C C . LYS A 1 517 ? 36.173 -1.648 -32.478 1.00 78.12 517 LYS A C 1
ATOM 4199 O O . LYS A 1 517 ? 35.961 -1.154 -31.373 1.00 78.12 517 LYS A O 1
ATOM 4204 N N . GLU A 1 518 ? 36.828 -2.793 -32.657 1.00 73.00 518 GLU A N 1
ATOM 4205 C CA . GLU A 1 518 ? 37.335 -3.628 -31.557 1.00 73.00 518 GLU A CA 1
ATOM 4206 C C . GLU A 1 518 ? 36.227 -3.963 -30.537 1.00 73.00 518 GLU A C 1
ATOM 4208 O O . GLU A 1 518 ? 35.217 -4.556 -30.903 1.00 73.00 518 GLU A O 1
ATOM 4213 N N . LYS A 1 519 ? 36.384 -3.564 -29.265 1.00 66.62 519 LYS A N 1
ATOM 4214 C CA . LYS A 1 519 ? 35.399 -3.771 -28.188 1.00 66.62 519 LYS A CA 1
ATOM 4215 C C . LYS A 1 519 ? 34.314 -2.685 -28.125 1.00 66.62 519 LYS A C 1
ATOM 4217 O O . LYS A 1 519 ? 33.461 -2.725 -27.240 1.00 66.62 519 LYS A O 1
ATOM 4222 N N . VAL A 1 520 ? 34.345 -1.695 -29.020 1.00 66.69 520 VAL A N 1
ATOM 4223 C CA . VAL A 1 520 ? 33.414 -0.559 -29.030 1.00 66.69 520 VAL A CA 1
ATOM 4224 C C . VAL A 1 520 ? 32.376 -0.758 -30.131 1.00 66.69 520 VAL A C 1
ATOM 4226 O O . VAL A 1 520 ? 32.658 -0.543 -31.309 1.00 66.69 520 VAL A O 1
ATOM 4229 N N . GLY A 1 521 ? 31.167 -1.163 -29.740 1.00 76.06 521 GLY A N 1
ATOM 4230 C CA . GLY A 1 521 ? 29.998 -1.240 -30.619 1.00 76.06 521 GLY A C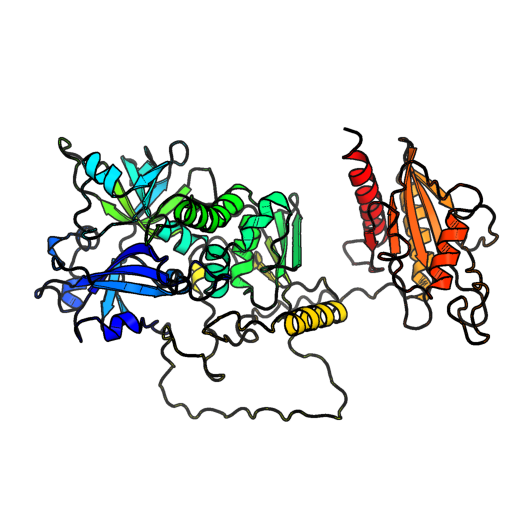A 1
ATOM 4231 C C . GLY A 1 521 ? 29.012 -0.102 -30.360 1.00 76.06 521 GLY A C 1
ATOM 4232 O O . GLY A 1 521 ? 28.983 0.464 -29.265 1.00 76.06 521 GLY A O 1
ATOM 4233 N N . PHE A 1 522 ? 28.183 0.204 -31.353 1.00 80.25 522 PHE A N 1
ATOM 4234 C CA . PHE A 1 522 ? 27.040 1.102 -31.200 1.00 80.25 522 PHE A CA 1
ATOM 4235 C C . PHE A 1 522 ? 25.759 0.294 -30.987 1.00 80.25 522 PHE A C 1
ATOM 4237 O O . PHE A 1 522 ? 25.730 -0.915 -31.221 1.00 80.25 522 PHE A O 1
ATOM 4244 N N . SER A 1 523 ? 24.728 0.959 -30.467 1.00 84.38 523 SER A N 1
ATOM 4245 C CA . SER A 1 523 ? 23.370 0.409 -30.486 1.00 84.38 523 SER A CA 1
ATOM 4246 C C . SER A 1 523 ? 22.747 0.684 -31.850 1.00 84.38 523 SER A C 1
ATOM 4248 O O . SER A 1 523 ? 23.137 1.648 -32.510 1.00 84.38 523 SER A O 1
ATOM 4250 N N . LEU A 1 524 ? 21.773 -0.131 -32.240 1.00 88.75 524 LEU A N 1
ATOM 4251 C CA . LEU A 1 524 ? 20.931 0.159 -33.393 1.00 88.75 524 LEU A CA 1
ATOM 4252 C C . LEU A 1 524 ? 19.991 1.303 -33.015 1.00 88.75 524 LEU A C 1
ATOM 4254 O O . LEU A 1 524 ? 19.263 1.176 -32.033 1.00 88.75 524 LEU A O 1
ATOM 4258 N N . PHE A 1 525 ? 19.991 2.402 -33.760 1.00 90.88 525 PHE A N 1
ATOM 4259 C CA . PHE A 1 525 ? 19.107 3.539 -33.503 1.00 90.88 525 PHE A CA 1
ATOM 4260 C C . PHE A 1 525 ? 17.896 3.497 -34.432 1.00 90.88 525 PHE A C 1
ATOM 4262 O O . PHE A 1 525 ? 18.055 3.277 -35.631 1.00 90.88 525 PHE A O 1
ATOM 4269 N N . LEU A 1 526 ? 16.704 3.736 -33.885 1.00 91.94 526 LEU A N 1
ATOM 4270 C CA . LEU A 1 526 ? 15.469 3.940 -34.640 1.00 91.94 526 LEU A CA 1
ATOM 4271 C C . LEU A 1 526 ? 14.851 5.277 -34.236 1.00 91.94 526 LEU A C 1
ATOM 4273 O O . LEU A 1 526 ? 14.788 5.571 -33.043 1.00 91.94 526 LEU A O 1
ATOM 4277 N N . PHE A 1 527 ? 14.428 6.086 -35.204 1.00 90.56 527 PHE A N 1
ATOM 4278 C CA . PHE A 1 527 ? 13.853 7.405 -34.935 1.00 90.56 527 PHE A CA 1
ATOM 4279 C C . PHE A 1 527 ? 12.887 7.879 -36.024 1.00 90.56 527 PHE A C 1
ATOM 4281 O O . PHE A 1 527 ? 13.004 7.486 -37.181 1.00 90.56 527 PHE A O 1
ATOM 4288 N N . GLY A 1 528 ? 11.910 8.706 -35.653 1.00 85.25 528 GLY A N 1
ATOM 4289 C CA . GLY A 1 528 ? 10.900 9.261 -36.557 1.00 85.25 528 GLY A CA 1
ATOM 4290 C C . GLY A 1 528 ? 11.299 10.622 -37.139 1.00 85.25 528 GLY A C 1
ATOM 4291 O O . GLY A 1 528 ? 11.974 11.424 -36.489 1.00 85.25 528 GLY A O 1
ATOM 4292 N N . GLY A 1 529 ? 10.882 10.898 -38.377 1.00 68.88 529 GLY A N 1
ATOM 4293 C CA . GLY A 1 529 ? 11.040 12.216 -39.009 1.00 68.88 529 GLY A CA 1
ATOM 4294 C C . GLY A 1 529 ? 9.941 13.213 -38.613 1.00 68.88 529 GLY A C 1
ATOM 4295 O O . GLY A 1 529 ? 8.769 12.853 -38.583 1.00 68.88 529 GLY A O 1
ATOM 4296 N N . TYR A 1 530 ? 10.307 14.477 -38.362 1.00 59.28 530 TYR A N 1
ATOM 4297 C CA . TYR A 1 530 ? 9.369 15.592 -38.139 1.00 59.28 530 TYR A CA 1
ATOM 4298 C C . TYR A 1 530 ? 8.992 16.299 -39.458 1.00 59.28 530 TYR A C 1
ATOM 4300 O O . TYR A 1 530 ? 9.779 16.313 -40.411 1.00 59.28 530 TYR A O 1
ATOM 4308 N N . GLN A 1 531 ? 7.821 16.955 -39.502 1.00 52.94 531 GLN A N 1
ATOM 4309 C CA . GLN A 1 531 ? 7.377 17.795 -40.625 1.00 52.94 531 GLN A CA 1
ATOM 4310 C C . GLN A 1 531 ? 8.426 18.874 -40.971 1.00 52.94 531 GLN A C 1
ATOM 4312 O O . GLN A 1 531 ? 8.554 19.886 -40.285 1.00 52.94 531 GLN A O 1
ATOM 4317 N N . GLY A 1 532 ? 9.178 18.664 -42.057 1.00 54.84 532 GLY A N 1
ATOM 4318 C CA . GLY A 1 532 ? 10.095 19.654 -42.639 1.00 54.84 532 GLY A CA 1
ATOM 4319 C C . GLY A 1 532 ? 11.583 19.286 -42.655 1.00 54.84 532 GLY A C 1
ATOM 4320 O O . GLY A 1 532 ? 12.366 20.028 -43.242 1.00 54.84 532 GLY A O 1
ATOM 4321 N N . ARG A 1 533 ? 12.001 18.156 -42.067 1.00 60.00 533 ARG A N 1
ATOM 4322 C CA . ARG A 1 533 ? 13.340 17.581 -42.301 1.00 60.00 533 ARG A CA 1
ATOM 4323 C C . ARG A 1 533 ? 13.199 16.160 -42.818 1.00 60.00 533 ARG A C 1
ATOM 4325 O O . ARG A 1 533 ? 13.229 15.208 -42.044 1.00 60.00 533 ARG A O 1
ATOM 4332 N N . ASN A 1 534 ? 13.067 16.030 -44.133 1.00 67.12 534 ASN A N 1
ATOM 4333 C CA . ASN A 1 534 ? 13.225 14.734 -44.762 1.00 67.12 534 ASN A CA 1
ATOM 4334 C C . ASN A 1 534 ? 14.726 14.456 -44.961 1.00 67.12 534 ASN A C 1
ATOM 4336 O O . ASN A 1 534 ? 15.412 15.177 -45.688 1.00 67.12 534 ASN A O 1
ATOM 4340 N N . LEU A 1 535 ? 15.256 13.427 -44.294 1.00 78.50 535 LEU A N 1
ATOM 4341 C CA . LEU A 1 535 ? 16.652 13.008 -44.472 1.00 78.50 535 LEU A CA 1
ATOM 4342 C C . LEU A 1 535 ? 16.933 12.412 -45.857 1.00 78.50 535 LEU A C 1
ATOM 4344 O O . LEU A 1 535 ? 18.107 12.280 -46.220 1.00 78.50 535 LEU A O 1
ATOM 4348 N N . ASP A 1 536 ? 15.876 12.128 -46.618 1.00 66.44 536 ASP A N 1
ATOM 4349 C CA . ASP A 1 536 ? 15.911 11.648 -47.997 1.00 66.44 536 ASP A CA 1
ATOM 4350 C C . ASP A 1 536 ? 16.240 12.785 -48.990 1.00 66.44 536 ASP A C 1
ATOM 4352 O O . ASP A 1 536 ? 16.570 12.526 -50.149 1.00 66.44 536 ASP A O 1
ATOM 4356 N N . GLU A 1 537 ? 16.199 14.055 -48.555 1.00 67.31 537 GLU A N 1
ATOM 4357 C CA . GLU A 1 537 ? 16.649 15.201 -49.352 1.00 67.31 537 GLU A CA 1
ATOM 4358 C C . GLU A 1 537 ? 18.181 15.254 -49.462 1.00 67.31 537 GLU A C 1
ATOM 4360 O O . GLU A 1 537 ? 18.907 14.853 -48.552 1.00 67.31 537 GLU A O 1
ATOM 4365 N N . SER A 1 538 ? 18.670 15.807 -50.581 1.00 59.22 538 SER A N 1
ATOM 4366 C CA . SER A 1 538 ? 20.014 15.607 -51.166 1.00 59.22 538 SER A CA 1
ATOM 4367 C C . SER A 1 538 ? 21.256 15.660 -50.252 1.00 59.22 538 SER A C 1
ATOM 4369 O O . SER A 1 538 ? 22.306 15.186 -50.674 1.00 59.22 538 SER A O 1
ATOM 4371 N N . ASN A 1 539 ? 21.180 16.175 -49.019 1.00 73.38 539 ASN A N 1
ATOM 4372 C CA . ASN A 1 539 ? 22.291 16.165 -48.058 1.00 73.38 539 ASN A CA 1
ATOM 4373 C C . ASN A 1 539 ? 21.897 15.899 -46.589 1.00 73.38 539 ASN A C 1
ATOM 4375 O O . ASN A 1 539 ? 22.767 15.978 -45.718 1.00 73.38 539 ASN A O 1
ATOM 4379 N N . GLY A 1 540 ? 20.634 15.583 -46.279 1.00 84.69 540 GLY A N 1
ATOM 4380 C CA . GLY A 1 540 ? 20.156 15.442 -44.896 1.00 84.69 540 GLY A CA 1
ATOM 4381 C C . GLY A 1 540 ? 20.879 14.329 -44.135 1.00 84.69 540 GLY A C 1
ATOM 4382 O O . GLY A 1 540 ? 21.584 14.586 -43.156 1.00 84.69 540 GLY A O 1
ATOM 4383 N N . ALA A 1 541 ? 20.776 13.095 -44.633 1.00 87.69 541 ALA A N 1
ATOM 4384 C CA . ALA A 1 541 ? 21.439 11.934 -44.035 1.00 87.69 541 ALA A CA 1
ATOM 4385 C C . ALA A 1 541 ? 22.968 12.081 -43.979 1.00 87.69 541 ALA A C 1
ATOM 4387 O O . ALA A 1 541 ? 23.600 11.753 -42.974 1.00 87.69 541 ALA A O 1
ATOM 4388 N N . ARG A 1 542 ? 23.567 12.645 -45.034 1.00 88.19 542 ARG A N 1
ATOM 4389 C CA . ARG A 1 542 ? 25.010 12.907 -45.108 1.00 88.19 542 ARG A CA 1
ATOM 4390 C C . ARG A 1 542 ? 25.472 13.881 -44.020 1.00 88.19 542 ARG A C 1
ATOM 4392 O O . ARG A 1 542 ? 26.477 13.629 -43.358 1.00 88.19 542 ARG A O 1
ATOM 4399 N N . SER A 1 543 ? 24.719 14.961 -43.798 1.00 87.94 543 SER A N 1
ATOM 4400 C CA . SER A 1 543 ? 24.979 15.936 -42.731 1.00 87.94 543 SER A CA 1
ATOM 4401 C C . SER A 1 543 ? 24.888 15.295 -41.345 1.00 87.94 543 SER A C 1
ATOM 4403 O O . SER A 1 543 ? 25.760 15.519 -40.505 1.00 87.94 543 SER A O 1
ATOM 4405 N N . LEU A 1 544 ? 23.891 14.433 -41.121 1.00 90.44 544 LEU A N 1
ATOM 4406 C CA . LEU A 1 544 ? 23.735 13.709 -39.860 1.00 90.44 544 LEU A CA 1
ATOM 4407 C C . LEU A 1 544 ? 24.942 12.804 -39.574 1.00 90.44 544 LEU A C 1
ATOM 4409 O O . LEU A 1 544 ? 25.551 12.897 -38.509 1.00 90.44 544 LEU A O 1
ATOM 4413 N N . LEU A 1 545 ? 25.350 11.984 -40.546 1.00 90.69 545 LEU A N 1
ATOM 4414 C CA . LEU A 1 545 ? 26.521 11.110 -40.410 1.00 90.69 545 LEU A CA 1
ATOM 4415 C C . LEU A 1 545 ? 27.809 11.915 -40.181 1.00 90.69 545 LEU A C 1
ATOM 4417 O O . LEU A 1 545 ? 28.642 11.533 -39.355 1.00 90.69 545 LEU A O 1
ATOM 4421 N N . PHE A 1 546 ? 27.948 13.073 -40.832 1.00 90.31 546 PHE A N 1
ATOM 4422 C CA . PHE A 1 546 ? 29.061 13.990 -40.589 1.00 90.31 546 PHE A CA 1
ATOM 4423 C C . PHE A 1 546 ? 29.062 14.538 -39.154 1.00 90.31 546 PHE A C 1
ATOM 4425 O O . PHE A 1 546 ? 30.119 14.614 -38.526 1.00 90.31 546 PHE A O 1
ATOM 4432 N N . GLN A 1 547 ? 27.901 14.887 -38.593 1.00 89.56 547 GLN A N 1
ATOM 4433 C CA . GLN A 1 547 ? 27.792 15.329 -37.197 1.00 89.56 547 GLN A CA 1
ATOM 4434 C C . GLN A 1 547 ? 28.162 14.219 -36.210 1.00 89.56 547 GLN A C 1
ATOM 4436 O O . GLN A 1 547 ? 28.863 14.484 -35.228 1.00 89.56 547 GLN A O 1
ATOM 4441 N N . ILE A 1 548 ? 27.755 12.976 -36.479 1.00 92.12 548 ILE A N 1
ATOM 4442 C CA . ILE A 1 548 ? 28.151 11.811 -35.676 1.00 92.12 548 ILE A CA 1
ATOM 4443 C C . ILE A 1 548 ? 29.674 11.652 -35.695 1.00 92.12 548 ILE A C 1
ATOM 4445 O O . ILE A 1 548 ? 30.292 11.548 -34.631 1.00 92.12 548 ILE A O 1
ATOM 4449 N N . ALA A 1 549 ? 30.295 11.714 -36.877 1.00 90.38 549 ALA A N 1
ATOM 4450 C CA . ALA A 1 549 ? 31.749 11.669 -37.001 1.00 90.38 549 ALA A CA 1
ATOM 4451 C C . ALA A 1 549 ? 32.420 12.833 -36.269 1.00 90.38 549 ALA A C 1
ATOM 4453 O O . ALA A 1 549 ? 33.366 12.633 -35.501 1.00 90.38 549 ALA A O 1
ATOM 4454 N N . ASN A 1 550 ? 31.909 14.054 -36.415 1.00 89.00 550 ASN A N 1
ATOM 4455 C CA . ASN A 1 550 ? 32.468 15.225 -35.746 1.00 89.00 550 ASN A CA 1
ATOM 4456 C C . ASN A 1 550 ? 32.450 15.100 -34.214 1.00 89.00 550 ASN A C 1
ATOM 4458 O O . ASN A 1 550 ? 33.361 15.594 -33.545 1.00 89.00 550 ASN A O 1
ATOM 4462 N N . ASN A 1 551 ? 31.478 14.373 -33.666 1.00 88.12 551 ASN A N 1
ATOM 4463 C CA . ASN A 1 551 ? 31.382 14.062 -32.242 1.00 88.12 551 ASN A CA 1
ATOM 4464 C C . ASN A 1 551 ? 32.076 12.750 -31.838 1.00 88.12 551 ASN A C 1
ATOM 4466 O O . ASN A 1 551 ? 31.981 12.341 -30.681 1.00 88.12 551 ASN A O 1
ATOM 4470 N N . SER A 1 552 ? 32.785 12.085 -32.753 1.00 87.94 552 SER A N 1
ATOM 4471 C CA . SER A 1 552 ? 33.406 10.773 -32.525 1.00 87.94 552 SER A CA 1
ATOM 4472 C C . SER A 1 552 ? 32.404 9.739 -31.990 1.00 87.94 552 SER A C 1
ATOM 4474 O O . SER A 1 552 ? 32.721 8.971 -31.080 1.00 87.94 552 SER A O 1
ATOM 4476 N N . GLY A 1 553 ? 31.165 9.761 -32.492 1.00 83.25 553 GLY A N 1
ATOM 4477 C CA . GLY A 1 553 ? 30.090 8.869 -32.050 1.00 83.25 553 GLY A CA 1
ATOM 4478 C C . GLY A 1 553 ? 29.572 9.129 -30.630 1.00 83.25 553 GLY A C 1
ATOM 4479 O O . GLY A 1 553 ? 28.761 8.351 -30.132 1.00 83.25 553 GLY A O 1
ATOM 4480 N N . ASN A 1 554 ? 30.013 10.198 -29.960 1.00 80.06 554 ASN A N 1
ATOM 4481 C CA . ASN A 1 554 ? 29.545 10.533 -28.618 1.00 80.06 554 ASN A CA 1
ATOM 4482 C C . ASN A 1 554 ? 28.219 11.292 -28.664 1.00 80.06 554 ASN A C 1
ATOM 4484 O O . ASN A 1 554 ? 28.076 12.271 -29.394 1.00 80.06 554 ASN A O 1
ATOM 4488 N N . GLY A 1 555 ? 27.274 10.885 -27.815 1.00 82.12 555 GLY A N 1
ATOM 4489 C CA . GLY A 1 555 ? 25.993 11.576 -27.669 1.00 82.12 555 GLY A CA 1
ATOM 4490 C C . GLY A 1 555 ? 25.106 11.493 -28.910 1.00 82.12 555 GLY A C 1
ATOM 4491 O O . GLY A 1 555 ? 24.411 12.455 -29.201 1.00 82.12 555 GLY A O 1
ATOM 4492 N N . ILE A 1 556 ? 25.119 10.372 -29.645 1.00 84.75 556 ILE A N 1
ATOM 4493 C CA . ILE A 1 556 ? 24.284 10.204 -30.848 1.00 84.75 556 ILE A CA 1
ATOM 4494 C C . ILE A 1 556 ? 22.814 10.491 -30.522 1.00 84.75 556 ILE A C 1
ATOM 4496 O O . ILE A 1 556 ? 22.237 11.395 -31.111 1.00 84.75 556 ILE A O 1
ATOM 4500 N N . ALA A 1 557 ? 22.244 9.822 -29.515 1.00 81.44 557 ALA A N 1
ATOM 4501 C CA . ALA A 1 557 ? 20.862 10.065 -29.100 1.00 81.44 557 ALA A CA 1
ATOM 4502 C C . ALA A 1 557 ? 20.646 11.484 -28.537 1.00 81.44 557 ALA A C 1
ATOM 4504 O O . ALA A 1 557 ? 19.746 12.193 -28.962 1.00 81.44 557 ALA A O 1
ATOM 4505 N N . SER A 1 558 ? 21.488 11.924 -27.597 1.00 77.31 558 SER A N 1
ATOM 4506 C CA . SER A 1 558 ? 21.236 13.150 -26.825 1.00 77.31 558 SER A CA 1
ATOM 4507 C C . SER A 1 558 ? 21.686 14.453 -27.488 1.00 77.31 558 SER A C 1
ATOM 4509 O O . SER A 1 558 ? 21.282 15.521 -27.036 1.00 77.31 558 SER A O 1
ATOM 4511 N N . LYS A 1 559 ? 22.540 14.398 -28.516 1.00 80.81 559 LYS A N 1
ATOM 4512 C CA . LYS A 1 559 ? 23.136 15.584 -29.157 1.00 80.81 559 LYS A CA 1
ATOM 4513 C C . LYS A 1 559 ? 22.976 15.633 -30.669 1.00 80.81 559 LYS A C 1
ATOM 4515 O O . LYS A 1 559 ? 23.047 16.723 -31.217 1.00 80.81 559 LYS A O 1
ATOM 4520 N N . VAL A 1 560 ? 22.863 14.484 -31.337 1.00 83.88 560 VAL A N 1
ATOM 4521 C CA . VAL A 1 560 ? 22.793 14.427 -32.809 1.00 83.88 560 VAL A CA 1
ATOM 4522 C C . VAL A 1 560 ? 21.378 14.120 -33.284 1.00 83.88 560 VAL A C 1
ATOM 4524 O O . VAL A 1 560 ? 20.916 14.692 -34.265 1.00 83.88 560 VAL A O 1
ATOM 4527 N N . LEU A 1 561 ? 20.681 13.236 -32.573 1.00 85.69 561 LEU A N 1
ATOM 4528 C CA . LEU A 1 561 ? 19.301 12.858 -32.859 1.00 85.69 561 LEU A CA 1
ATOM 4529 C C . LEU A 1 561 ? 18.280 13.652 -32.032 1.00 85.69 561 LEU A C 1
ATOM 4531 O O . LEU A 1 561 ? 17.092 13.411 -32.169 1.00 85.69 561 LEU A O 1
ATOM 4535 N N . ASN A 1 562 ? 18.717 14.599 -31.198 1.00 80.94 562 ASN A N 1
ATOM 4536 C CA . ASN A 1 562 ? 17.853 15.378 -30.300 1.00 80.94 562 ASN A CA 1
ATOM 4537 C C . ASN A 1 562 ? 16.762 16.188 -31.027 1.00 80.94 562 ASN A C 1
ATOM 4539 O O . ASN A 1 562 ? 15.745 16.508 -30.421 1.00 80.94 562 ASN A O 1
ATOM 4543 N N . ASP A 1 563 ? 16.992 16.520 -32.298 1.00 73.25 563 ASP A N 1
ATOM 4544 C CA . ASP A 1 563 ? 16.043 17.220 -33.167 1.00 73.25 563 ASP A CA 1
ATOM 4545 C C . ASP A 1 563 ? 15.014 16.271 -33.828 1.00 73.25 563 ASP A C 1
ATOM 4547 O O . ASP A 1 563 ? 14.134 16.740 -34.552 1.00 73.25 563 ASP A O 1
ATOM 4551 N N . PHE A 1 564 ? 15.134 14.952 -33.637 1.00 79.06 564 PHE A N 1
ATOM 4552 C CA . PHE A 1 564 ? 14.224 13.936 -34.175 1.00 79.06 564 PHE A CA 1
ATOM 4553 C C . PHE A 1 564 ? 13.248 13.455 -33.103 1.00 79.06 564 PHE A C 1
ATOM 4555 O O . PHE A 1 564 ? 13.565 13.422 -31.913 1.00 79.06 564 PHE A O 1
ATOM 4562 N N . GLU A 1 565 ? 12.054 13.052 -33.529 1.00 67.19 565 GLU A N 1
ATOM 4563 C CA . GLU A 1 565 ? 11.068 12.483 -32.616 1.00 67.19 565 GLU A CA 1
ATOM 4564 C C . GLU A 1 565 ? 11.339 10.988 -32.391 1.00 67.19 565 GLU A C 1
ATOM 4566 O O . GLU A 1 565 ? 11.825 10.285 -33.277 1.00 67.19 565 GLU A O 1
ATOM 4571 N N . PHE A 1 566 ? 10.997 10.500 -31.197 1.00 63.81 566 PHE A N 1
ATOM 4572 C CA . PHE A 1 566 ? 11.014 9.076 -30.836 1.00 63.81 566 PHE A CA 1
ATOM 4573 C C . PHE A 1 566 ? 12.356 8.377 -31.070 1.00 63.81 566 PHE A C 1
ATOM 4575 O O . PHE A 1 566 ? 12.494 7.544 -31.956 1.00 63.81 566 PHE A O 1
ATOM 4582 N N . ILE A 1 567 ? 13.357 8.674 -30.243 1.00 73.44 567 ILE A N 1
ATOM 4583 C CA . ILE A 1 567 ? 14.653 7.996 -30.323 1.00 73.44 567 ILE A CA 1
ATOM 4584 C C . ILE A 1 567 ? 14.587 6.696 -29.519 1.00 73.44 567 ILE A C 1
ATOM 4586 O O . ILE A 1 567 ? 14.597 6.715 -28.288 1.00 73.44 567 ILE A O 1
ATOM 4590 N N . SER A 1 568 ? 14.572 5.564 -30.213 1.00 77.31 568 SER A N 1
ATOM 4591 C CA . SER A 1 568 ? 14.730 4.239 -29.618 1.00 77.31 568 SER A CA 1
ATOM 4592 C C . SER A 1 568 ? 16.110 3.673 -29.942 1.00 77.31 568 SER A C 1
ATOM 4594 O O . SER A 1 568 ? 16.678 3.928 -31.006 1.00 77.31 568 SER A O 1
ATOM 4596 N N . SER A 1 569 ? 16.677 2.901 -29.013 1.00 81.06 569 SER A N 1
ATOM 4597 C CA . SER A 1 569 ? 17.936 2.188 -29.238 1.00 81.06 569 SER A CA 1
ATOM 4598 C C . SER A 1 569 ? 17.784 0.709 -28.899 1.00 81.06 569 SER A C 1
ATOM 4600 O O . SER A 1 569 ? 17.279 0.361 -27.832 1.00 81.06 569 SER A O 1
ATOM 4602 N N . LEU A 1 570 ? 18.222 -0.166 -29.804 1.00 79.38 570 LEU A N 1
ATOM 4603 C CA . LEU A 1 570 ? 18.108 -1.616 -29.686 1.00 79.38 570 LEU A CA 1
ATOM 4604 C C . LEU A 1 570 ? 19.498 -2.257 -29.542 1.00 79.38 570 LEU A C 1
ATOM 4606 O O . LEU A 1 570 ? 20.435 -1.935 -30.273 1.00 79.38 570 LEU A O 1
ATOM 4610 N N . LYS A 1 571 ? 19.629 -3.198 -28.597 1.00 79.69 571 LYS A N 1
ATOM 4611 C CA . LYS A 1 571 ? 20.840 -4.021 -28.412 1.00 79.69 571 LYS A CA 1
ATOM 4612 C C . LYS A 1 571 ? 20.828 -5.252 -29.329 1.00 79.69 571 LYS A C 1
ATOM 4614 O O . LYS A 1 571 ? 19.805 -5.934 -29.418 1.00 79.69 571 LYS A O 1
ATOM 4619 N N . HIS A 1 572 ? 21.980 -5.598 -29.907 1.00 76.56 572 HIS A N 1
ATOM 4620 C CA . HIS A 1 572 ? 22.192 -6.745 -30.811 1.00 76.56 572 HIS A CA 1
ATOM 4621 C C . HIS A 1 572 ? 22.312 -8.084 -30.071 1.00 76.56 572 HIS A C 1
ATOM 4623 O O . HIS A 1 572 ? 23.404 -8.619 -29.892 1.00 76.56 572 HIS A O 1
ATOM 4629 N N . ILE A 1 573 ? 21.174 -8.600 -29.614 1.00 73.12 573 ILE A N 1
ATOM 4630 C CA . ILE A 1 573 ? 21.052 -9.886 -28.913 1.00 73.12 573 ILE A CA 1
ATOM 4631 C C . ILE A 1 573 ? 19.978 -10.703 -29.645 1.00 73.12 573 ILE A C 1
ATOM 4633 O O . ILE A 1 573 ? 18.948 -10.144 -30.031 1.00 73.12 573 ILE A O 1
ATOM 4637 N N . ALA A 1 574 ? 20.213 -11.992 -29.856 1.00 57.66 574 ALA A N 1
ATOM 4638 C CA . ALA A 1 574 ? 19.191 -12.955 -30.271 1.00 57.66 574 ALA A CA 1
ATOM 4639 C C . ALA A 1 574 ? 18.964 -13.916 -29.100 1.00 57.66 574 ALA A C 1
ATOM 4641 O O . ALA A 1 574 ? 19.931 -14.199 -28.408 1.00 57.66 574 ALA A O 1
ATOM 4642 N N . THR A 1 575 ? 17.745 -14.387 -28.849 1.00 55.25 575 THR A N 1
ATOM 4643 C CA . THR A 1 575 ? 17.494 -15.455 -27.862 1.00 55.25 575 THR A CA 1
ATOM 4644 C C . THR A 1 575 ? 16.852 -16.660 -28.544 1.00 55.25 575 THR A C 1
ATOM 4646 O O . THR A 1 575 ? 16.385 -16.545 -29.678 1.00 55.25 575 THR A O 1
ATOM 4649 N N . ASP A 1 576 ? 16.818 -17.804 -27.855 1.00 48.50 576 ASP A N 1
ATOM 4650 C CA . ASP A 1 576 ? 16.204 -19.037 -28.372 1.00 48.50 576 ASP A CA 1
ATOM 4651 C C . ASP A 1 576 ? 14.700 -18.866 -28.685 1.00 48.50 576 ASP A C 1
ATOM 4653 O O . ASP A 1 576 ? 14.182 -19.525 -29.584 1.00 48.50 576 ASP A O 1
ATOM 4657 N N . ASP A 1 577 ? 14.032 -17.917 -28.013 1.00 47.38 577 ASP A N 1
ATOM 4658 C CA . ASP A 1 577 ? 12.588 -17.657 -28.125 1.00 47.38 577 ASP A CA 1
ATOM 4659 C C . ASP A 1 577 ? 12.230 -16.321 -28.820 1.00 47.38 577 ASP A C 1
ATOM 4661 O O . ASP A 1 577 ? 11.057 -16.051 -29.079 1.00 47.38 577 ASP A O 1
ATOM 4665 N N . ASP A 1 578 ? 13.210 -15.456 -29.111 1.00 62.28 578 ASP A N 1
ATOM 4666 C CA . ASP A 1 578 ? 12.997 -14.112 -29.674 1.00 62.28 578 ASP A CA 1
ATOM 4667 C C . ASP A 1 578 ? 14.106 -13.784 -30.679 1.00 62.28 578 ASP A C 1
ATOM 4669 O O . ASP A 1 578 ? 15.223 -13.366 -30.334 1.00 62.28 578 ASP A O 1
ATOM 4673 N N . SER A 1 579 ? 13.803 -14.001 -31.962 1.00 81.19 579 SER A N 1
ATOM 4674 C CA . SER A 1 579 ? 14.782 -13.780 -33.017 1.00 81.19 579 SER A CA 1
ATOM 4675 C C . SER A 1 579 ? 15.138 -12.296 -33.112 1.00 81.19 579 SER A C 1
ATOM 4677 O O . SER A 1 579 ? 14.307 -11.405 -32.916 1.00 81.19 579 SER A O 1
ATOM 4679 N N . PHE A 1 580 ? 16.385 -11.991 -33.481 1.00 83.19 580 PHE A N 1
ATOM 4680 C CA . PHE A 1 580 ? 16.793 -10.601 -33.702 1.00 83.19 580 PHE A CA 1
ATOM 4681 C C . PHE A 1 580 ? 15.899 -9.892 -34.740 1.00 83.19 580 PHE A C 1
ATOM 4683 O O . PHE A 1 580 ? 15.649 -8.692 -34.628 1.00 83.19 580 PHE A O 1
ATOM 4690 N N . VAL A 1 581 ? 15.347 -10.645 -35.699 1.00 87.44 581 VAL A N 1
ATOM 4691 C CA . VAL A 1 581 ? 14.389 -10.153 -36.698 1.00 87.44 581 VAL A CA 1
ATOM 4692 C C . VAL A 1 581 ? 13.099 -9.659 -36.043 1.00 87.44 581 VAL A C 1
ATOM 4694 O O . VAL A 1 581 ? 12.650 -8.554 -36.343 1.00 87.44 581 VAL A O 1
ATOM 4697 N N . ASP A 1 582 ? 12.529 -10.425 -35.116 1.00 82.12 582 ASP A N 1
ATOM 4698 C CA . ASP A 1 582 ? 11.270 -10.072 -34.447 1.00 82.12 582 ASP A CA 1
ATOM 4699 C C . ASP A 1 582 ? 11.440 -8.855 -33.528 1.00 82.12 582 ASP A C 1
ATOM 4701 O O . ASP A 1 582 ? 10.547 -8.009 -33.408 1.00 82.12 582 ASP A O 1
ATOM 4705 N N . ARG A 1 583 ? 12.625 -8.698 -32.929 1.00 81.62 583 ARG A N 1
ATOM 4706 C CA . ARG A 1 583 ? 12.985 -7.517 -32.130 1.00 81.62 583 ARG A CA 1
ATOM 4707 C C . ARG A 1 583 ? 13.088 -6.255 -32.982 1.00 81.62 583 ARG A C 1
ATOM 4709 O O . ARG A 1 583 ? 12.529 -5.223 -32.609 1.00 81.62 583 ARG A O 1
ATOM 4716 N N . VAL A 1 584 ? 13.758 -6.333 -34.134 1.00 86.50 584 VAL A N 1
ATOM 4717 C CA . VAL A 1 584 ? 13.837 -5.215 -35.092 1.00 86.50 584 VAL A CA 1
ATOM 4718 C C . VAL A 1 584 ? 12.443 -4.875 -35.628 1.00 86.50 584 VAL A C 1
ATOM 4720 O O . VAL A 1 584 ? 12.083 -3.701 -35.690 1.00 86.50 584 VAL A O 1
ATOM 4723 N N . HIS A 1 585 ? 11.617 -5.880 -35.936 1.00 89.75 585 HIS A N 1
ATOM 4724 C CA . HIS A 1 585 ? 10.244 -5.678 -36.407 1.00 89.75 585 HIS A CA 1
ATOM 4725 C C . HIS A 1 585 ? 9.377 -4.940 -35.388 1.00 89.75 585 HIS A C 1
ATOM 4727 O O . HIS A 1 585 ? 8.718 -3.958 -35.736 1.00 89.75 585 HIS A O 1
ATOM 4733 N N . ARG A 1 586 ? 9.405 -5.363 -34.119 1.00 86.69 586 ARG A N 1
ATOM 4734 C CA . ARG A 1 586 ? 8.680 -4.686 -33.035 1.00 86.69 586 ARG A CA 1
ATOM 4735 C C . ARG A 1 586 ? 9.163 -3.258 -32.824 1.00 86.69 586 ARG A C 1
ATOM 4737 O O . ARG A 1 586 ? 8.328 -2.374 -32.664 1.00 86.69 586 ARG A O 1
ATOM 4744 N N . ALA A 1 587 ? 10.474 -3.023 -32.876 1.00 84.88 587 ALA A N 1
ATOM 4745 C CA . ALA A 1 587 ? 11.030 -1.680 -32.743 1.00 84.88 587 ALA A CA 1
ATOM 4746 C C . ALA A 1 587 ? 10.534 -0.747 -33.861 1.00 84.88 587 ALA A C 1
ATOM 4748 O O . ALA A 1 587 ? 10.094 0.361 -33.571 1.00 84.88 587 ALA A O 1
ATOM 4749 N N . ILE A 1 588 ? 10.517 -1.213 -35.116 1.00 89.62 588 ILE A N 1
ATOM 4750 C CA . ILE A 1 588 ? 9.979 -0.452 -36.255 1.00 89.62 588 ILE A CA 1
ATOM 4751 C C . ILE A 1 588 ? 8.487 -0.139 -36.052 1.00 89.62 588 ILE A C 1
ATOM 4753 O O . ILE A 1 588 ? 8.076 1.011 -36.197 1.00 89.62 588 ILE A O 1
ATOM 4757 N N . ASN A 1 589 ? 7.674 -1.134 -35.677 1.00 86.62 589 ASN A N 1
ATOM 4758 C CA . ASN A 1 589 ? 6.237 -0.923 -35.458 1.00 86.62 589 ASN A CA 1
ATOM 4759 C C . ASN A 1 589 ? 5.957 0.024 -34.282 1.00 86.62 589 ASN A C 1
ATOM 4761 O O . ASN A 1 589 ? 5.007 0.795 -34.354 1.00 86.62 589 ASN A O 1
ATOM 4765 N N . SER A 1 590 ? 6.768 -0.014 -33.219 1.00 82.19 590 SER A N 1
ATOM 4766 C CA . SER A 1 590 ? 6.628 0.904 -32.082 1.00 82.19 590 SER A CA 1
ATOM 4767 C C . SER A 1 590 ? 6.756 2.354 -32.535 1.00 82.19 590 SER A C 1
ATOM 4769 O O . SER A 1 590 ? 5.882 3.156 -32.230 1.00 82.19 590 SER A O 1
ATOM 4771 N N . VAL A 1 591 ? 7.786 2.670 -33.330 1.00 84.88 591 VAL A N 1
ATOM 4772 C CA . VAL A 1 591 ? 7.983 4.037 -33.834 1.00 84.88 591 VAL A CA 1
ATOM 4773 C C . VAL A 1 591 ? 6.832 4.449 -34.762 1.00 84.88 591 VAL A C 1
ATOM 4775 O O . VAL A 1 591 ? 6.354 5.573 -34.667 1.00 84.88 591 VAL A O 1
ATOM 4778 N N . PHE A 1 592 ? 6.316 3.551 -35.611 1.00 86.56 592 PHE A N 1
ATOM 4779 C CA . PHE A 1 592 ? 5.131 3.852 -36.431 1.00 86.56 592 PHE A CA 1
ATOM 4780 C C . PHE A 1 592 ? 3.865 4.118 -35.603 1.00 86.56 592 PHE A C 1
ATOM 4782 O O . PHE A 1 592 ? 3.137 5.061 -35.898 1.00 86.56 592 PHE A O 1
ATOM 4789 N N . ASN A 1 593 ? 3.601 3.317 -34.568 1.00 82.12 593 ASN A N 1
ATOM 4790 C CA . ASN A 1 593 ? 2.431 3.498 -33.704 1.00 82.12 593 ASN A CA 1
ATOM 4791 C C . ASN A 1 593 ? 2.483 4.837 -32.955 1.00 82.12 593 ASN A C 1
ATOM 4793 O O . ASN A 1 593 ? 1.463 5.513 -32.819 1.00 82.12 593 ASN A O 1
ATOM 4797 N N . ASP A 1 594 ? 3.675 5.237 -32.518 1.00 78.31 594 ASP A N 1
ATOM 4798 C CA . ASP A 1 594 ? 3.896 6.520 -31.854 1.00 78.31 594 ASP A CA 1
ATOM 4799 C C . ASP A 1 594 ? 3.677 7.709 -32.809 1.00 78.31 594 ASP A C 1
ATOM 4801 O O . ASP A 1 594 ? 3.151 8.748 -32.400 1.00 78.31 594 ASP A O 1
ATOM 4805 N N . LEU A 1 595 ? 4.003 7.543 -34.099 1.00 73.75 595 LEU A N 1
ATOM 4806 C CA . LEU A 1 595 ? 3.682 8.514 -35.153 1.00 73.75 595 LEU A CA 1
ATOM 4807 C C . LEU A 1 595 ? 2.171 8.569 -35.469 1.00 73.75 595 LEU A C 1
ATOM 4809 O O . LEU A 1 595 ? 1.668 9.631 -35.839 1.00 73.75 595 LEU A O 1
ATOM 4813 N N . ASP A 1 596 ? 1.436 7.461 -35.322 1.00 70.62 596 ASP A N 1
ATOM 4814 C CA . ASP A 1 596 ? -0.015 7.374 -35.567 1.00 70.62 596 ASP A CA 1
ATOM 4815 C C . ASP A 1 596 ? -0.853 8.035 -34.455 1.00 70.62 596 ASP A C 1
ATOM 4817 O O . ASP A 1 596 ? -1.846 8.702 -34.751 1.00 70.62 596 ASP A O 1
ATOM 4821 N N . GLY A 1 597 ? -0.441 7.922 -33.185 1.00 61.34 597 GLY A N 1
ATOM 4822 C CA . GLY A 1 597 ? -1.166 8.451 -32.015 1.00 61.34 597 GLY A CA 1
ATOM 4823 C C . GLY A 1 597 ? -1.294 9.981 -31.933 1.00 61.34 597 GLY A C 1
ATOM 4824 O O . GLY A 1 597 ? -1.801 10.502 -30.942 1.00 61.34 597 GLY A O 1
ATOM 4825 N N . ARG A 1 598 ? -0.818 10.711 -32.948 1.00 54.84 598 ARG A N 1
ATOM 4826 C CA . ARG A 1 598 ? -0.864 12.179 -33.038 1.00 54.84 598 ARG A CA 1
ATOM 4827 C C . ARG A 1 598 ? -1.591 12.717 -34.273 1.00 54.84 598 ARG A C 1
ATOM 4829 O O . ARG A 1 598 ? -1.765 13.927 -34.377 1.00 54.84 598 ARG A O 1
ATOM 4836 N N . VAL A 1 599 ? -2.003 11.852 -35.203 1.00 48.78 599 VAL A N 1
ATOM 4837 C CA . VAL A 1 599 ? -2.802 12.243 -36.385 1.00 48.78 599 VAL A CA 1
ATOM 4838 C C . VAL A 1 599 ? -4.316 12.153 -36.095 1.00 48.78 599 VAL A C 1
ATOM 4840 O O . VAL A 1 599 ? -5.127 12.537 -36.934 1.00 48.78 599 VAL A O 1
ATOM 4843 N N . SER A 1 600 ? -4.700 11.681 -34.901 1.00 35.41 600 SER A N 1
ATOM 4844 C CA . SER A 1 600 ? -6.086 11.560 -34.419 1.00 35.41 600 SER A CA 1
ATOM 4845 C C . SER A 1 600 ? -6.551 12.736 -33.572 1.00 35.41 600 SER A C 1
ATOM 4847 O O . SER A 1 600 ? -5.813 13.063 -32.612 1.00 35.41 600 SER A O 1
#

Organism: NCBI:txid39765

Radius of gyration: 30.61 Å; Cα contacts (8 Å, |Δi|>4): 1063; chains: 1; bounding box: 80×45×92 Å

Sequence (600 aa):
MAEKFKLKNFAEQCEPDKFYRLDILRGVSFDEAYDPSMPFRTLIVNFSLYKPFYQSLEEIKAIPAKDIFKSFQVENDVLELKVDVTNQIFLKPGTVWKNGSPVWEPSEFFNVSINQSQSKFVTLSSEKKSGTKMPFIQNGLGVQFVKYPNSKINGNTVDILIPTTEIIRYYFSGSTYFTQQLFNGALKSFEYYQQANKLFYDFNFDKTTKTVYIWLKRHCYDSDAVLIARALADSEAMKAMSYIYASLTNTKKNFNFTEACPRTNLPFSDGTDMEVLGQWLPPRDGEEEFTTFIVRTIEKCEHSFPFHRVEIESLDSYKSSGAIDNESSPKPSYKKERKDNSEQPELTQDEKPTNGIEAEELEFYQQRFSHLHGDMITKVKKVSEKEKVRRFKEEEDATDSNDGSSLPGDYSKDNNLQAWQNRINDAEPIPISDRITSVSNAVSIILNKRQDLSAQELPVGCTDYSSPFRLYDFERPKGKSGNYSWDTVVGRQRKALFLAISNQKGQTVYLLEIEGKEKVGFSLFLFGGYQGRNLDESNGARSLLFQIANNSGNGIASKVLNDFEFISSLKHIATDDDSFVDRVHRAINSVFNDLDGRVS

Secondary structure (DSSP, 8-state):
-----B-HHHHHHSPTT--EEEEEEEEEESTT---TT----EEEEEEEEEPGGG-SHHHHHTS-GGGTT-GGGEEEEEEEEEEEGGGGGG--TT-EEETTEEEE-----EEEEE--TT-EEEEHHHHHHTT---TT-SS-TT-EEEEEEEEEETTEEEEEEEEHHHHHHHHT-SSHHHHHHHHTTTTTTHHHHS--TTTEEEEEEETTTTEEEEEE-TTS-HHHHHHHHHHHH-HHHHHHHHHHHHHHHHHHHHS--SEEPPP---S-SS-EEEEEEEEEPPPPTT--S--EEEEEEEEEE-PPPS-SEEEEEEGGG--------SS-PPPP---------S-PPPPBTTPPPPTTS-----THHHHHTTT--GGGEEE---S-HHHHHHHHHHHHHH--S----S----HHHHT-----------PPPPPGGGHHHHHHHHHHHHHHH-TTEEEEESSS-----SSSS--EEPPPPTT--TT--TTEETTEEPEEEEEEEEETTS-EEEEEEE--BTTB-PPEEEEEPPTT--TTSTTHHHHHHHHHHHTTTTTIIIIISTTSEEEEEE-----SSS-HHHHHHHHHHHHHHHHHTT--

Solvent-accessible surface area (backbone atoms only — not comparable to full-atom values): 34187 Å² total; per-residue (Å²): 131,82,70,59,54,27,41,54,69,47,44,74,69,50,66,82,83,41,40,29,33,33,60,42,69,32,27,35,39,53,85,74,46,86,41,86,82,46,51,52,48,37,26,34,34,36,29,29,39,40,30,87,87,36,62,45,72,68,54,50,68,67,42,54,65,82,53,68,66,46,45,90,54,32,49,95,58,69,51,75,43,76,40,57,46,38,52,44,61,77,62,54,40,60,27,30,30,42,72,26,24,77,76,48,68,81,85,66,71,44,63,36,40,46,27,45,93,64,50,42,82,43,40,51,69,58,40,46,74,70,32,46,49,59,76,55,58,80,84,46,73,52,26,42,26,38,34,20,49,74,11,32,47,93,82,44,74,26,34,36,33,36,39,22,55,42,51,41,29,67,72,58,33,69,43,48,61,56,29,43,36,41,45,47,38,44,47,62,48,26,90,81,67,75,42,32,85,76,50,38,80,49,73,47,70,43,80,86,79,21,34,32,40,38,30,35,29,81,82,49,55,78,77,36,45,61,52,51,45,41,28,75,65,29,70,51,21,33,50,22,54,32,31,30,22,50,43,43,52,51,45,61,72,76,39,98,59,63,55,41,35,48,42,48,61,67,63,55,75,66,67,39,49,30,36,24,36,54,40,77,31,59,41,32,77,94,48,90,54,73,49,37,36,38,48,46,33,76,58,38,57,72,67,77,70,83,49,68,32,38,37,41,28,53,63,55,69,63,72,87,84,65,90,70,79,89,85,82,80,79,75,79,83,72,84,72,80,73,76,91,65,98,68,81,77,73,46,51,77,81,58,64,55,53,100,85,55,80,47,77,70,68,68,59,59,54,62,39,37,69,86,59,49,74,87,30,56,41,76,49,84,88,72,55,69,71,56,50,54,49,51,52,48,56,51,56,75,65,55,82,61,85,79,77,64,67,55,68,60,48,63,71,58,61,58,58,67,74,64,73,81,72,74,69,69,78,50,71,60,54,52,57,89,46,41,64,60,50,52,36,51,29,53,50,54,48,43,75,72,32,88,58,43,50,76,45,62,45,56,82,87,69,87,49,81,91,47,94,52,51,49,36,68,48,54,80,51,87,90,61,60,92,83,68,56,71,40,40,41,95,95,39,63,25,43,28,42,30,35,42,37,31,40,84,87,72,51,49,38,36,38,41,36,51,63,41,51,91,94,48,65,63,56,38,34,38,32,34,66,54,100,88,57,62,48,87,44,101,53,41,38,54,52,52,52,37,52,38,41,64,47,64,63,56,50,47,66,77,69,70,42,60,90,42,46,68,83,45,74,44,76,67,49,43,48,102,90,47,48,49,42,59,54,53,50,50,55,54,50,50,56,51,51,64,62,51,75,68,80,113

pLDDT: mean 76.36, std 19.73, range [22.39, 97.12]

Foldseek 3Di:
DDFWEFEPQCLVPDDALFKKFFADFAFFFQPPCPDPLQRTWKTKTKIFTFPPQCSDPVSLVPQDLQCSLPLVGTDLDIDIDIATLLCLLVRFGGFMDHSGTGDDHDDDKWKKKFAQPPKDKDAPVRCVVVQFDRSNCSDRVQWMWIWGFQIDTPRDGAIETETQSQLCNQQQNQGSVRSSCLQSQLLQCCVPPVDSPQFFDDWDADLVQLEIETHGEAPHFLSNQLLVSLLVLAVLSSCQSNQQNVVQVVPVVPDPDRTHHGDGDHSDRHIWIFIFSWYFTQAGVVDPDRRYIYGRHTQEIPDDGSGQAYEYHYLLVDPPPDPDPDDDDPDDPDPPPDDDPPDQDHHYRQAEDDPPHADDNPPSSCRHYVVPDPRRYAYDDPDDPVVSVVSVVVVVVVPPDPPDDSYDHPSNRSNPPPRPPPPPPQFDFQPLQCQQQQLLVLVVVVCVVDVQKDKDWPPPDADDPPHNAGKDFFDAAPPDDPPQDLQDEPPGGWIKTWMWMAGPVGWTKIWIATRAHDPGGFFIKIFGADPPQDCRPNCNRVVLSNVCSVVSNPCNPNPRCVVTHDIDTHGRGQHPVRGPSNVSVVSVVVNVVVVVVPVD